Protein 7KG8 (pdb70)

Organism: Homo sapiens (NCBI:txid9606)

B-factor: mean 30.88, std 10.2, range [15.11, 85.9]

GO terms:
  GO:0004649 poly(ADP-ribose) glycohydrolase activity (F, IDA)
  GO:0005634 nucleus (C, IDA)
  GO:1990966 ATP generation from poly-ADP-D-ribose (P, IDA)
  GO:0004649 poly(ADP-ribose) glycohydrolase activity (F, EXP)
  GO:0005634 nucleus (C, EXP)
  GO:0005737 cytoplasm (C, EXP)
  GO:0005739 mitochondrion (C, EXP)
  GO:0005759 mitochondrial matrix (C, EXP)
  GO:0005515 protein binding (F, IPI)
  GO:0004649 poly(ADP-ribose) glycohydrolase activity (F, TAS)
  GO:0005737 cytoplasm (C, TAS)
  GO:0005654 nucleoplasm (C, TAS)
  GO:0006287 base-excision repair, gap-filling (P, TAS)
  GO:0005654 nucleoplasm (C, IDA)
  GO:0005829 cytosol (C, IDA)
  GO:0016604 nuclear body (C, IDA)

Nearest PDB structures (foldseek):
  7kg8-assembly1_A  TM=1.002E+00  e=0.000E+00  Homo sapiens
  6oak-assembly1_A  TM=9.975E-01  e=5.136E-101  Homo sapiens
  7kg7-assembly1_A  TM=9.967E-01  e=5.739E-101  Homo sapiens
  7kfp-assembly1_A  TM=9.950E-01  e=1.248E-100  Homo sapiens
  4na0-assembly2_B  TM=9.957E-01  e=4.576E-93  Mus musculus

Secondary structure (DSSP, 8-state):
--EEES-GGGS--TTTTPPPPPPP--BTTEEE-B-GGG--TTSPPPBSSSS-----STTB---TT-TT-B---BHHHHHHHHHSS---SHHHHHHHHHHT-GGGTTT---HHHHHIIIIIS-HHHHHHIIIIIHHHHHHHH--TTT--S--B-B-TT--EEEEEEHHHHHHHHHHHHTT--TT---TT-STTTTS---S-GGGGSS--THHHHHHHHHHHHHHHHHHS----EEEEEEEE-S----TT--PBP--EEEESSS-HHHHSTTSEEEEEE-SSTTTTTTTT--SHHHHHHHHSGGGGGHHHHBPPP-TTEEEEEE-----EEEE--GGG-EEEEE------B-TTS-BS-EEEEEEPPP-SSGGGGGSHHHHHHHHHHHHHHH--TT--GGGPPPEEEE-TT-GGG---HHHHHHHHHHHHHHTT--EEEE-TT-HHHHHHHHHHHHHHHHTT-BHHHHHHHHHHHIIIIITT---S-SS-HHHHHHHHHH-

InterPro domains:
  IPR007724 Poly(ADP-ribose) glycohydrolase [PTHR12837] (460-958)
  IPR046372 Poly (ADP-ribose) glycohydrolase (PARG), catalytic domain [PF05028] (706-908)
  IPR048362 Poly (ADP-ribose) glycohydrolase, helical domain [PF20811] (581-699)

Structure (mmCIF, N/CA/C/O backbone):
data_7KG8
#
_entry.id   7KG8
#
_cell.length_a   66.408
_cell.length_b   89.201
_cell.length_c   93.877
_cell.angle_alpha   90.000
_cell.angle_beta   90.000
_cell.angle_gamma   90.000
#
_symmetry.space_group_name_H-M   'P 21 21 21'
#
loop_
_entity.id
_entity.type
_entity.pdbx_description
1 polymer 'Poly(ADP-ribose) glycohydrolase'
2 non-polymer 1,3-dimethyl-8-{[2-(morpholin-4-yl)-2-oxoethyl]sulfanyl}-6-sulfanylidene-1,3,6,7-tetrahydro-2H-purin-2-one
3 non-polymer 'DIMETHYL SULFOXIDE'
4 non-polymer 'SULFATE ION'
5 non-polymer 'CACODYLATE ION'
6 water water
#
loop_
_atom_site.group_PDB
_atom_site.id
_atom_site.type_symbol
_atom_site.label_atom_id
_atom_site.label_alt_id
_atom_site.label_comp_id
_atom_site.label_asym_id
_atom_site.label_entity_id
_atom_site.label_seq_id
_atom_site.pdbx_PDB_ins_code
_atom_site.Cartn_x
_atom_site.Cartn_y
_atom_site.Cartn_z
_atom_site.occupancy
_atom_site.B_iso_or_equiv
_atom_site.auth_seq_id
_atom_site.auth_comp_id
_atom_site.auth_asym_id
_atom_site.auth_atom_id
_atom_site.pdbx_PDB_model_num
ATOM 1 N N . LYS A 1 6 ? 27.88060 19.97890 11.92501 1.000 38.86868 451 LYS A N 1
ATOM 2 C CA . LYS A 1 6 ? 26.50244 19.54234 11.73052 1.000 38.63447 451 LYS A CA 1
ATOM 3 C C . LYS A 1 6 ? 26.49463 18.17525 11.05617 1.000 34.13398 451 LYS A C 1
ATOM 4 O O . LYS A 1 6 ? 27.46036 17.80408 10.39260 1.000 42.51186 451 LYS A O 1
ATOM 7 N N . LYS A 1 7 ? 25.39385 17.43274 11.22111 1.000 33.88141 452 LYS A N 1
ATOM 8 C CA . LYS A 1 7 ? 25.26867 16.13340 10.57157 1.000 30.17781 452 LYS A CA 1
ATOM 9 C C . LYS A 1 7 ? 24.74201 16.24558 9.14664 1.000 26.15651 452 LYS A C 1
ATOM 10 O O . LYS A 1 7 ? 24.83155 15.27564 8.38483 1.000 26.16238 452 LYS A O 1
ATOM 29 N N . TRP A 1 8 ? 24.15725 17.38758 8.79346 1.000 24.73232 453 TRP A N 1
ATOM 30 C CA . TRP A 1 8 ? 23.62733 17.61965 7.46130 1.000 24.23541 453 TRP A CA 1
ATOM 31 C C . TRP A 1 8 ? 23.79308 19.09511 7.13820 1.000 26.24139 453 TRP A C 1
ATOM 32 O O . TRP A 1 8 ? 23.81017 19.94470 8.03364 1.000 30.25454 453 TRP A O 1
ATOM 53 N N . LEU A 1 9 ? 23.90117 19.39007 5.84846 1.000 24.33122 454 LEU A N 1
ATOM 54 C CA . LEU A 1 9 ? 24.07071 20.74807 5.36981 1.000 26.80585 454 LEU A CA 1
ATOM 55 C C . LEU A 1 9 ? 23.13466 20.99832 4.19883 1.000 24.41563 454 LEU A C 1
ATOM 56 O O . LEU A 1 9 ? 22.71367 20.07263 3.49837 1.000 23.49670 454 LEU A O 1
ATOM 72 N N . GLY A 1 10 ? 22.82033 22.27521 3.99841 1.000 25.87674 455 GLY A N 1
ATOM 73 C CA . GLY A 1 10 ? 22.03815 22.70230 2.86101 1.000 28.48989 455 GLY A CA 1
ATOM 74 C C . GLY A 1 10 ? 20.57087 22.90090 3.16732 1.000 25.29822 455 GLY A C 1
ATOM 75 O O . GLY A 1 10 ? 20.19259 23.30358 4.27125 1.000 31.21298 455 GLY A O 1
ATOM 79 N N . THR A 1 11 ? 19.73821 22.62978 2.17986 1.000 25.25092 456 THR A N 1
ATOM 80 C CA . THR A 1 11 ? 18.29819 22.73442 2.36364 1.000 26.38496 456 THR A CA 1
ATOM 81 C C . THR A 1 11 ? 17.82667 21.66274 3.33663 1.000 27.60461 456 THR A C 1
ATOM 82 O O . THR A 1 11 ? 18.23001 20.50104 3.21205 1.000 24.96452 456 THR A O 1
ATOM 93 N N . PRO A 1 12 ? 16.97960 22.00219 4.30978 1.000 25.93505 457 PRO A N 1
ATOM 94 C CA . PRO A 1 12 ? 16.42326 20.96036 5.18409 1.000 25.54025 457 PRO A CA 1
ATOM 95 C C . PRO A 1 12 ? 15.67689 19.90270 4.38432 1.000 23.54102 457 PRO A C 1
ATOM 96 O O . PRO A 1 12 ? 14.97874 20.20076 3.41237 1.000 27.65350 457 PRO A O 1
ATOM 107 N N . ILE A 1 13 ? 15.83341 18.64747 4.80194 1.000 24.46904 458 ILE A N 1
ATOM 108 C CA . ILE A 1 13 ? 15.22535 17.56192 4.04297 1.000 23.46175 458 ILE A CA 1
ATOM 109 C C . ILE A 1 13 ? 13.70701 17.66732 4.08534 1.000 24.67032 458 ILE A C 1
ATOM 110 O O . ILE A 1 13 ? 13.02166 17.22211 3.15715 1.000 27.78853 458 ILE A O 1
ATOM 126 N N . GLU A 1 14 ? 13.15944 18.27554 5.14411 1.000 27.13915 459 GLU A N 1
ATOM 127 C CA . GLU A 1 14 ? 11.71603 18.45450 5.25062 1.000 27.67385 459 GLU A CA 1
ATOM 128 C C . GLU A 1 14 ? 11.16219 19.32759 4.13526 1.000 28.55202 459 GLU A C 1
ATOM 129 O O . GLU A 1 14 ? 9.95874 19.27522 3.85588 1.000 31.26962 459 GLU A O 1
ATOM 141 N N . GLU A 1 15 ? 12.00852 20.12755 3.49591 1.000 27.32536 460 GLU A N 1
ATOM 142 C CA . GLU A 1 15 ? 11.57251 20.99903 2.41792 1.000 29.59942 460 GLU A CA 1
ATOM 143 C C . GLU A 1 15 ? 11.62270 20.32637 1.05409 1.000 28.06256 460 GLU A C 1
ATOM 144 O O . GLU A 1 15 ? 11.18725 20.92974 0.06801 1.000 32.89412 460 GLU A O 1
ATOM 148 N N . MET A 1 16 ? 12.13264 19.10446 0.96874 1.000 28.71718 461 MET A N 1
ATOM 149 C CA . MET A 1 16 ? 12.23978 18.39842 -0.29689 1.000 27.79597 461 MET A CA 1
ATOM 150 C C . MET A 1 16 ? 10.94014 17.67510 -0.62545 1.000 32.24838 461 MET A C 1
ATOM 151 O O . MET A 1 16 ? 10.21471 17.21974 0.26246 1.000 32.58736 461 MET A O 1
ATOM 165 N N . ARG A 1 17 ? 10.65532 17.57391 -1.92007 1.000 27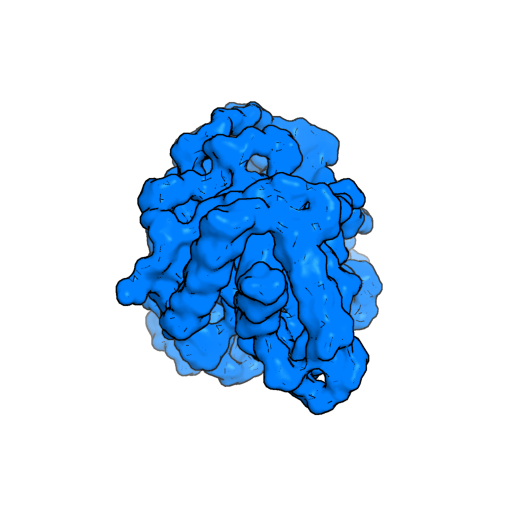.01273 462 ARG A N 1
ATOM 166 C CA . ARG A 1 17 ? 9.44991 16.89234 -2.36386 1.000 27.57474 462 ARG A CA 1
ATOM 167 C C . ARG A 1 17 ? 9.58990 15.38091 -2.24320 1.000 26.84292 462 ARG A C 1
ATOM 168 O O . ARG A 1 17 ? 10.65544 14.80924 -2.49956 1.000 25.50170 462 ARG A O 1
ATOM 189 N N . ARG A 1 18 ? 8.48944 14.74426 -1.84066 1.000 27.14026 463 ARG A N 1
ATOM 190 C CA . ARG A 1 18 ? 8.40779 13.30848 -1.68152 1.000 27.32751 463 ARG A CA 1
ATOM 191 C C . ARG A 1 18 ? 7.03275 12.84833 -2.15131 1.000 28.65790 463 ARG A C 1
ATOM 192 O O . ARG A 1 18 ? 6.04198 13.57461 -2.02472 1.000 28.62589 463 ARG A O 1
ATOM 213 N N . MET A 1 19 ? 6.97682 11.63052 -2.67267 1.000 27.42631 464 MET A N 1
ATOM 214 C CA . MET A 1 19 ? 5.71206 10.96077 -2.92122 1.000 27.88365 464 MET A CA 1
ATOM 215 C C . MET A 1 19 ? 5.19263 10.35557 -1.61896 1.000 31.30937 464 MET A C 1
ATOM 216 O O . MET A 1 19 ? 5.97685 9.96655 -0.75087 1.000 30.02494 464 MET A O 1
ATOM 230 N N . PRO A 1 20 ? 3.86948 10.23902 -1.46384 1.000 32.51883 465 PRO A N 1
ATOM 231 C CA . PRO A 1 20 ? 2.86523 10.56745 -2.48115 1.000 29.35329 465 PRO A CA 1
ATOM 232 C C . PRO A 1 20 ? 2.44425 12.03763 -2.54217 1.000 30.48698 465 PRO A C 1
ATOM 233 O O . PRO A 1 20 ? 1.76813 12.41871 -3.49760 1.000 33.91064 465 PRO A O 1
ATOM 244 N N . ARG A 1 21 ? 2.86346 12.85254 -1.57096 1.000 30.90816 466 ARG A N 1
ATOM 245 C CA . ARG A 1 21 ? 2.31876 14.20247 -1.45464 1.000 35.41716 466 ARG A CA 1
ATOM 246 C C . ARG A 1 21 ? 2.52821 15.01912 -2.72494 1.000 37.25942 466 ARG A C 1
ATOM 247 O O . ARG A 1 21 ? 1.65502 15.80430 -3.11519 1.000 39.37020 466 ARG A O 1
ATOM 268 N N . CYS A 1 22 ? 3.68336 14.86722 -3.37299 1.000 31.63394 467 CYS A N 1
ATOM 269 C CA . CYS A 1 22 ? 4.01714 15.71620 -4.50826 1.000 35.89100 467 CYS A CA 1
ATOM 270 C C . CYS A 1 22 ? 3.44031 15.21496 -5.82530 1.000 38.11702 467 CYS A C 1
ATOM 271 O O . CYS A 1 22 ? 3.48155 15.94921 -6.81749 1.000 44.64766 467 CYS A O 1
ATOM 279 N N . GLY A 1 23 ? 2.89532 14.00341 -5.86067 1.000 41.72113 468 GLY A N 1
ATOM 280 C CA . GLY A 1 23 ? 2.51155 13.41094 -7.12030 1.000 47.79356 468 GLY A CA 1
ATOM 281 C C . GLY A 1 23 ? 1.18535 13.91993 -7.64589 1.000 51.04687 468 GLY A C 1
ATOM 282 O O . GLY A 1 23 ? 0.35458 14.46473 -6.92206 1.000 50.74719 468 GLY A O 1
ATOM 286 N N . ILE A 1 24 ? 0.99664 13.74444 -8.94607 1.000 54.77230 469 ILE 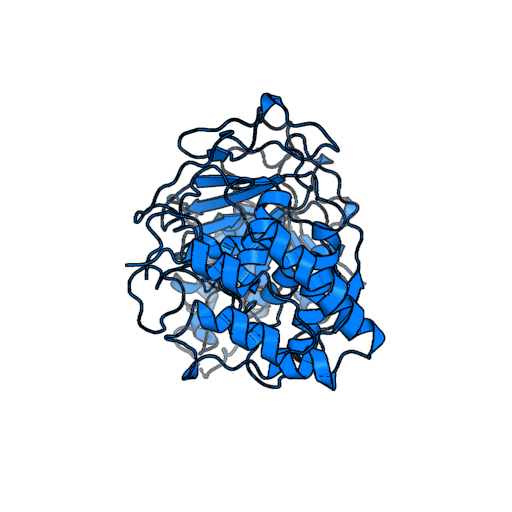A N 1
ATOM 287 C CA . ILE A 1 24 ? -0.28935 14.00015 -9.57322 1.000 57.45633 469 ILE A CA 1
ATOM 288 C C . ILE A 1 24 ? -1.12809 12.73194 -9.48072 1.000 54.37021 469 ILE A C 1
ATOM 289 O O . ILE A 1 24 ? -0.60707 11.62162 -9.34546 1.000 43.80325 469 ILE A O 1
ATOM 293 N N . ARG A 1 25 ? -2.44815 12.89696 -9.53448 1.000 48.88386 470 ARG A N 1
ATOM 294 C CA . ARG A 1 25 ? -3.33157 11.73849 -9.54628 1.000 53.60403 470 ARG A CA 1
ATOM 295 C C . ARG A 1 25 ? -2.97320 10.85824 -10.73647 1.000 43.21729 470 ARG A C 1
ATOM 296 O O . ARG A 1 25 ? -2.79789 11.34685 -11.85695 1.000 40.03534 470 ARG A O 1
ATOM 300 N N . LEU A 1 26 ? -2.84008 9.56480 -10.48989 1.000 38.59816 471 LEU A N 1
ATOM 301 C CA . LEU A 1 26 ? -2.42784 8.66355 -11.54979 1.000 35.46507 471 LEU A CA 1
ATOM 302 C C . LEU A 1 26 ? -3.55719 8.48307 -12.55837 1.000 36.01413 471 LEU A C 1
ATOM 303 O O . LEU A 1 26 ? -4.73147 8.44648 -12.17856 1.000 37.89086 471 LEU A O 1
ATOM 319 N N . PRO A 1 27 ? -3.23514 8.34500 -13.84246 1.000 33.98736 472 PRO A N 1
ATOM 320 C CA . PRO A 1 27 ? -4.25569 7.92861 -14.80787 1.000 36.10165 472 PRO A CA 1
ATOM 321 C C . PRO A 1 27 ? -4.78877 6.54678 -14.45761 1.000 42.21907 472 PRO A C 1
ATOM 322 O O . PRO A 1 27 ? -4.20409 5.80398 -13.66498 1.000 38.19446 472 PRO A O 1
ATOM 333 N N . LEU A 1 28 ? -5.92571 6.20700 -15.05785 1.000 36.33513 473 LEU A N 1
ATOM 334 C CA . LEU A 1 28 ? -6.46836 4.86546 -14.90351 1.000 36.53005 473 LEU A CA 1
ATOM 335 C C . LEU A 1 28 ? -5.45480 3.84173 -15.39897 1.000 33.10184 473 LEU A C 1
ATOM 336 O O . LEU A 1 28 ? -4.90934 3.97402 -16.49845 1.000 40.92989 473 LEU A O 1
ATOM 340 N N . LEU A 1 29 ? -5.19402 2.82488 -14.57901 1.000 32.34813 474 LEU A N 1
ATOM 341 C CA . LEU A 1 29 ? -4.29636 1.74585 -14.97409 1.000 29.09532 474 LEU A CA 1
ATOM 342 C C . LEU A 1 29 ? -4.94844 0.94821 -16.09388 1.000 27.11179 474 LEU A C 1
ATOM 343 O O . LEU A 1 29 ? -6.05653 0.42867 -15.93045 1.000 31.17152 474 LEU A O 1
ATOM 359 N N . ARG A 1 30 ? -4.27079 0.85575 -17.23531 1.000 33.23513 475 ARG A N 1
ATOM 360 C CA . ARG A 1 30 ? -4.84688 0.18702 -18.38535 1.000 34.56718 475 ARG A CA 1
ATOM 361 C C . ARG A 1 30 ? -3.70822 -0.40135 -19.19727 1.000 32.34949 475 ARG A C 1
ATOM 362 O O . ARG A 1 30 ? -2.66103 0.24693 -19.33534 1.000 31.15050 475 ARG A O 1
ATOM 366 N N . PRO A 1 31 ? -3.87989 -1.59557 -19.75710 1.000 31.13091 476 PRO A N 1
ATOM 367 C CA . PRO A 1 31 ? -2.87610 -2.11167 -20.69191 1.000 27.99565 476 PRO A CA 1
ATOM 368 C C . PRO A 1 31 ? -2.89060 -1.34046 -22.00178 1.000 34.32258 476 PRO A C 1
ATOM 369 O O . PRO A 1 31 ? -3.90453 -0.76532 -22.40651 1.000 33.68109 476 PRO A O 1
ATOM 380 N N . SER A 1 32 ? -1.74011 -1.33423 -22.66621 1.000 32.32436 477 SER A N 1
ATOM 381 C CA . SER A 1 32 ? -1.59627 -0.65655 -23.94607 1.000 30.21450 477 SER A CA 1
ATOM 382 C C . SER A 1 32 ? -0.34722 -1.19496 -24.63001 1.000 33.27824 477 SER A C 1
ATOM 383 O O . SER A 1 32 ? 0.32941 -2.08966 -24.11648 1.000 33.21001 477 SER A O 1
ATOM 391 N N . ALA A 1 33 ? -0.03382 -0.62394 -25.79434 1.000 35.63209 478 ALA A N 1
ATOM 392 C CA . ALA A 1 33 ? 1.11814 -1.09363 -26.55565 1.000 37.55623 478 ALA A CA 1
ATOM 393 C C . ALA A 1 33 ? 2.39949 -1.02700 -25.73257 1.000 32.87152 478 ALA A C 1
ATOM 394 O O . ALA A 1 33 ? 3.26490 -1.90331 -25.85157 1.000 34.98295 478 ALA A O 1
ATOM 401 N N . ASN A 1 34 ? 2.54275 -0.00148 -24.89182 1.000 31.02492 479 ASN A N 1
ATOM 402 C CA . ASN A 1 34 ? 3.75395 0.17431 -24.10274 1.000 27.11140 479 ASN A CA 1
ATOM 403 C C . ASN A 1 34 ? 3.58807 -0.20719 -22.63338 1.000 23.67753 479 ASN A C 1
ATOM 404 O O . ASN A 1 34 ? 4.47931 0.08878 -21.83143 1.000 25.96264 479 ASN A O 1
ATOM 415 N N . HIS A 1 35 ? 2.49051 -0.86861 -22.26138 1.000 25.73578 480 HIS A N 1
ATOM 416 C CA . HIS A 1 35 ? 2.25431 -1.19675 -20.85611 1.000 24.47754 480 HIS A CA 1
ATOM 417 C C . HIS A 1 35 ? 1.52812 -2.52916 -20.75661 1.000 26.25076 480 HIS A C 1
ATOM 418 O O . HIS A 1 35 ? 0.33309 -2.62204 -21.05964 1.000 27.45671 480 HIS A O 1
ATOM 432 N N . THR A 1 36 ? 2.26125 -3.54591 -20.31973 1.000 22.24223 481 THR A N 1
ATOM 433 C CA . THR A 1 36 ? 1.71452 -4.85873 -20.01243 1.000 22.96718 481 THR A CA 1
ATOM 434 C C . THR A 1 36 ? 1.19422 -4.84628 -18.58234 1.000 19.92104 481 THR A C 1
ATOM 435 O O . THR A 1 36 ? 1.91896 -4.46596 -17.65941 1.000 22.08033 481 THR A O 1
ATOM 446 N N . VAL A 1 37 ? -0.06046 -5.25289 -18.40067 1.000 21.76310 482 VAL A N 1
ATOM 447 C CA . VAL A 1 37 ? -0.69064 -5.29139 -17.08480 1.000 20.72959 482 VAL A CA 1
ATOM 448 C C . VAL A 1 37 ? -1.25357 -6.69350 -16.90725 1.000 20.87769 482 VAL A C 1
ATOM 449 O O . VAL A 1 37 ? -2.10601 -7.12200 -17.69358 1.000 22.59381 482 VAL A O 1
ATOM 462 N N . THR A 1 38 ? -0.79600 -7.40105 -15.87657 1.000 19.24088 483 THR A N 1
ATOM 463 C CA . THR A 1 38 ? -1.05707 -8.82895 -15.76352 1.000 21.12704 483 THR A CA 1
ATOM 464 C C . THR A 1 38 ? -2.16927 -9.16524 -14.78073 1.000 21.32195 483 THR A C 1
ATOM 465 O O . THR A 1 38 ? -2.34014 -10.33845 -14.43278 1.000 20.48230 483 THR A O 1
ATOM 476 N N . ILE A 1 39 ? -2.94248 -8.17577 -14.34460 1.000 19.58603 484 ILE A N 1
ATOM 477 C CA . ILE A 1 39 ? -4.01325 -8.39387 -13.38879 1.000 22.12283 484 ILE A CA 1
ATOM 478 C C . ILE A 1 39 ? -5.26611 -7.69592 -13.89319 1.000 23.40365 484 ILE A C 1
ATOM 479 O O . ILE A 1 39 ? -5.22228 -6.87924 -14.81261 1.000 22.84112 484 ILE A O 1
ATOM 495 N N . ARG A 1 40 ? -6.39258 -8.03671 -13.27330 1.000 22.00136 485 ARG A N 1
ATOM 496 C CA . ARG A 1 40 ? -7.68690 -7.45334 -13.60943 1.000 23.23073 485 ARG A CA 1
ATOM 497 C C . ARG A 1 40 ? -7.81004 -6.07235 -12.98196 1.000 26.09996 485 ARG A C 1
ATOM 498 O O . ARG A 1 40 ? -8.07209 -5.93657 -11.78469 1.000 25.48341 485 ARG A O 1
ATOM 519 N N . VAL A 1 41 ? -7.65906 -5.03450 -13.80315 1.000 25.50819 486 VAL A N 1
ATOM 520 C CA . VAL A 1 41 ? -7.69885 -3.67878 -13.26812 1.000 25.17947 486 VAL A CA 1
ATOM 521 C C . VAL A 1 41 ? -9.07673 -3.36442 -12.70453 1.000 26.90912 486 VAL A C 1
ATOM 522 O O . VAL A 1 41 ? -9.20596 -2.63985 -11.70983 1.000 28.62574 486 VAL A O 1
ATOM 535 N N . ASP A 1 42 ? -10.12712 -3.89009 -13.34172 1.000 26.03440 487 ASP A N 1
ATOM 536 C CA . ASP A 1 42 ? -11.49248 -3.61203 -12.91636 1.000 27.02117 487 ASP A CA 1
ATOM 537 C C . ASP A 1 42 ? -11.79509 -4.17332 -11.53454 1.000 30.50634 487 ASP A C 1
ATOM 538 O O . ASP A 1 42 ? -12.74909 -3.71827 -10.89184 1.000 34.00318 487 ASP A O 1
ATOM 547 N N . LEU A 1 43 ? -11.00206 -5.13882 -11.06782 1.000 26.37692 488 LEU A N 1
ATOM 548 C CA . LEU A 1 43 ? -11.19002 -5.77179 -9.77026 1.000 27.49756 488 LEU A CA 1
ATOM 549 C C . LEU A 1 43 ? -10.12673 -5.36541 -8.75703 1.000 28.13000 488 LEU A C 1
ATOM 550 O O . LEU A 1 43 ? -10.09198 -5.91809 -7.65309 1.000 30.15090 488 LEU A O 1
ATOM 566 N N . LEU A 1 44 ? -9.25089 -4.43086 -9.10552 1.000 25.37008 489 LEU A N 1
ATOM 567 C CA . LEU A 1 44 ? -8.16312 -4.05563 -8.21258 1.000 24.30227 489 LEU A CA 1
ATOM 568 C C . LEU A 1 44 ? -8.72909 -3.26006 -7.04623 1.000 27.12719 489 LEU A C 1
ATOM 569 O O . LEU A 1 44 ? -9.32854 -2.19978 -7.24762 1.000 30.40776 489 LEU A O 1
ATOM 585 N N . ARG A 1 45 ? -8.55622 -3.77542 -5.83097 1.000 24.42186 490 ARG A N 1
ATOM 586 C CA . ARG A 1 45 ? -9.14326 -3.17216 -4.64446 1.000 27.73256 490 ARG A CA 1
ATOM 587 C C . ARG A 1 45 ? -8.13790 -3.24077 -3.50744 1.000 25.79317 490 ARG A C 1
ATOM 588 O O . ARG A 1 45 ? -7.47422 -4.26303 -3.31438 1.000 25.40547 490 ARG A O 1
ATOM 592 N N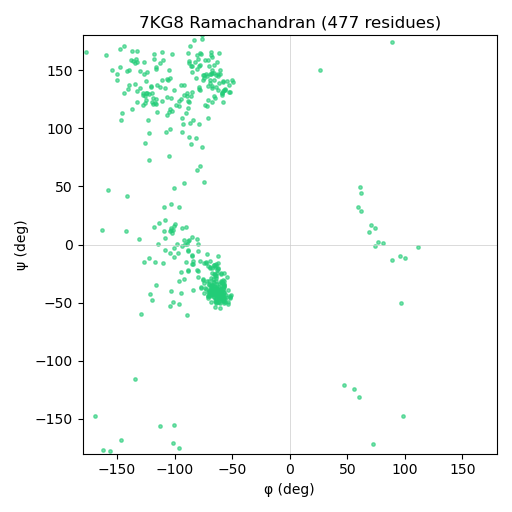 . ALA A 1 46 ? -8.03428 -2.14990 -2.75686 1.000 26.93123 491 ALA A N 1
ATOM 593 C CA . ALA A 1 46 ? -7.14612 -2.11602 -1.60634 1.000 24.10355 491 ALA A CA 1
ATOM 594 C C . ALA A 1 46 ? -7.41974 -3.28995 -0.67550 1.000 25.75966 491 ALA A C 1
ATOM 595 O O . ALA A 1 46 ? -8.56775 -3.56673 -0.31476 1.000 30.45832 491 ALA A O 1
ATOM 602 N N . GLY A 1 47 ? -6.34575 -3.97876 -0.29384 1.000 27.34049 492 GLY A N 1
ATOM 603 C CA . GLY A 1 47 ? -6.40546 -5.06084 0.65821 1.000 32.67569 492 GLY A CA 1
ATOM 604 C C . GLY A 1 47 ? -6.84255 -6.39278 0.10117 1.000 31.33372 492 GLY A C 1
ATOM 605 O O . GLY A 1 47 ? -6.95959 -7.35605 0.87138 1.000 33.30228 492 GLY A O 1
ATOM 609 N N . GLU A 1 48 ? -7.11488 -6.47714 -1.19597 1.000 25.58314 493 GLU A N 1
ATOM 610 C CA . GLU A 1 48 ? -7.54825 -7.71036 -1.82673 1.000 25.99884 493 GLU A CA 1
ATOM 611 C C . GLU A 1 48 ? -6.43303 -8.19511 -2.73629 1.000 23.68279 493 GLU A C 1
ATOM 612 O O . GLU A 1 48 ? -5.77990 -7.39370 -3.41349 1.000 24.29214 493 GLU A O 1
ATOM 624 N N . VAL A 1 49 ? -6.23155 -9.50491 -2.76213 1.000 23.67461 494 VAL A N 1
ATOM 625 C CA . VAL A 1 49 ? -5.25828 -10.07887 -3.69059 1.000 22.70444 494 VAL A CA 1
ATOM 626 C C . VAL A 1 49 ? -5.72287 -9.83733 -5.11812 1.000 20.94595 494 VAL A C 1
ATOM 627 O O . VAL A 1 49 ? -6.85701 -10.21340 -5.47194 1.000 21.74662 494 VAL A O 1
ATOM 640 N N . PRO A 1 50 ? -4.89880 -9.24374 -5.97976 1.000 20.22225 495 PRO A N 1
ATOM 641 C CA . PRO A 1 50 ? -5.30843 -9.05633 -7.37628 1.000 21.00092 495 PRO A CA 1
ATOM 642 C C . PRO A 1 50 ? -5.59881 -10.36992 -8.08836 1.000 22.80382 495 PRO A C 1
ATOM 643 O O . PRO A 1 50 ? -4.96434 -11.39992 -7.84369 1.000 21.24357 495 PRO A O 1
ATOM 654 N N . LYS A 1 51 ? -6.56027 -10.31067 -8.99797 1.000 21.45143 496 LYS A N 1
ATOM 655 C CA . LYS A 1 51 ? -6.93669 -11.45423 -9.82193 1.000 21.44498 496 LYS A CA 1
ATOM 656 C C . LYS A 1 51 ? -6.13534 -11.43388 -11.11789 1.000 21.49870 496 LYS A C 1
ATOM 657 O O . LYS A 1 51 ? -6.09623 -10.40201 -11.79622 1.000 21.49854 496 LYS A O 1
ATOM 676 N N . PRO A 1 52 ? -5.47260 -12.52621 -11.49023 1.000 22.19864 497 PRO A N 1
ATOM 677 C CA . PRO A 1 52 ? -4.72807 -12.52270 -12.75423 1.000 19.56516 497 PRO A CA 1
ATOM 678 C C . PRO A 1 52 ? -5.64343 -12.32365 -13.94726 1.000 21.83537 497 PRO A C 1
ATOM 679 O O . PRO A 1 52 ? -6.79047 -12.77609 -13.96351 1.000 22.25501 497 PRO A O 1
ATOM 690 N N . PHE A 1 53 ? -5.10883 -11.64979 -14.95960 1.000 22.07647 498 PHE A N 1
ATOM 691 C CA . PHE A 1 53 ? -5.72252 -11.60164 -16.26364 1.000 24.23670 498 PHE A CA 1
ATOM 692 C C . PHE A 1 53 ? -4.70280 -12.09230 -17.27985 1.000 21.56159 498 PHE A C 1
ATOM 693 O O . PHE A 1 53 ? -3.55703 -11.61758 -17.27276 1.000 23.36824 498 PHE A O 1
ATOM 710 N N . PRO A 1 54 ? -5.06019 -13.02856 -18.16620 1.000 23.16517 499 PRO A N 1
ATOM 711 C CA . PRO A 1 54 ? -6.37983 -13.65548 -18.31212 1.000 25.04360 499 PRO A CA 1
ATOM 712 C C . PRO A 1 54 ? -6.67730 -14.70374 -17.24368 1.000 23.63675 499 PRO A C 1
ATOM 713 O O . PRO A 1 54 ? -5.82681 -14.98911 -16.39808 1.000 23.75418 499 PRO A O 1
ATOM 724 N N . THR A 1 55 ? -7.88432 -15.27008 -17.27525 1.000 25.30579 500 THR A N 1
ATOM 725 C CA . THR A 1 55 ? -8.24944 -16.25407 -16.26068 1.000 24.80581 500 THR A CA 1
ATOM 726 C C . THR A 1 55 ? -7.52551 -17.57575 -16.48205 1.000 26.52078 500 THR A C 1
ATOM 727 O O . THR A 1 55 ? -7.09992 -18.22040 -15.51773 1.000 30.01793 500 THR A O 1
ATOM 738 N N . HIS A 1 56 ? -7.36414 -17.99224 -17.73416 1.000 27.36862 501 HIS A N 1
ATOM 739 C CA . HIS A 1 56 ? -6.66783 -19.22735 -18.06272 1.000 26.30344 501 HIS A CA 1
ATOM 740 C C . HIS A 1 56 ? -5.28745 -18.92073 -18.63062 1.000 24.76564 501 HIS A C 1
ATOM 741 O O . HIS A 1 56 ? -5.12023 -17.97010 -19.39980 1.000 30.52871 501 HIS A O 1
ATOM 745 N N . TYR A 1 57 ? -4.30946 -19.74953 -18.26071 1.000 25.01357 502 TYR A N 1
ATOM 746 C CA . TYR A 1 57 ? -2.93815 -19.60606 -18.73579 1.000 27.79165 502 TYR A CA 1
ATOM 747 C C . TYR A 1 57 ? -2.86870 -19.51580 -20.25593 1.000 26.32019 502 TYR A C 1
ATOM 748 O O . TYR A 1 57 ? -3.45633 -20.33009 -20.97333 1.000 27.08671 502 TYR A O 1
ATOM 766 N N . LYS A 1 58 ? -2.13562 -18.51373 -20.73745 1.000 26.42421 503 LYS A N 1
ATOM 767 C CA . LYS A 1 58 ? -1.78642 -18.37151 -22.14216 1.000 26.49598 503 LYS A CA 1
ATOM 768 C C . LYS A 1 58 ? -0.26843 -18.37372 -22.23560 1.000 25.70894 503 LYS A C 1
ATOM 769 O O . LYS A 1 58 ? 0.40770 -17.72345 -21.43148 1.000 28.82175 503 LYS A O 1
ATOM 773 N N . ASP A 1 59 ? 0.26759 -19.10110 -23.20776 1.000 28.67374 504 ASP A N 1
ATOM 774 C CA . ASP A 1 59 ? 1.70204 -19.30456 -23.31750 1.000 25.97871 504 ASP A CA 1
ATOM 775 C C . ASP A 1 59 ? 2.24305 -18.66067 -24.58381 1.000 25.20624 504 ASP A C 1
ATOM 776 O O . ASP A 1 59 ? 1.63504 -18.76078 -25.65212 1.000 29.80636 504 ASP A O 1
ATOM 785 N N . LEU A 1 60 ? 3.38674 -17.99592 -24.45770 1.000 24.84298 505 LEU A N 1
ATOM 786 C CA . LEU A 1 60 ? 4.19827 -17.62008 -25.60630 1.000 27.17868 505 LEU A CA 1
ATOM 787 C C . LEU A 1 60 ? 5.60948 -18.12042 -25.33660 1.000 25.85513 505 LEU A C 1
ATOM 788 O O . LEU A 1 60 ? 6.16951 -17.86093 -24.26675 1.000 27.45914 505 LEU A O 1
ATOM 804 N N . TRP A 1 61 ? 6.17312 -18.84711 -26.29768 1.000 25.59156 506 TRP A N 1
ATOM 805 C CA . TRP A 1 61 ? 7.50392 -19.45205 -26.19369 1.000 27.58215 506 TRP A CA 1
ATOM 806 C C . TRP A 1 61 ? 8.24254 -18.93321 -27.42091 1.000 26.83219 506 TRP A C 1
ATOM 807 O O . TRP A 1 61 ? 8.22271 -19.56787 -28.47956 1.000 28.35117 506 TRP A O 1
ATOM 828 N N . ASP A 1 62 ? 8.86307 -17.76211 -27.27723 1.000 25.51934 507 ASP A N 1
ATOM 829 C CA . ASP A 1 62 ? 9.50720 -17.08487 -28.39434 1.000 27.42591 507 ASP A CA 1
ATOM 830 C C . ASP A 1 62 ? 10.58323 -16.14066 -27.86755 1.000 25.65082 507 ASP A C 1
ATOM 831 O O . ASP A 1 62 ? 10.83731 -16.05468 -26.66252 1.000 27.86644 507 ASP A O 1
ATOM 840 N N . ASN A 1 63 ? 11.20757 -15.41917 -28.79746 1.000 28.78944 508 ASN A N 1
ATOM 841 C CA . ASN A 1 63 ? 12.34997 -14.56745 -28.50462 1.000 30.20575 508 ASN A CA 1
ATOM 842 C C . ASN A 1 63 ? 11.96861 -13.22299 -27.90464 1.000 29.53776 508 ASN A C 1
ATOM 843 O O . ASN A 1 63 ? 12.86424 -12.42258 -27.61684 1.000 30.06007 508 ASN A O 1
ATOM 854 N N . LYS A 1 64 ? 10.68254 -12.95097 -27.70382 1.000 27.33649 509 LYS A N 1
ATOM 855 C CA . LYS A 1 64 ? 10.24314 -11.67346 -27.16158 1.000 21.32627 509 LYS A CA 1
ATOM 856 C C . LYS A 1 64 ? 9.59482 -11.78993 -25.78908 1.000 25.08611 509 LYS A C 1
ATOM 857 O O . LYS A 1 64 ? 9.18471 -10.76870 -25.22644 1.000 25.55302 509 LYS A O 1
ATOM 876 N N . HIS A 1 65 ? 9.50225 -12.99246 -25.22498 1.000 22.45136 510 HIS A N 1
ATOM 877 C CA . HIS A 1 65 ? 8.82817 -13.17616 -23.94793 1.000 21.81436 510 HIS A CA 1
ATOM 878 C C . HIS A 1 65 ? 9.61823 -14.12401 -23.06061 1.000 22.14230 510 HIS A C 1
ATOM 879 O O . HIS A 1 65 ? 10.42601 -14.92615 -23.53197 1.000 22.25508 510 HIS A O 1
ATOM 893 N N . VAL A 1 66 ? 9.36425 -14.02719 -21.75465 1.000 21.13081 511 VAL A N 1
ATOM 894 C CA . VAL A 1 66 ? 9.92561 -14.99647 -20.82285 1.000 20.83452 511 VAL A CA 1
ATOM 895 C C . VAL A 1 66 ? 9.50352 -16.39811 -21.24024 1.000 21.15665 511 VAL A C 1
ATOM 896 O O . VAL A 1 66 ? 8.33051 -16.64767 -21.54596 1.000 22.21278 511 VAL A O 1
ATOM 909 N N . LYS A 1 67 ? 10.46067 -17.32482 -21.25491 1.000 20.99330 512 LYS A N 1
ATOM 910 C CA . LYS A 1 67 ? 10.15835 -18.74130 -21.45345 1.000 21.05922 512 LYS A CA 1
ATOM 911 C C . LYS A 1 67 ? 9.77947 -19.34603 -20.10556 1.000 24.46384 512 LYS A C 1
ATOM 912 O O . LYS A 1 67 ? 10.63369 -19.54336 -19.23577 1.000 23.31372 512 LYS A O 1
ATOM 931 N N . MET A 1 68 ? 8.50422 -19.62339 -19.92835 1.000 22.24779 513 MET A N 1
ATOM 932 C CA . MET A 1 68 ? 8.00216 -20.01283 -18.61915 1.000 21.38764 513 MET A CA 1
ATOM 933 C C . MET A 1 68 ? 8.27661 -21.48880 -18.36775 1.000 19.69879 513 MET A C 1
ATOM 934 O O . MET A 1 68 ? 8.19484 -22.30105 -19.29139 1.000 22.08603 513 MET A O 1
ATOM 948 N N . PRO A 1 69 ? 8.60324 -21.86375 -17.13131 1.000 19.56259 514 PRO A N 1
ATOM 949 C CA . PRO A 1 69 ? 8.87364 -23.28192 -16.86185 1.000 22.04139 514 PRO A CA 1
ATOM 950 C C . PRO A 1 69 ? 7.67641 -24.16853 -17.08522 1.000 19.53391 514 PRO A C 1
ATOM 951 O O . PRO A 1 69 ? 7.85068 -25.36229 -17.35508 1.000 22.37404 514 PRO A O 1
ATOM 962 N N . CYS A 1 70 ? 6.47058 -23.62462 -16.98730 1.000 21.22674 515 CYS A N 1
ATOM 963 C CA . CYS A 1 70 ? 5.24363 -24.38693 -17.15027 1.000 22.84943 515 CYS A CA 1
ATOM 964 C C . CYS A 1 70 ? 4.77170 -24.46094 -18.59917 1.000 24.65489 515 CYS A C 1
ATOM 965 O O . CYS A 1 70 ? 3.73065 -25.07109 -18.85648 1.000 24.67942 515 CYS A O 1
ATOM 973 N N . SER A 1 71 ? 5.52276 -23.89479 -19.54606 1.000 22.50885 516 SER A N 1
ATOM 974 C CA . SER A 1 71 ? 5.15565 -23.99266 -20.95279 1.000 23.37437 516 SER A CA 1
ATOM 975 C C . SER A 1 71 ? 5.12983 -25.44391 -21.41430 1.000 27.29326 516 SER A C 1
ATOM 976 O O . SER A 1 71 ? 6.01665 -26.23509 -21.08306 1.000 26.07495 516 SER A O 1
ATOM 984 N N . GLU A 1 72 ? 4.12735 -25.78405 -22.22706 1.000 26.85969 517 GLU A N 1
ATOM 985 C CA . GLU A 1 72 ? 4.13013 -27.09268 -22.86767 1.000 29.66885 517 GLU A CA 1
ATOM 986 C C . GLU A 1 72 ? 5.32646 -27.26938 -23.79712 1.000 31.04178 517 GLU A C 1
ATOM 987 O O . GLU A 1 72 ? 5.63427 -28.40207 -24.18219 1.000 31.45342 517 GLU A O 1
ATOM 991 N N . GLN A 1 73 ? 6.00146 -26.18217 -24.17152 1.000 27.25888 518 GLN A N 1
ATOM 992 C CA . GLN A 1 73 ? 7.17988 -26.25220 -25.02895 1.000 28.21755 518 GLN A CA 1
ATOM 993 C C . GLN A 1 73 ? 8.46955 -26.41144 -24.23432 1.000 28.13479 518 GLN A C 1
ATOM 994 O O . GLN A 1 73 ? 9.54433 -26.49784 -24.83475 1.000 31.20065 518 GLN A O 1
ATOM 1008 N N . ASN A 1 74 ? 8.38408 -26.47614 -22.90601 1.000 27.99106 519 ASN A N 1
ATOM 1009 C CA . ASN A 1 74 ? 9.54242 -26.73286 -22.04909 1.000 27.68618 519 ASN A CA 1
ATOM 1010 C C . ASN A 1 74 ? 9.68066 -28.24438 -21.92562 1.000 24.41963 519 ASN A C 1
ATOM 1011 O O . ASN A 1 74 ? 9.07785 -28.88223 -21.06029 1.000 27.64729 519 ASN A O 1
ATOM 1022 N N . LEU A 1 75 ? 10.48945 -28.82225 -22.80647 1.000 32.55433 520 LEU A N 1
ATOM 1023 C CA . LEU A 1 75 ? 10.57663 -30.26240 -22.97001 1.000 32.36820 520 LEU A CA 1
ATOM 1024 C C . LEU A 1 75 ? 11.98261 -30.74678 -22.64983 1.000 34.51345 520 LEU A C 1
ATOM 1025 O O . LEU A 1 75 ? 12.93239 -29.96361 -22.57376 1.000 40.76817 520 LEU A O 1
ATOM 1041 N N . TYR A 1 76 ? 12.09696 -32.05529 -22.44146 1.000 39.21125 521 TYR A N 1
ATOM 1042 C CA . TYR A 1 76 ? 13.39721 -32.69711 -22.27934 1.000 45.41158 521 TYR A CA 1
ATOM 1043 C C . TYR A 1 76 ? 13.40483 -34.07014 -22.94558 1.000 43.06454 521 TYR A C 1
ATOM 1044 O O . TYR A 1 76 ? 12.43293 -34.81919 -22.85593 1.000 44.62109 521 TYR A O 1
ATOM 1062 N N . ALA A 1 87 ? 10.26934 -36.95990 -26.33505 1.000 72.77087 532 ALA A N 1
ATOM 1063 C CA . ALA A 1 87 ? 10.53122 -35.87169 -25.40097 1.000 64.27819 532 ALA A CA 1
ATOM 1064 C C . ALA A 1 87 ? 9.54018 -35.90815 -24.24229 1.000 59.23863 532 ALA A C 1
ATOM 1065 O O . ALA A 1 87 ? 8.39576 -36.32890 -24.40533 1.000 57.66921 532 ALA A O 1
ATOM 1071 N N . GLY A 1 88 ? 9.99011 -35.46836 -23.06728 1.000 43.77497 533 GLY A N 1
ATOM 1072 C CA . GLY A 1 88 ? 9.15406 -35.38942 -21.89383 1.000 39.26384 533 GLY A CA 1
ATOM 1073 C C . GLY A 1 88 ? 8.89194 -33.94137 -21.51378 1.000 32.68984 533 GLY A C 1
ATOM 1074 O O . GLY A 1 88 ? 9.54122 -33.01501 -21.99319 1.000 34.10926 533 GLY A O 1
ATOM 1078 N N . SER A 1 89 ? 7.90817 -33.76311 -20.63799 1.000 31.26482 534 SER A N 1
ATOM 1079 C CA . SER A 1 89 ? 7.52688 -32.44210 -20.15784 1.000 28.92514 534 SER A CA 1
ATOM 1080 C C . SER A 1 89 ? 8.36503 -32.08025 -18.93868 1.000 24.23840 534 SER A C 1
ATOM 1081 O O . SER A 1 89 ? 8.26451 -32.73370 -17.89444 1.000 28.38016 534 SER A O 1
ATOM 1089 N N . ARG A 1 90 ? 9.16140 -31.01555 -19.05824 1.000 26.94341 535 ARG A N 1
ATOM 1090 C CA . ARG A 1 90 ? 9.98391 -30.59359 -17.92938 1.000 26.67396 535 ARG A CA 1
ATOM 1091 C C . ARG A 1 90 ? 9.13304 -30.08823 -16.76795 1.000 26.80086 535 ARG A C 1
ATOM 1092 O O . ARG A 1 90 ? 9.49703 -30.28705 -15.60440 1.000 25.37885 535 ARG A O 1
ATOM 1113 N N . TRP A 1 91 ? 7.98354 -29.47567 -17.04871 1.000 24.48069 536 TRP A N 1
ATOM 1114 C CA . TRP A 1 91 ? 7.11363 -29.03892 -15.96027 1.000 22.89855 536 TRP A CA 1
ATOM 1115 C C . TRP A 1 91 ? 6.58610 -30.22415 -15.15597 1.000 23.16697 536 TRP A C 1
ATOM 1116 O O . TRP A 1 91 ? 6.50271 -30.15179 -13.92559 1.000 24.60342 536 TRP A O 1
ATOM 1137 N N . GLU A 1 92 ? 6.22032 -31.32324 -15.82741 1.000 25.01863 537 GLU A N 1
ATOM 1138 C CA . GLU A 1 92 ? 5.81228 -32.52773 -15.10352 1.000 26.17130 537 GLU A CA 1
ATOM 1139 C C . GLU A 1 92 ? 6.95499 -33.05569 -14.24288 1.000 24.81086 537 GLU A C 1
ATOM 1140 O O . GLU A 1 92 ? 6.74397 -33.49213 -13.10481 1.000 26.51740 537 GLU A O 1
ATOM 1144 N N . LEU A 1 93 ? 8.17731 -33.00872 -14.77206 1.000 26.65398 538 LEU A N 1
ATOM 1145 C CA . LEU A 1 93 ? 9.34667 -33.46004 -14.02514 1.000 25.92047 538 LEU A CA 1
ATOM 1146 C C . LEU A 1 93 ? 9.62662 -32.55547 -12.83177 1.000 28.74000 538 LEU A C 1
ATOM 1147 O O . LEU A 1 93 ? 9.95287 -33.04322 -11.74360 1.000 27.09603 538 LEU A O 1
ATOM 1163 N N . ILE A 1 94 ? 9.48690 -31.23895 -13.00976 1.000 23.87598 539 ILE A N 1
ATOM 1164 C CA . ILE A 1 94 ? 9.61219 -30.30749 -11.88761 1.000 23.03885 539 ILE A CA 1
ATOM 1165 C C . ILE A 1 94 ? 8.60384 -30.64779 -10.79407 1.000 22.16574 539 ILE A C 1
ATOM 1166 O O . ILE A 1 94 ? 8.94674 -30.70353 -9.60566 1.000 23.72459 539 ILE A O 1
ATOM 1182 N N . GLN A 1 95 ? 7.33864 -30.85946 -11.17934 1.000 23.16633 540 GLN A N 1
ATOM 1183 C CA . GLN A 1 95 ? 6.30426 -31.20721 -10.20891 1.000 23.60090 540 GLN A CA 1
ATOM 1184 C C . GLN A 1 95 ? 6.67360 -32.47364 -9.44737 1.000 22.85293 540 GLN A C 1
ATOM 1185 O O . GLN A 1 95 ? 6.60826 -32.51577 -8.21381 1.000 27.48189 540 GLN A O 1
ATOM 1199 N N . THR A 1 96 ? 7.07425 -33.51871 -10.16890 1.000 24.72671 541 THR A N 1
ATOM 1200 C CA . THR A 1 96 ? 7.40511 -34.77762 -9.51138 1.000 27.60674 541 THR A CA 1
ATOM 1201 C C . THR A 1 96 ? 8.58991 -34.60868 -8.57599 1.000 29.64706 541 THR A C 1
ATOM 1202 O O . THR A 1 96 ? 8.59357 -35.13802 -7.45815 1.000 28.45741 541 THR A O 1
ATOM 1213 N N . ALA A 1 97 ? 9.59203 -33.84811 -9.00796 1.000 24.99648 542 ALA A N 1
ATOM 1214 C CA . ALA A 1 97 ? 10.79011 -33.65874 -8.20169 1.000 26.03035 542 ALA A CA 1
ATOM 1215 C C . ALA A 1 97 ? 10.49098 -32.89212 -6.91968 1.000 24.03129 542 ALA A C 1
ATOM 1216 O O . ALA A 1 97 ? 10.98082 -33.24830 -5.84187 1.000 24.89563 542 ALA A O 1
ATOM 1223 N N . LEU A 1 98 ? 9.71845 -31.81016 -7.01934 1.000 22.48964 543 LEU A N 1
ATOM 1224 C CA . LEU A 1 98 ? 9.56550 -30.90942 -5.88277 1.000 23.27217 543 LEU A CA 1
ATOM 1225 C C . LEU A 1 98 ? 8.49007 -31.35671 -4.90073 1.000 23.87482 543 LEU A C 1
ATOM 1226 O O . LEU A 1 98 ? 8.47521 -30.86842 -3.76516 1.000 26.47586 543 LEU A O 1
ATOM 1242 N N . LEU A 1 99 ? 7.60468 -32.26650 -5.30144 1.000 25.21416 544 LEU A N 1
ATOM 1243 C CA . LEU A 1 99 ? 6.54404 -32.77483 -4.43013 1.000 25.63224 544 LEU A CA 1
ATOM 1244 C C . LEU A 1 99 ? 6.99914 -34.02215 -3.68883 1.000 34.18804 544 LEU A C 1
ATOM 1245 O O . LEU A 1 99 ? 6.38268 -35.08579 -3.73165 1.000 39.73497 544 LEU A O 1
ATOM 1261 N N . ASN A 1 100 ? 8.13285 -33.87972 -3.02847 1.000 32.43257 545 ASN A N 1
ATOM 1262 C CA . ASN A 1 100 ? 8.69762 -34.90624 -2.17773 1.000 35.90915 545 ASN A CA 1
ATOM 1263 C C . ASN A 1 100 ? 9.03303 -34.26041 -0.84806 1.000 33.44075 545 ASN A C 1
ATOM 1264 O O . ASN A 1 100 ? 9.33639 -33.06460 -0.78129 1.000 33.46785 545 ASN A O 1
ATOM 1275 N N . LYS A 1 101 ? 8.95098 -35.05936 0.21090 1.000 35.64122 546 LYS A N 1
ATOM 1276 C CA . LYS A 1 101 ? 9.32818 -34.57620 1.52788 1.000 37.21221 546 LYS A CA 1
ATOM 1277 C C . LYS A 1 101 ? 10.81340 -34.24798 1.53249 1.000 30.38276 546 LYS A C 1
ATOM 1278 O O . LYS A 1 101 ? 11.63476 -34.98798 0.98864 1.000 36.39031 546 LYS A O 1
ATOM 1282 N N . PHE A 1 102 ? 11.15458 -33.10323 2.11016 1.000 28.81150 547 PHE A N 1
ATOM 1283 C CA . PHE A 1 102 ? 12.54068 -32.74093 2.36208 1.000 31.10631 547 PHE A CA 1
ATOM 1284 C C . PHE A 1 102 ? 12.76685 -32.88531 3.86011 1.000 31.77535 547 PHE A C 1
ATOM 1285 O O . PHE A 1 102 ? 11.99234 -32.34967 4.66084 1.000 32.02115 547 PHE A O 1
ATOM 1302 N N . THR A 1 103 ? 13.79454 -33.63146 4.24002 1.000 26.75651 548 THR A N 1
ATOM 1303 C CA . THR A 1 103 ? 14.22085 -33.66471 5.62672 1.000 29.32420 548 THR A CA 1
ATOM 1304 C C . THR A 1 103 ? 15.69746 -33.36062 5.78581 1.000 28.07691 548 THR A C 1
ATOM 1305 O O . THR A 1 103 ? 16.13324 -33.09076 6.90896 1.000 29.79620 548 THR A O 1
ATOM 1316 N N . ARG A 1 104 ? 16.47702 -33.40688 4.71037 1.000 27.49809 549 ARG A N 1
ATOM 1317 C CA . ARG A 1 104 ? 17.90651 -33.14698 4.73069 1.000 25.03926 549 ARG A CA 1
ATOM 1318 C C . ARG A 1 104 ? 18.25668 -32.33820 3.49276 1.000 23.02439 549 ARG A C 1
ATOM 1319 O O . ARG A 1 104 ? 17.59519 -32.47297 2.45644 1.000 24.59084 549 ARG A O 1
ATOM 1340 N N . PRO A 1 105 ? 19.29425 -31.49470 3.56089 1.000 23.52768 550 PRO A N 1
ATOM 1341 C CA . PRO A 1 105 ? 19.59364 -30.63799 2.39925 1.000 21.65594 550 PRO A CA 1
ATOM 1342 C C . PRO A 1 105 ? 19.90150 -31.41284 1.13301 1.000 21.85618 550 PRO A C 1
ATOM 1343 O O . PRO A 1 105 ? 19.58353 -30.93209 0.03930 1.000 22.09786 550 PRO A O 1
ATOM 1354 N N . GLN A 1 106 ? 20.49261 -32.60437 1.23586 1.000 23.81117 551 GLN A N 1
ATOM 1355 C CA . GLN A 1 106 ? 20.71653 -33.39124 0.02886 1.000 21.85905 551 GLN A CA 1
ATOM 1356 C C . GLN A 1 106 ? 19.41010 -33.64868 -0.71318 1.000 25.00504 551 GLN A C 1
ATOM 1357 O O . GLN A 1 106 ? 19.40963 -33.73851 -1.94637 1.000 25.73882 551 GLN A O 1
ATOM 1371 N N . ASN A 1 107 ? 18.28968 -33.75614 0.01157 1.000 22.86859 552 ASN A N 1
ATOM 1372 C CA . ASN A 1 107 ? 17.01691 -34.00857 -0.65389 1.000 21.99723 552 ASN A CA 1
ATOM 1373 C C . ASN A 1 107 ? 16.65716 -32.85283 -1.57637 1.000 24.23659 552 ASN A C 1
ATOM 1374 O O . ASN A 1 107 ? 16.08763 -33.05295 -2.65621 1.000 26.23773 552 ASN A O 1
ATOM 1385 N N . LEU A 1 108 ? 16.94610 -31.62547 -1.14126 1.000 22.64876 553 LEU A N 1
ATOM 1386 C CA . LEU A 1 108 ? 16.62194 -30.46031 -1.95465 1.000 22.68877 553 LEU A CA 1
ATOM 1387 C C . LEU A 1 108 ? 17.58354 -30.34189 -3.12511 1.000 21.53863 553 LEU A C 1
ATOM 1388 O O . LEU A 1 108 ? 17.16524 -30.05868 -4.25195 1.000 22.51002 553 LEU A O 1
ATOM 1404 N N . LYS A 1 109 ? 18.87325 -30.58349 -2.88735 1.000 21.38382 554 LYS A N 1
ATOM 1405 C CA . LYS A 1 109 ? 19.82302 -30.62351 -3.99207 1.000 21.64590 554 LYS A CA 1
ATOM 1406 C C . LYS A 1 109 ? 19.39346 -31.64765 -5.03584 1.000 23.86710 554 LYS A C 1
ATOM 1407 O O . LYS A 1 109 ? 19.35114 -31.35205 -6.23591 1.000 24.42258 554 LYS A O 1
ATOM 1426 N N . ASP A 1 110 ? 19.07269 -32.86590 -4.59317 1.000 24.69432 555 ASP A N 1
ATOM 1427 C CA . ASP A 1 110 ? 18.69929 -33.91329 -5.53782 1.000 25.59080 555 ASP A CA 1
ATOM 1428 C C . ASP A 1 110 ? 17.45729 -33.51610 -6.32521 1.000 24.32091 555 ASP A C 1
ATOM 1429 O O . ASP A 1 110 ? 17.36181 -33.78085 -7.52909 1.000 26.92259 555 ASP A O 1
ATOM 1438 N N . ALA A 1 111 ? 16.49939 -32.86827 -5.66573 1.000 22.45563 556 ALA A N 1
ATOM 1439 C CA . ALA A 1 111 ? 15.27599 -32.47358 -6.35354 1.000 21.64470 556 ALA A CA 1
ATOM 1440 C C . ALA A 1 111 ? 15.57150 -31.46852 -7.45948 1.000 25.34921 556 ALA A C 1
ATOM 1441 O O . ALA A 1 111 ? 15.14261 -31.64255 -8.60626 1.000 24.14273 556 ALA A O 1
ATOM 1448 N N . ILE A 1 112 ? 16.30965 -30.40766 -7.13266 1.000 20.76438 557 ILE A N 1
ATOM 1449 C CA . ILE A 1 112 ? 16.62961 -29.38736 -8.12741 1.000 20.09136 557 ILE A CA 1
ATOM 1450 C C . ILE A 1 112 ? 17.39375 -29.99127 -9.29766 1.000 22.30827 557 ILE A C 1
ATOM 1451 O O . ILE A 1 112 ? 17.17976 -29.61602 -10.45654 1.000 23.13623 557 ILE A O 1
ATOM 1467 N N . LEU A 1 113 ? 18.29918 -30.92860 -9.02357 1.000 20.81468 558 LEU A N 1
ATOM 1468 C CA . LEU A 1 113 ? 19.09011 -31.49446 -10.11004 1.000 21.88601 558 LEU A CA 1
ATOM 1469 C C . LEU A 1 113 ? 18.29967 -32.46442 -10.98413 1.000 23.41597 558 LEU A C 1
ATOM 1470 O O . LEU A 1 113 ? 18.74767 -32.77157 -12.09347 1.000 25.62575 558 LEU A O 1
ATOM 1486 N N . LYS A 1 114 ? 17.14182 -32.95146 -10.52444 1.000 23.93115 559 LYS A N 1
ATOM 1487 C CA . LYS A 1 114 ? 16.37503 -33.88987 -11.34169 1.000 23.70958 559 LYS A CA 1
ATOM 1488 C C . LYS A 1 114 ? 15.94492 -33.26487 -12.66245 1.000 27.13805 559 LYS A C 1
ATOM 1489 O O . LYS A 1 114 ? 15.87317 -33.96023 -13.68127 1.000 26.86368 559 LYS A O 1
ATOM 1508 N N . TYR A 1 115 ? 15.65517 -31.96384 -12.67175 1.000 24.90391 560 TYR A N 1
ATOM 1509 C CA . TYR A 1 115 ? 15.33391 -31.24347 -13.89877 1.000 24.31732 560 TYR A CA 1
ATOM 1510 C C . TYR A 1 115 ? 16.45838 -30.30211 -14.32105 1.000 22.98504 560 TYR A C 1
ATOM 1511 O O . TYR A 1 115 ? 16.22950 -29.35411 -15.07861 1.000 24.42411 560 TYR A O 1
ATOM 1529 N N . ASN A 1 116 ? 17.67219 -30.55461 -13.84244 1.000 23.61576 561 ASN A N 1
ATOM 1530 C CA . ASN A 1 116 ? 18.86444 -29.80739 -14.21756 1.000 23.82876 561 ASN A CA 1
ATOM 1531 C C . ASN A 1 116 ? 20.03859 -30.76808 -14.33735 1.000 25.35526 561 ASN A C 1
ATOM 1532 O O . ASN A 1 116 ? 21.15039 -30.47707 -13.88570 1.000 25.59677 561 ASN A O 1
ATOM 1543 N N . VAL A 1 117 ? 19.79471 -31.94101 -14.93513 1.000 24.32887 562 VAL A N 1
ATOM 1544 C CA . VAL A 1 117 ? 20.79882 -33.00427 -14.97003 1.000 27.72113 562 VAL A CA 1
ATOM 1545 C C . VAL A 1 117 ? 22.09826 -32.53526 -15.60797 1.000 26.74128 562 VAL A C 1
ATOM 1546 O O . VAL A 1 117 ? 23.18553 -32.96682 -15.20411 1.000 29.96923 562 VAL A O 1
ATOM 1559 N N . ALA A 1 118 ? 22.01917 -31.65705 -16.60970 1.000 29.18664 563 ALA A N 1
ATOM 1560 C CA . ALA A 1 118 ? 23.22877 -31.21360 -17.29412 1.000 31.23091 563 ALA A CA 1
ATOM 1561 C C . ALA A 1 118 ? 24.16290 -30.43537 -16.37419 1.000 29.71931 563 ALA A C 1
ATOM 1562 O O . ALA A 1 118 ? 25.34442 -30.26942 -16.69985 1.000 32.12410 563 ALA A O 1
ATOM 1569 N N . TYR A 1 119 ? 23.66531 -29.96281 -15.23228 1.000 26.72185 564 TYR A N 1
ATOM 1570 C CA . TYR A 1 119 ? 24.43100 -29.13452 -14.30822 1.000 26.39846 564 TYR A CA 1
ATOM 1571 C C . TYR A 1 119 ? 24.78854 -29.87550 -13.02765 1.000 28.78618 564 TYR A C 1
ATOM 1572 O O . TYR A 1 119 ? 25.28190 -29.25448 -12.08359 1.000 29.21426 564 TYR A O 1
ATOM 1590 N N . SER A 1 120 ? 24.59946 -31.19757 -12.98694 1.000 30.17726 565 SER A N 1
ATOM 1591 C CA . SER A 1 120 ? 24.80149 -31.92387 -11.73613 1.000 33.35541 565 SER A CA 1
ATOM 1592 C C . SER A 1 120 ? 26.25976 -31.90072 -11.28934 1.000 35.15043 565 SER A C 1
ATOM 1593 O O . SER A 1 120 ? 26.53691 -32.02077 -10.09056 1.000 37.64364 565 SER A O 1
ATOM 1601 N N . LYS A 1 121 ? 27.19995 -31.73883 -12.22111 1.000 33.46636 566 LYS A N 1
ATOM 1602 C CA . LYS A 1 121 ? 28.61339 -31.64896 -11.88001 1.000 34.34502 566 LYS A CA 1
ATOM 1603 C C . LYS A 1 121 ? 29.13240 -30.21638 -11.86697 1.000 42.77748 566 LYS A C 1
ATOM 1604 O O . LYS A 1 121 ? 30.25371 -29.98434 -11.40026 1.000 55.64778 566 LYS A O 1
ATOM 1608 N N . LYS A 1 122 ? 28.34857 -29.25849 -12.36129 1.000 32.37581 567 LYS A N 1
ATOM 1609 C CA . LYS A 1 122 ? 28.75511 -27.86126 -12.41654 1.000 29.37116 567 LYS A CA 1
ATOM 1610 C C . LYS A 1 122 ? 28.24744 -27.04044 -11.24320 1.000 30.49105 567 LYS A C 1
ATOM 1611 O O . LYS A 1 122 ? 28.91288 -26.08049 -10.83765 1.000 35.48925 567 LYS A O 1
ATOM 1615 N N . TRP A 1 123 ? 27.08650 -27.38752 -10.69625 1.000 29.32141 568 TRP A N 1
ATOM 1616 C CA . TRP A 1 123 ? 26.45296 -26.59757 -9.65419 1.000 29.95276 568 TRP A CA 1
ATOM 1617 C C . TRP A 1 123 ? 26.79376 -27.15162 -8.27688 1.000 35.23971 568 TRP A C 1
ATOM 1618 O O . TRP A 1 123 ? 26.40581 -28.27538 -7.93864 1.000 38.67873 568 TRP A O 1
ATOM 1639 N N . ASP A 1 124 ? 27.44315 -26.32672 -7.46685 1.000 28.59624 569 ASP A N 1
ATOM 1640 C CA . ASP A 1 124 ? 27.77511 -26.63839 -6.08428 1.000 25.88387 569 ASP A CA 1
ATOM 1641 C C . ASP A 1 124 ? 26.67257 -26.14728 -5.15754 1.000 23.93692 569 ASP A C 1
ATOM 1642 O O . ASP A 1 124 ? 26.13573 -25.05140 -5.33508 1.000 25.69664 569 ASP A O 1
ATOM 1651 N N . PHE A 1 125 ? 26.32624 -26.98197 -4.17291 1.000 25.39899 570 PHE A N 1
ATOM 1652 C CA . PHE A 1 125 ? 25.29384 -26.66295 -3.19360 1.000 24.32349 570 PHE A CA 1
ATOM 1653 C C . PHE A 1 125 ? 25.84933 -26.50521 -1.78326 1.000 23.43441 570 PHE A C 1
ATOM 1654 O O . PHE A 1 125 ? 25.08518 -26.52672 -0.81268 1.000 22.16280 570 PHE A O 1
ATOM 1671 N N . THR A 1 126 ? 27.15926 -26.29695 -1.66057 1.000 22.48180 571 THR A N 1
ATOM 1672 C CA . THR A 1 126 ? 27.79461 -26.27957 -0.34883 1.000 20.04342 571 THR A CA 1
ATOM 1673 C C . THR A 1 126 ? 27.18197 -25.23927 0.57878 1.000 21.60063 571 THR A C 1
ATOM 1674 O O . THR A 1 126 ? 26.99654 -25.50608 1.77230 1.000 24.99738 571 THR A O 1
ATOM 1685 N N . ALA A 1 127 ? 26.88072 -24.04085 0.06200 1.000 21.62759 572 ALA A N 1
ATOM 1686 C CA . ALA A 1 127 ? 26.33318 -22.99476 0.92224 1.000 22.51349 572 ALA A CA 1
ATOM 1687 C C . ALA A 1 127 ? 24.93553 -23.34292 1.41380 1.000 24.04604 572 ALA A C 1
ATOM 1688 O O . ALA A 1 127 ? 24.57269 -22.99437 2.54315 1.000 23.30503 572 ALA A O 1
ATOM 1695 N N . LEU A 1 128 ? 24.14090 -24.01834 0.58694 1.000 20.85639 573 LEU A N 1
ATOM 1696 C CA . LEU A 1 128 ? 22.80345 -24.40581 1.01538 1.000 22.64568 573 LEU A CA 1
ATOM 1697 C C . LEU A 1 128 ? 22.87517 -25.51193 2.05614 1.000 23.21560 573 LEU A C 1
ATOM 1698 O O . LEU A 1 128 ? 22.17394 -25.46221 3.07328 1.000 24.25998 573 LEU A O 1
ATOM 1714 N N . ILE A 1 129 ? 23.72882 -26.50835 1.82193 1.000 24.53990 574 ILE A N 1
ATOM 1715 C CA . ILE A 1 129 ? 23.94606 -27.56375 2.80551 1.000 23.39188 574 ILE A CA 1
ATOM 1716 C C . ILE A 1 129 ? 24.46176 -26.97763 4.11515 1.000 23.10810 574 ILE A C 1
ATOM 1717 O O . ILE A 1 129 ? 23.99739 -27.3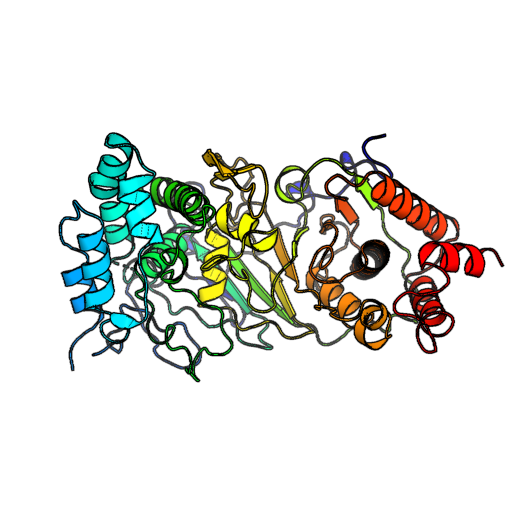4220 5.20375 1.000 26.01366 574 ILE A O 1
ATOM 1733 N N . ASP A 1 130 ? 25.44514 -26.07548 4.03189 1.000 24.20315 575 ASP A N 1
ATOM 1734 C CA . ASP A 1 130 ? 26.01160 -25.49494 5.24532 1.000 24.70921 575 ASP A CA 1
ATOM 1735 C C . ASP A 1 130 ? 24.99500 -24.62213 5.97286 1.000 26.31914 575 ASP A C 1
ATOM 1736 O O . ASP A 1 130 ? 24.95257 -24.61014 7.20749 1.000 25.77852 575 ASP A O 1
ATOM 1745 N N . PHE A 1 131 ? 24.18014 -23.86777 5.23324 1.000 25.26788 576 PHE A N 1
ATOM 1746 C CA . PHE A 1 131 ? 23.14497 -23.07203 5.88318 1.000 24.06404 576 PHE A CA 1
ATOM 1747 C C . PHE A 1 131 ? 22.23658 -23.96744 6.71038 1.000 24.63710 576 PHE A C 1
ATOM 1748 O O . PHE A 1 131 ? 22.01534 -23.73272 7.90314 1.000 24.22832 576 PHE A O 1
ATOM 1765 N N . TRP A 1 132 ? 21.74647 -25.03530 6.09434 1.000 22.37723 577 TRP A N 1
ATOM 1766 C CA . TRP A 1 132 ? 20.76176 -25.90439 6.72653 1.000 22.63727 577 TRP A CA 1
ATOM 1767 C C . TRP A 1 132 ? 21.37370 -26.71394 7.85423 1.000 23.21352 577 TRP A C 1
ATOM 1768 O O . TRP A 1 132 ? 20.77967 -26.82357 8.93335 1.000 25.04535 577 TRP A O 1
ATOM 1789 N N . ASP A 1 133 ? 22.55802 -27.28257 7.63543 1.000 22.36867 578 ASP A N 1
ATOM 1790 C CA . ASP A 1 133 ? 23.11883 -28.19484 8.61872 1.000 24.29749 578 ASP A CA 1
ATOM 1791 C C . ASP A 1 133 ? 24.01626 -27.52161 9.64535 1.000 21.44089 578 ASP A C 1
ATOM 1792 O O . ASP A 1 133 ? 24.15459 -28.03316 10.76452 1.000 25.73955 578 ASP A O 1
ATOM 1801 N N . LYS A 1 134 ? 24.68600 -26.43158 9.27068 1.000 23.37335 579 LYS A N 1
ATOM 1802 C CA . LYS A 1 134 ? 25.75670 -25.88277 10.08349 1.000 24.07379 579 LYS A CA 1
ATOM 1803 C C . LYS A 1 134 ? 25.49963 -24.48068 10.60541 1.000 24.31835 579 LYS A C 1
ATOM 1804 O O . LYS A 1 134 ? 26.21324 -24.05195 11.51638 1.000 28.04351 579 LYS A O 1
ATOM 1823 N N . VAL A 1 135 ? 24.52680 -23.75702 10.06408 1.000 25.85342 580 VAL A N 1
ATOM 1824 C CA . VAL A 1 135 ? 24.17492 -22.42764 10.55709 1.000 25.22201 580 VAL A CA 1
ATOM 1825 C C . VAL A 1 135 ? 22.89636 -22.46618 11.38039 1.000 29.52595 580 VAL A C 1
ATOM 1826 O O . VAL A 1 135 ? 22.87623 -22.03349 12.53221 1.000 29.75364 580 VAL A O 1
ATOM 1839 N N . LEU A 1 136 ? 21.83407 -23.03573 10.82315 1.000 25.93440 581 LEU A N 1
ATOM 1840 C CA . LEU A 1 136 ? 20.55615 -23.06125 11.51412 1.000 28.89753 581 LEU A CA 1
ATOM 1841 C C . LEU A 1 136 ? 20.59977 -23.98065 12.72856 1.000 30.74700 581 LEU A C 1
ATOM 1842 O O . LEU A 1 136 ? 21.20437 -25.05655 12.69694 1.000 30.75500 581 LEU A O 1
ATOM 1858 N N . GLU A 1 137 ? 19.93669 -23.55099 13.80057 1.000 35.51289 582 GLU A N 1
ATOM 1859 C CA . GLU A 1 137 ? 19.61891 -24.43659 14.90698 1.000 35.16086 582 GLU A CA 1
ATOM 1860 C C . GLU A 1 137 ? 18.57744 -25.46675 14.46213 1.000 29.99147 582 GLU A C 1
ATOM 1861 O O . GLU A 1 137 ? 17.91130 -25.31411 13.43315 1.000 31.41001 582 GLU A O 1
ATOM 1873 N N . GLU A 1 138 ? 18.42329 -26.51854 15.27418 1.000 31.31924 583 GLU A N 1
ATOM 1874 C CA . GLU A 1 138 ? 17.55257 -27.63332 14.90583 1.000 31.84195 583 GLU A CA 1
ATOM 1875 C C . GLU A 1 138 ? 16.12220 -27.17008 14.64653 1.000 32.65127 583 GLU A C 1
ATOM 1876 O O . GLU A 1 138 ? 15.49587 -27.57607 13.66031 1.000 32.18255 583 GLU A O 1
ATOM 1880 N N . ALA A 1 139 ? 15.57761 -26.33374 15.53254 1.000 32.27388 584 ALA A N 1
ATOM 1881 C CA . ALA A 1 139 ? 14.19754 -25.89225 15.35632 1.000 34.36195 584 ALA A CA 1
ATOM 1882 C C . ALA A 1 139 ? 14.05133 -25.02437 14.11286 1.000 29.69028 584 ALA A C 1
ATOM 1883 O O . ALA A 1 139 ? 13.02136 -25.07981 13.42821 1.000 29.41128 584 ALA A O 1
ATOM 1890 N N . GLU A 1 140 ? 15.06704 -24.20539 13.81517 1.000 28.23289 585 GLU A N 1
ATOM 1891 C CA . GLU A 1 140 ? 15.02530 -23.37540 12.61696 1.000 28.37617 585 GLU A CA 1
ATOM 1892 C C . GLU A 1 140 ? 15.09113 -24.23385 11.36226 1.000 27.27303 585 GLU A C 1
ATOM 1893 O O . GLU A 1 140 ? 14.36623 -23.98679 10.39137 1.000 25.81286 585 GLU A O 1
ATOM 1905 N N . ALA A 1 141 ? 15.96571 -25.24208 11.35742 1.000 27.69127 586 ALA A N 1
ATOM 1906 C CA . ALA A 1 141 ? 16.01389 -26.14924 10.21868 1.000 26.16972 586 ALA A CA 1
ATOM 1907 C C . ALA A 1 141 ? 14.68616 -26.87395 10.05229 1.000 25.11404 586 ALA A C 1
ATOM 1908 O O . ALA A 1 141 ? 14.18385 -27.01259 8.93201 1.000 25.81845 586 ALA A O 1
ATOM 1915 N N . GLN A 1 142 ? 14.10349 -27.34500 11.16078 1.000 29.44816 587 GLN A N 1
ATOM 1916 C CA . GLN A 1 142 ? 12.81764 -28.03202 11.09373 1.000 28.42752 587 GLN A CA 1
ATOM 1917 C C . GLN A 1 142 ? 11.74890 -27.13350 10.48522 1.000 26.33775 587 GLN A C 1
ATOM 1918 O O . GLN A 1 142 ? 10.96948 -27.57142 9.63106 1.000 27.41216 587 GLN A O 1
ATOM 1922 N N . HIS A 1 143 ? 11.69845 -25.87017 10.90849 1.000 26.80258 588 HIS A N 1
ATOM 1923 C CA . HIS A 1 143 ? 10.75025 -24.93891 10.30977 1.000 26.62542 588 HIS A CA 1
ATOM 1924 C C . HIS A 1 143 ? 11.02832 -24.75742 8.82325 1.000 26.49211 588 HIS A C 1
ATOM 1925 O O . HIS A 1 143 ? 10.09820 -24.62475 8.01894 1.000 25.51063 588 HIS A O 1
ATOM 1939 N N . LEU A 1 144 ? 12.30343 -24.75374 8.43644 1.000 24.58187 589 LEU A N 1
ATOM 1940 C CA . LEU A 1 144 ? 12.63863 -24.58860 7.02742 1.000 23.41932 589 LEU A CA 1
ATOM 1941 C C . LEU A 1 144 ? 12.07628 -25.73028 6.18795 1.000 23.34232 589 LEU A C 1
ATOM 1942 O O . LEU A 1 144 ? 11.43866 -25.49695 5.15520 1.000 23.30843 589 LEU A O 1
ATOM 1958 N N . TYR A 1 145 ? 12.30787 -26.97718 6.59943 1.000 23.91081 590 TYR A N 1
ATOM 1959 C CA . TYR A 1 145 ? 11.91022 -28.08286 5.73370 1.000 24.79839 590 TYR A CA 1
ATOM 1960 C C . TYR A 1 145 ? 10.47676 -28.55153 5.95189 1.000 24.97516 590 TYR A C 1
ATOM 1961 O O . TYR A 1 145 ? 9.89536 -29.14775 5.03889 1.000 27.56425 590 TYR A O 1
ATOM 1979 N N . GLN A 1 146 ? 9.88326 -28.28504 7.11220 1.000 24.80460 591 GLN A N 1
ATOM 1980 C CA . GLN A 1 146 ? 8.51291 -28.71126 7.34850 1.000 25.06878 591 GLN A CA 1
ATOM 1981 C C . GLN A 1 146 ? 7.49129 -27.68389 6.89275 1.000 28.59855 591 GLN A C 1
ATOM 1982 O O . GLN A 1 146 ? 6.33693 -28.04778 6.62971 1.000 29.90410 591 GLN A O 1
ATOM 1996 N N . SER A 1 147 ? 7.89282 -26.41689 6.78955 1.000 24.85205 592 SER A N 1
ATOM 1997 C CA . SER A 1 147 ? 6.95207 -25.34600 6.50442 1.000 23.68433 592 SER A CA 1
ATOM 1998 C C . SER A 1 147 ? 7.38415 -24.44452 5.35367 1.000 24.79077 592 SER A C 1
ATOM 1999 O O . SER A 1 147 ? 6.66565 -24.32706 4.35475 1.000 26.38374 592 SER A O 1
ATOM 2007 N N . ILE A 1 148 ? 8.54334 -23.79459 5.47851 1.000 23.62543 593 ILE A N 1
ATOM 2008 C CA . ILE A 1 148 ? 8.92089 -22.77498 4.50110 1.000 20.93730 593 ILE A CA 1
ATOM 2009 C C . ILE A 1 148 ? 9.13493 -23.39312 3.12133 1.000 19.45308 593 ILE A C 1
ATOM 2010 O O . ILE A 1 148 ? 8.55833 -22.93760 2.12796 1.000 21.04307 593 ILE A O 1
ATOM 2026 N N . LEU A 1 149 ? 9.99392 -24.41479 3.02554 1.000 21.35175 594 LEU A N 1
ATOM 2027 C CA . LEU A 1 149 ? 10.25258 -25.00617 1.71236 1.000 20.24702 594 LEU A CA 1
ATOM 2028 C C . LEU A 1 149 ? 9.00038 -25.59694 1.07653 1.000 21.68998 594 LEU A C 1
ATOM 2029 O O . LEU A 1 149 ? 8.75573 -25.33134 -0.11312 1.000 20.95695 594 LEU A O 1
ATOM 2045 N N . PRO A 1 150 ? 8.17999 -26.38993 1.77546 1.000 21.04831 595 PRO A N 1
ATOM 2046 C CA . PRO A 1 150 ? 6.94595 -26.88063 1.13563 1.000 21.75617 595 PRO A CA 1
ATOM 2047 C C . PRO A 1 150 ? 6.03469 -25.76533 0.66152 1.000 20.18008 595 PRO A C 1
ATOM 2048 O O . PRO A 1 150 ? 5.41426 -25.89049 -0.40099 1.000 21.41688 595 PRO A O 1
ATOM 2059 N N . ASP A 1 151 ? 5.92944 -24.67195 1.42220 1.000 21.25912 596 ASP A N 1
ATOM 2060 C CA . ASP A 1 151 ? 5.09025 -23.55730 0.99251 1.000 21.77348 596 ASP A CA 1
ATOM 2061 C C . ASP A 1 151 ? 5.67904 -22.86756 -0.23305 1.000 21.34606 596 ASP A C 1
ATOM 2062 O O . ASP A 1 151 ? 4.93973 -22.42284 -1.11985 1.000 19.28522 596 ASP A O 1
ATOM 2071 N N . MET A 1 152 ? 7.00898 -22.78113 -0.30576 1.000 18.54553 597 MET A N 1
ATOM 2072 C CA . MET A 1 152 ? 7.64755 -22.24043 -1.50059 1.000 17.61572 597 MET A CA 1
ATOM 2073 C C . MET A 1 152 ? 7.39502 -23.13468 -2.70423 1.000 16.90817 597 MET A C 1
ATOM 2074 O O . MET A 1 152 ? 7.13590 -22.63920 -3.80601 1.000 18.26493 597 MET A O 1
ATOM 2088 N N . VAL A 1 153 ? 7.46689 -24.45392 -2.51692 1.000 18.72520 598 VAL A N 1
ATOM 2089 C CA . VAL A 1 153 ? 7.16071 -25.36373 -3.61469 1.000 19.28226 598 VAL A CA 1
ATOM 2090 C C . VAL A 1 153 ? 5.74415 -25.12219 -4.11375 1.000 19.52702 598 VAL A C 1
ATOM 2091 O O . VAL A 1 153 ? 5.49989 -25.02917 -5.32252 1.000 18.71579 598 VAL A O 1
ATOM 2104 N N . LYS A 1 154 ? 4.78758 -25.00561 -3.18535 1.000 19.74061 599 LYS A N 1
ATOM 2105 C CA . LYS A 1 154 ? 3.39190 -24.86994 -3.58897 1.000 18.35706 599 LYS A CA 1
ATOM 2106 C C . LYS A 1 154 ? 3.16644 -23.58522 -4.37875 1.000 20.23357 599 LYS A C 1
ATOM 2107 O O . LYS A 1 154 ? 2.48329 -23.60150 -5.40747 1.000 20.46653 599 LYS A O 1
ATOM 2126 N N . ILE A 1 155 ? 3.75500 -22.46660 -3.94498 1.000 18.88335 600 ILE A N 1
ATOM 2127 C CA . ILE A 1 155 ? 3.54088 -21.24442 -4.71852 1.000 18.64810 600 ILE A CA 1
ATOM 2128 C C . ILE A 1 155 ? 4.27273 -21.31841 -6.05899 1.000 18.13916 600 ILE A C 1
ATOM 2129 O O . ILE A 1 155 ? 3.77568 -20.80649 -7.06970 1.000 18.78713 600 ILE A O 1
ATOM 2145 N N . ALA A 1 156 ? 5.44348 -21.96457 -6.10486 1.000 18.67505 601 ALA A N 1
ATOM 2146 C CA . ALA A 1 156 ? 6.11906 -22.14593 -7.38646 1.000 17.66337 601 ALA A CA 1
ATOM 2147 C C . ALA A 1 156 ? 5.26974 -22.97834 -8.34159 1.000 18.58936 601 ALA A C 1
ATOM 2148 O O . ALA A 1 156 ? 5.13409 -22.63917 -9.52206 1.000 18.05238 601 ALA A O 1
ATOM 2155 N N . LEU A 1 157 ? 4.68035 -24.06431 -7.85472 1.000 19.46918 602 LEU A N 1
ATOM 2156 C CA . LEU A 1 157 ? 3.94518 -24.95871 -8.74742 1.000 22.19114 602 LEU A CA 1
ATOM 2157 C C . LEU A 1 157 ? 2.58822 -24.38255 -9.17251 1.000 21.45496 602 LEU A C 1
ATOM 2158 O O . LEU A 1 157 ? 1.98040 -24.85481 -10.13102 1.000 21.57489 602 LEU A O 1
ATOM 2182 N N . LEU A 1 159 ? 2.34616 -21.54055 -10.47960 1.000 18.77364 604 LEU A N 1
ATOM 2183 C CA . LEU A 1 159 ? 2.65159 -20.53663 -11.49699 1.000 18.75032 604 LEU A CA 1
ATOM 2184 C C . LEU A 1 159 ? 1.65303 -20.37398 -12.65154 1.000 19.52970 604 LEU A C 1
ATOM 2185 O O . LEU A 1 159 ? 1.25128 -19.24705 -12.95379 1.000 20.74005 604 LEU A O 1
ATOM 2201 N N . PRO A 1 160 ? 1.25178 -21.46376 -13.31148 1.000 18.63971 605 PRO A N 1
ATOM 2202 C CA . PRO A 1 160 ? 0.34032 -21.30184 -14.45844 1.000 21.70760 605 PRO A CA 1
ATOM 2203 C C . PRO A 1 160 ? -1.01391 -20.71719 -14.09314 1.000 22.25311 605 PRO A 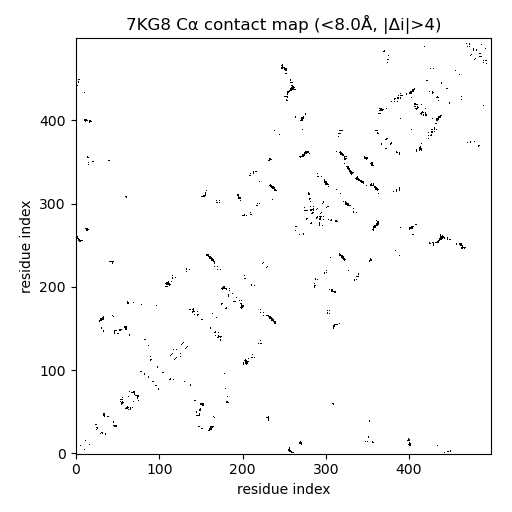C 1
ATOM 2204 O O . PRO A 1 160 ? -1.69974 -20.18447 -14.97343 1.000 26.44689 605 PRO A O 1
ATOM 2215 N N . ASN A 1 161 ? -1.43132 -20.81181 -12.83480 1.000 20.15608 606 ASN A N 1
ATOM 2216 C CA . ASN A 1 161 ? -2.68269 -20.21666 -12.39290 1.000 19.48856 606 ASN A CA 1
ATOM 2217 C C . ASN A 1 161 ? -2.49905 -18.79410 -11.89116 1.000 19.31804 606 ASN A C 1
ATOM 2218 O O . ASN A 1 161 ? -3.48832 -18.07019 -11.73686 1.000 22.40795 606 ASN A O 1
ATOM 2229 N N . ILE A 1 162 ? -1.25973 -18.39494 -11.62953 1.000 19.78521 607 ILE A N 1
ATOM 2230 C CA . ILE A 1 162 ? -0.93453 -17.08531 -11.08130 1.000 20.00623 607 ILE A CA 1
ATOM 2231 C C . ILE A 1 162 ? -0.43221 -16.14663 -12.16841 1.000 17.89468 607 ILE A C 1
ATOM 2232 O O . ILE A 1 162 ? -0.92220 -15.02413 -12.30797 1.000 21.49103 607 ILE A O 1
ATOM 2248 N N . CYS A 1 163 ? 0.52568 -16.61504 -12.97069 1.000 21.18020 608 CYS A N 1
ATOM 2249 C CA . CYS A 1 163 ? 1.12005 -15.83385 -14.05221 1.000 21.12429 608 CYS A CA 1
ATOM 2250 C C . CYS A 1 163 ? 0.56191 -16.33346 -15.37905 1.000 23.18353 608 CYS A C 1
ATOM 2251 O O . CYS A 1 163 ? 1.22825 -17.01516 -16.16185 1.000 24.87286 608 CYS A O 1
ATOM 2259 N N . THR A 1 164 ? -0.67907 -15.94004 -15.64127 1.000 20.34079 609 THR A N 1
ATOM 2260 C CA . THR A 1 164 ? -1.41153 -16.46055 -16.78027 1.000 21.54475 609 THR A CA 1
ATOM 2261 C C . THR A 1 164 ? -1.11197 -15.71881 -18.06839 1.000 24.71579 609 THR A C 1
ATOM 2262 O O . THR A 1 164 ? -1.47623 -16.20676 -19.14492 1.000 25.81856 609 THR A O 1
ATOM 2273 N N . GLN A 1 165 ? -0.48904 -14.55276 -17.98438 1.000 22.76861 610 GLN A N 1
ATOM 2274 C CA . GLN A 1 165 ? -0.25009 -13.73976 -19.15572 1.000 22.44694 610 GLN A CA 1
ATOM 2275 C C . GLN A 1 165 ? 1.22212 -13.76430 -19.51638 1.000 19.56003 610 GLN A C 1
ATOM 2276 O O . GLN A 1 165 ? 2.07330 -13.60202 -18.63160 1.000 22.23625 610 GLN A O 1
ATOM 2290 N N . PRO A 1 166 ? 1.56148 -13.93753 -20.79106 1.000 22.20296 611 PRO A N 1
ATOM 2291 C CA . PRO A 1 166 ? 2.97392 -13.88963 -21.17727 1.000 20.20275 611 PRO A CA 1
ATOM 2292 C C . PRO A 1 166 ? 3.63232 -12.59808 -20.72069 1.000 22.30270 611 PRO A C 1
ATOM 2293 O O . PRO A 1 166 ? 3.04270 -11.51683 -20.77214 1.000 22.96845 611 PRO A O 1
ATOM 2304 N N . ILE A 1 167 ? 4.87310 -12.71895 -20.27115 1.000 22.40085 612 ILE A N 1
ATOM 2305 C CA . ILE A 1 167 ? 5.64257 -11.59194 -19.76104 1.000 22.59171 612 ILE A CA 1
ATOM 2306 C C . ILE A 1 167 ? 6.62465 -11.17135 -20.85125 1.000 24.24164 612 ILE A C 1
ATOM 2307 O O . ILE A 1 167 ? 7.50472 -11.96945 -21.21043 1.000 22.27539 612 ILE A O 1
ATOM 2323 N N . PRO A 1 168 ? 6.50122 -9.96862 -21.40888 1.000 23.00532 613 PRO A N 1
ATOM 2324 C CA . PRO A 1 168 ? 7.43399 -9.56267 -22.46023 1.000 22.58341 613 PRO A CA 1
ATOM 2325 C C . PRO A 1 168 ? 8.79320 -9.26928 -21.86500 1.000 23.09250 613 PRO A C 1
ATOM 2326 O O . PRO A 1 168 ? 8.91505 -8.78660 -20.73688 1.000 24.43541 613 PRO A O 1
ATOM 2337 N N . LEU A 1 169 ? 9.82539 -9.56597 -22.63689 1.000 20.85516 614 LEU A N 1
ATOM 2338 C CA . LEU A 1 169 ? 11.15373 -9.11724 -22.26228 1.000 22.52187 614 LEU A CA 1
ATOM 2339 C C . LEU A 1 169 ? 11.24556 -7.60688 -22.44943 1.000 22.75591 614 LEU A C 1
ATOM 2340 O O . LEU A 1 169 ? 10.76453 -7.05746 -23.44535 1.000 23.16284 614 LEU A O 1
ATOM 2356 N N . LEU A 1 170 ? 11.84533 -6.93233 -21.46838 1.000 22.38623 615 LEU A N 1
ATOM 2357 C CA . LEU A 1 170 ? 12.20784 -5.51940 -21.59388 1.000 22.75494 615 LEU A CA 1
ATOM 2358 C C . LEU A 1 170 ? 13.57524 -5.48805 -22.26680 1.000 20.74418 615 LEU A C 1
ATOM 2359 O O . LEU A 1 170 ? 14.62338 -5.46608 -21.61705 1.000 22.04033 615 LEU A O 1
ATOM 2375 N N . ALA A 1 171 ? 13.55527 -5.51381 -23.59096 1.000 22.35560 616 ALA A N 1
ATOM 2376 C CA . ALA A 1 171 ? 14.75610 -5.64657 -24.39240 1.000 23.91726 616 ALA A CA 1
ATOM 2377 C C . ALA A 1 171 ? 15.36533 -4.28280 -24.67746 1.000 25.49591 616 ALA A C 1
ATOM 2378 O O . ALA A 1 171 ? 14.72557 -3.23988 -24.52568 1.000 25.85683 616 ALA A O 1
ATOM 2385 N N . ALA A 1 172 ? 16.61953 -4.30985 -25.11688 1.000 29.66915 617 ALA A N 1
ATOM 2386 C CA . ALA A 1 172 ? 17.34084 -3.08187 -25.40900 1.000 32.83800 617 ALA A CA 1
ATOM 2387 C C . ALA A 1 172 ? 16.54251 -2.19290 -26.35379 1.000 28.01467 617 ALA A C 1
ATOM 2388 O O . ALA A 1 172 ? 15.92793 -2.66101 -27.31627 1.000 30.77037 617 ALA A O 1
ATOM 2395 N N . ALA A 1 173 ? 16.53972 -0.89836 -26.04887 1.000 28.02980 618 ALA A N 1
ATOM 2396 C CA . ALA A 1 173 ? 15.86770 0.15246 -26.80310 1.000 28.93836 618 ALA A CA 1
ATOM 2397 C C . ALA A 1 173 ? 14.35094 0.15986 -26.64047 1.000 28.34644 618 ALA A C 1
ATOM 2398 O O . ALA A 1 173 ? 13.69213 1.04035 -27.20508 1.000 32.90538 618 ALA A O 1
ATOM 2405 N N . MET A 1 174 ? 13.77054 -0.76598 -25.88724 1.000 26.41601 619 MET A N 1
ATOM 2406 C CA . MET A 1 174 ? 12.33977 -0.70825 -25.63947 1.000 26.21510 619 MET A CA 1
ATOM 2407 C C . MET A 1 174 ? 12.03454 0.31688 -24.55848 1.000 24.98293 619 MET A C 1
ATOM 2408 O O . MET A 1 174 ? 12.72436 0.39085 -23.53746 1.000 29.98487 619 MET A O 1
ATOM 2422 N N . ASN A 1 175 ? 11.01119 1.12557 -24.80669 1.000 25.75983 620 ASN A N 1
ATOM 2423 C CA . ASN A 1 175 ? 10.37561 1.95140 -23.78513 1.000 25.45230 620 ASN A CA 1
ATOM 2424 C C . ASN A 1 175 ? 9.07363 1.23891 -23.45494 1.000 25.24928 620 ASN A C 1
ATOM 2425 O O . ASN A 1 175 ? 8.08993 1.34083 -24.19198 1.000 28.11575 620 ASN A O 1
ATOM 2436 N N . HIS A 1 176 ? 9.08118 0.48633 -22.36163 1.000 23.67977 621 HIS A N 1
ATOM 2437 C CA . HIS A 1 176 ? 7.96683 -0.39477 -22.06638 1.000 23.61302 621 HIS A CA 1
ATOM 2438 C C . HIS A 1 176 ? 7.88999 -0.62910 -20.56945 1.000 22.60759 621 HIS A C 1
ATOM 2439 O O . HIS A 1 176 ? 8.90783 -0.61331 -19.87072 1.000 22.13541 621 HIS A O 1
ATOM 2453 N N . SER A 1 177 ? 6.66694 -0.86132 -20.09007 1.000 22.06495 622 SER A N 1
ATOM 2454 C CA . SER A 1 177 ? 6.41199 -1.08607 -18.67868 1.000 19.37965 622 SER A CA 1
ATOM 2455 C C . SER A 1 177 ? 5.64773 -2.38932 -18.49394 1.000 20.75943 622 SER A C 1
ATOM 2456 O O . SER A 1 177 ? 4.83671 -2.77599 -19.33975 1.000 22.75876 622 SER A O 1
ATOM 2464 N N . ILE A 1 178 ? 5.92679 -3.06040 -17.37605 1.000 19.78947 623 ILE A N 1
ATOM 2465 C CA . ILE A 1 178 ? 5.19808 -4.24451 -16.93534 1.000 19.84027 623 ILE A CA 1
ATOM 2466 C C . ILE A 1 178 ? 4.69249 -3.96500 -15.52530 1.000 18.67935 623 ILE A C 1
ATOM 2467 O O . ILE A 1 178 ? 5.48932 -3.67144 -14.62630 1.000 19.95602 623 ILE A O 1
ATOM 2483 N N . THR A 1 179 ? 3.38561 -4.08862 -15.31726 1.000 18.99085 624 THR A N 1
ATOM 2484 C CA . THR A 1 179 ? 2.79708 -3.96881 -13.98808 1.000 20.44003 624 THR A CA 1
ATOM 2485 C C . THR A 1 179 ? 2.17378 -5.31107 -13.63446 1.000 20.83033 624 THR A C 1
ATOM 2486 O O . THR A 1 179 ? 1.31288 -5.81170 -14.36735 1.000 20.77095 624 THR A O 1
ATOM 2497 N N . MET A 1 180 ? 2.63713 -5.89620 -12.53039 1.000 20.02645 625 MET A N 1
ATOM 2498 C CA . MET A 1 180 ? 2.23947 -7.22316 -12.09172 1.000 20.84696 625 MET A CA 1
ATOM 2499 C C . MET A 1 180 ? 2.01064 -7.18249 -10.58827 1.000 19.28636 625 MET A C 1
ATOM 2500 O O . MET A 1 180 ? 2.39119 -6.23167 -9.90324 1.000 18.46119 625 MET A O 1
ATOM 2514 N N . SER A 1 181 ? 1.38980 -8.22209 -10.05923 1.000 17.74071 626 SER A N 1
ATOM 2515 C CA . SER A 1 181 ? 1.12210 -8.22209 -8.63285 1.000 18.21910 626 SER A CA 1
ATOM 2516 C C . SER A 1 181 ? 2.31763 -8.75637 -7.85371 1.000 18.68427 626 SER A C 1
ATOM 2517 O O . SER A 1 181 ? 3.13026 -9.53399 -8.36441 1.000 18.35307 626 SER A O 1
ATOM 2525 N N . GLN A 1 182 ? 2.41388 -8.31760 -6.59872 1.000 17.33010 627 GLN A N 1
ATOM 2526 C CA . GLN A 1 182 ? 3.41505 -8.87580 -5.70320 1.000 17.09262 627 GLN A CA 1
ATOM 2527 C C . GLN A 1 182 ? 3.26472 -10.38688 -5.56357 1.000 17.70448 627 GLN A C 1
ATOM 2528 O O . GLN A 1 182 ? 4.26569 -11.09217 -5.41496 1.000 16.85135 627 GLN A O 1
ATOM 2542 N N . GLU A 1 183 ? 2.03178 -10.90439 -5.60333 1.000 17.23734 628 GLU A N 1
ATOM 2543 C CA . GLU A 1 183 ? 1.84048 -12.35142 -5.52230 1.000 18.59447 628 GLU A CA 1
ATOM 2544 C C . GLU A 1 183 ? 2.41169 -13.05525 -6.74986 1.000 16.43145 628 GLU A C 1
ATOM 2545 O O . GLU A 1 183 ? 3.03740 -14.11785 -6.63220 1.000 17.37826 628 GLU A O 1
ATOM 2557 N N . GLN A 1 184 ? 2.20072 -12.48128 -7.93699 1.000 17.02603 629 GLN A N 1
ATOM 2558 C CA . GLN A 1 184 ? 2.81108 -13.02550 -9.14660 1.000 16.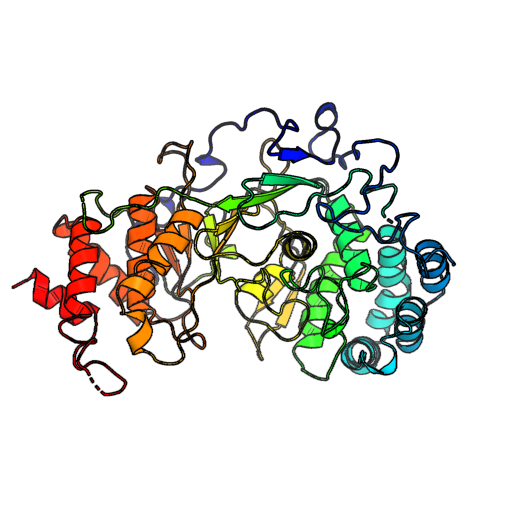67102 629 GLN A CA 1
ATOM 2559 C C . GLN A 1 184 ? 4.32593 -13.04986 -9.03226 1.000 16.98205 629 GLN A C 1
ATOM 2560 O O . GLN A 1 184 ? 4.96605 -14.03877 -9.40437 1.000 17.12127 629 GLN A O 1
ATOM 2574 N N . ILE A 1 185 ? 4.91566 -11.97064 -8.51238 1.000 16.31365 630 ILE A N 1
ATOM 2575 C CA . ILE A 1 185 ? 6.36339 -11.93031 -8.33329 1.000 15.80515 630 ILE A CA 1
ATOM 2576 C C . ILE A 1 185 ? 6.81633 -13.02937 -7.38272 1.000 15.69594 630 ILE A C 1
ATOM 2577 O O . ILE A 1 185 ? 7.85262 -13.67029 -7.59891 1.000 16.99108 630 ILE A O 1
ATOM 2593 N N . ALA A 1 186 ? 6.05413 -13.26763 -6.31621 1.000 15.93022 631 ALA A N 1
ATOM 2594 C CA . ALA A 1 186 ? 6.44808 -14.28694 -5.35052 1.000 16.48630 631 ALA A CA 1
ATOM 2595 C C . ALA A 1 186 ? 6.48902 -15.67031 -5.99157 1.000 16.04963 631 ALA A C 1
ATOM 2596 O O . ALA A 1 186 ? 7.41974 -16.44326 -5.74834 1.000 16.91940 631 ALA A O 1
ATOM 2603 N N . SER A 1 187 ? 5.50206 -15.99315 -6.83082 1.000 16.87253 632 SER A N 1
ATOM 2604 C CA . SER A 1 187 ? 5.51398 -17.28550 -7.51460 1.000 16.53301 632 SER A CA 1
ATOM 2605 C C . SER A 1 187 ? 6.70838 -17.40317 -8.45611 1.000 17.14371 632 SER A C 1
ATOM 2606 O O . SER A 1 187 ? 7.38203 -18.44080 -8.49526 1.000 17.94128 632 SER A O 1
ATOM 2614 N N . LEU A 1 188 ? 6.99587 -16.34105 -9.21027 1.000 16.19591 633 LEU A N 1
ATOM 2615 C CA . LEU A 1 188 ? 8.15537 -16.33952 -10.09465 1.000 18.16355 633 LEU A CA 1
ATOM 2616 C C . LEU A 1 188 ? 9.46139 -16.48508 -9.31647 1.000 15.49701 633 LEU A C 1
ATOM 2617 O O . LEU A 1 188 ? 10.35311 -17.23698 -9.73201 1.000 17.24584 633 LEU A O 1
ATOM 2633 N N . LEU A 1 189 ? 9.60019 -15.77974 -8.18627 1.000 16.14206 634 LEU A N 1
ATOM 2634 C CA . LEU A 1 189 ? 10.84076 -15.87233 -7.41869 1.000 15.99900 634 LEU A CA 1
ATOM 2635 C C . LEU A 1 189 ? 10.99455 -17.23423 -6.74749 1.000 16.48721 634 LEU A C 1
ATOM 2636 O O . LEU A 1 189 ? 12.12177 -17.70912 -6.57204 1.000 16.85246 634 LEU A O 1
ATOM 2652 N N . ALA A 1 190 ? 9.89124 -17.87579 -6.35963 1.000 15.39994 635 ALA A N 1
ATOM 2653 C CA . ALA A 1 190 ? 10.00033 -19.23805 -5.85441 1.000 17.30402 635 ALA A CA 1
ATOM 2654 C C . ALA A 1 190 ? 10.51932 -20.16874 -6.94174 1.000 16.98050 635 ALA A C 1
ATOM 2655 O O . ALA A 1 190 ? 11.35206 -21.04300 -6.68050 1.000 17.12015 635 ALA A O 1
ATOM 2662 N N . ASN A 1 191 ? 10.05061 -19.98179 -8.17645 1.000 16.63365 636 ASN A N 1
ATOM 2663 C CA . ASN A 1 191 ? 10.59683 -20.73595 -9.29753 1.000 17.21527 636 ASN A CA 1
ATOM 2664 C C . ASN A 1 191 ? 12.08287 -20.46104 -9.48138 1.000 17.14126 636 ASN A C 1
ATOM 2665 O O . ASN A 1 191 ? 12.86057 -21.38653 -9.73230 1.000 16.99430 636 ASN A O 1
ATOM 2676 N N . ALA A 1 192 ? 12.50091 -19.20047 -9.34731 1.000 15.99793 637 ALA A N 1
ATOM 2677 C CA . ALA A 1 192 ? 13.92316 -18.89069 -9.46028 1.000 16.71450 637 ALA A CA 1
ATOM 2678 C C . ALA A 1 192 ? 14.72497 -19.59770 -8.37518 1.000 17.36144 637 ALA A C 1
ATOM 2679 O O . ALA A 1 192 ? 15.81147 -20.12776 -8.63862 1.000 17.51141 637 ALA A O 1
ATOM 2686 N N . PHE A 1 193 ? 14.20664 -19.61524 -7.14558 1.000 16.49015 638 PHE A N 1
ATOM 2687 C CA . PHE A 1 193 ? 14.89239 -20.32084 -6.06893 1.000 15.36994 638 PHE A CA 1
ATOM 2688 C C . PHE A 1 193 ? 15.10217 -21.79118 -6.42706 1.000 16.39982 638 PHE A C 1
ATOM 2689 O O . PHE A 1 193 ? 16.18824 -22.34242 -6.21972 1.000 18.43335 638 PHE A O 1
ATOM 2706 N N . PHE A 1 194 ? 14.06477 -22.45155 -6.95158 1.000 16.35754 639 PHE A N 1
ATOM 2707 C CA . PHE A 1 194 ? 14.16130 -23.85908 -7.34632 1.000 16.94752 639 PHE A CA 1
ATOM 2708 C C . PHE A 1 194 ? 14.81566 -24.04606 -8.71475 1.000 17.91852 639 PHE A C 1
ATOM 2709 O O . PHE A 1 194 ? 14.90451 -25.18207 -9.19271 1.000 18.93062 639 PHE A O 1
ATOM 2726 N N . CYS A 1 195 ? 15.30328 -22.96767 -9.33092 1.000 17.17375 640 CYS A N 1
ATOM 2727 C CA . CYS A 1 195 ? 16.09510 -23.05900 -10.55466 1.000 16.89018 640 CYS A CA 1
ATOM 2728 C C . CYS A 1 195 ? 15.30471 -23.67726 -11.70114 1.000 17.87500 640 CYS A C 1
ATOM 2729 O O . CYS A 1 195 ? 15.81989 -24.51351 -12.44735 1.000 19.32843 640 CYS A O 1
ATOM 2737 N N . THR A 1 196 ? 14.05647 -23.24824 -11.87781 1.000 18.44069 641 THR A N 1
ATOM 2738 C CA . THR A 1 196 ? 13.21743 -23.86255 -12.89052 1.000 17.68574 641 THR A CA 1
ATOM 2739 C C . THR A 1 196 ? 13.16682 -23.10075 -14.21262 1.000 19.02677 641 THR A C 1
ATOM 2740 O O . THR A 1 196 ? 12.58083 -23.61584 -15.16837 1.000 19.79866 641 THR A O 1
ATOM 2751 N N . PHE A 1 197 ? 13.73841 -21.90774 -14.30855 1.000 18.88619 642 PHE A N 1
ATOM 2752 C CA . PHE A 1 197 ? 13.59244 -21.13571 -15.54848 1.000 18.46324 642 PHE A CA 1
ATOM 2753 C C . PHE A 1 197 ? 14.45511 -21.73069 -16.64976 1.000 20.26795 642 PHE A C 1
ATOM 2754 O O . PHE A 1 197 ? 15.68252 -21.79462 -16.49648 1.000 20.98479 642 PHE A O 1
ATOM 2771 N N . PRO A 1 198 ? 13.87310 -22.17092 -17.76380 1.000 19.28086 643 PRO A N 1
ATOM 2772 C CA . PRO A 1 198 ? 14.67294 -22.80994 -18.81622 1.000 22.96648 643 PRO A CA 1
ATOM 2773 C C . PRO A 1 198 ? 15.42876 -21.80816 -19.67658 1.000 23.38650 643 PRO A C 1
ATOM 2774 O O . PRO A 1 198 ? 15.03564 -20.64972 -19.83230 1.000 23.03979 643 PRO A O 1
ATOM 2785 N N . ARG A 1 199 ? 16.53728 -22.28172 -20.24136 1.000 24.92479 644 ARG A N 1
ATOM 2786 C CA . ARG A 1 199 ? 17.37234 -21.50831 -21.15434 1.000 25.76044 644 ARG A CA 1
ATOM 2787 C C . ARG A 1 199 ? 18.12955 -20.38110 -20.45655 1.000 24.65385 644 ARG A C 1
ATOM 2788 O O . ARG A 1 199 ? 18.63134 -19.46271 -21.11848 1.000 27.17512 644 ARG A O 1
ATOM 2809 N N . ARG A 1 200 ? 18.24155 -20.43152 -19.12961 1.000 22.57140 645 ARG A N 1
ATOM 2810 C CA . ARG A 1 200 ? 18.86068 -19.35008 -18.37491 1.000 22.50481 645 ARG A CA 1
ATOM 2811 C C . ARG A 1 200 ? 20.11405 -19.79237 -17.62791 1.000 23.39010 645 ARG A C 1
ATOM 2812 O O . ARG A 1 200 ? 20.59445 -19.05059 -16.76160 1.000 26.19253 645 ARG A O 1
ATOM 2833 N N . ASN A 1 201 ? 20.67939 -20.95358 -17.96470 1.000 24.74020 646 ASN A N 1
ATOM 2834 C CA . ASN A 1 201 ? 21.71817 -21.57046 -17.14947 1.000 24.47206 646 ASN A CA 1
ATOM 2835 C C . ASN A 1 201 ? 23.07690 -21.69783 -17.81344 1.000 27.73029 646 ASN A C 1
ATOM 2836 O O . ASN A 1 201 ? 24.09206 -21.60347 -17.12228 1.000 30.77335 646 ASN A O 1
ATOM 2847 N N . ALA A 1 202 ? 23.14402 -21.93276 -19.11590 1.000 25.80357 647 ALA A N 1
ATOM 2848 C CA . ALA A 1 202 ? 24.42024 -22.31964 -19.70301 1.000 28.02240 647 ALA A CA 1
ATOM 2849 C C . ALA A 1 202 ? 25.41987 -21.16715 -19.69618 1.000 28.71474 647 ALA A C 1
ATOM 2850 O O . ALA A 1 202 ? 25.07987 -20.01940 -19.99426 1.000 29.49868 647 ALA A O 1
ATOM 2857 N N . LYS A 1 203 ? 26.67483 -21.48841 -19.37176 1.000 31.18626 648 LYS A N 1
ATOM 2858 C CA . LYS A 1 203 ? 27.72091 -20.47163 -19.38625 1.000 36.61620 648 LYS A CA 1
ATOM 2859 C C . LYS A 1 203 ? 27.93688 -19.92110 -20.79196 1.000 35.47120 648 LYS A C 1
ATOM 2860 O O . LYS A 1 203 ? 28.18179 -18.72115 -20.96534 1.000 38.36427 648 LYS A O 1
ATOM 2864 N N . MET A 1 204 ? 27.85405 -20.78312 -21.80875 1.000 35.16899 649 MET A N 1
ATOM 2865 C CA . MET A 1 204 ? 28.06521 -20.38297 -23.18952 1.000 42.48193 649 MET A CA 1
ATOM 2866 C C . MET A 1 204 ? 26.75700 -20.24428 -23.96999 1.000 38.33260 649 MET A C 1
ATOM 2867 O O . MET A 1 204 ? 26.71831 -20.55139 -25.16800 1.000 47.79663 649 MET A O 1
ATOM 2881 N N . LYS A 1 205 ? 25.69443 -19.79510 -23.31714 1.000 50.59889 650 LYS A N 1
ATOM 2882 C CA . LYS A 1 205 ? 24.43988 -19.62780 -24.03153 1.000 47.90941 650 LYS A CA 1
ATOM 2883 C C . LYS A 1 205 ? 24.50097 -18.40050 -24.93528 1.000 52.22354 650 LYS A C 1
ATOM 2884 O O . LYS A 1 205 ? 25.15187 -17.40029 -24.62236 1.000 48.01510 650 LYS A O 1
ATOM 2903 N N . SER A 1 206 ? 23.82721 -18.49736 -26.08091 1.000 47.89638 651 SER A N 1
ATOM 2904 C CA . SER A 1 206 ? 23.60138 -17.34705 -26.94932 1.000 42.32292 651 SER A CA 1
ATOM 2905 C C . SER A 1 206 ? 22.30716 -16.63873 -26.55896 1.000 33.30725 651 SER A C 1
ATOM 2906 O O . SER A 1 206 ? 22.31751 -15.45779 -26.19615 1.000 36.66521 651 SER A O 1
ATOM 2914 N N . GLU A 1 207 ? 21.18514 -17.35070 -26.63270 1.000 33.38177 652 GLU A N 1
ATOM 2915 C CA . GLU A 1 207 ? 19.93771 -16.81292 -26.11364 1.000 31.46530 652 GLU A CA 1
ATOM 2916 C C . GLU A 1 207 ? 20.14301 -16.44013 -24.65250 1.000 37.00241 652 GLU A C 1
ATOM 2917 O O . GLU A 1 207 ? 20.72608 -17.20806 -23.88152 1.000 36.60588 652 GLU A O 1
ATOM 2921 N N . TYR A 1 208 ? 19.69081 -15.24643 -24.27932 1.000 30.88973 653 TYR A N 1
ATOM 2922 C CA . TYR A 1 208 ? 19.74626 -14.73177 -22.91472 1.000 27.56229 653 TYR A CA 1
ATOM 2923 C C . TYR A 1 208 ? 21.15639 -14.42279 -22.41926 1.000 27.59306 653 TYR A C 1
ATOM 2924 O O . TYR A 1 208 ? 21.33340 -14.14888 -21.22355 1.000 27.85102 653 TYR A O 1
ATOM 2942 N N . SER A 1 209 ? 22.16312 -14.42824 -23.29863 1.000 28.66009 654 SER A N 1
ATOM 2943 C CA . SER A 1 209 ? 23.51003 -14.04884 -22.87963 1.000 28.42787 654 SER A CA 1
ATOM 2944 C C . SER A 1 209 ? 23.57464 -12.58742 -22.44784 1.000 29.13339 654 SER A C 1
ATOM 2945 O O . SER A 1 209 ? 24.44382 -12.20893 -21.65367 1.000 29.85994 654 SER A O 1
ATOM 2953 N N . SER A 1 210 ? 22.67618 -11.75469 -22.95983 1.000 24.79074 655 SER A N 1
ATOM 2954 C CA . SER A 1 210 ? 22.61437 -10.34869 -22.59303 1.000 26.04987 655 SER A CA 1
ATOM 2955 C C . SER A 1 210 ? 21.63930 -10.09380 -21.45251 1.000 25.01064 655 SER A C 1
ATOM 2956 O O . SER A 1 210 ? 21.27439 -8.94074 -21.20523 1.000 24.31769 655 SER A O 1
ATOM 2964 N N . TYR A 1 211 ? 21.20739 -11.13934 -20.75773 1.000 23.18919 656 TYR A N 1
ATOM 2965 C CA . TYR A 1 211 ? 20.30167 -10.98941 -19.63164 1.000 21.12276 656 TYR A CA 1
ATOM 2966 C C . TYR A 1 211 ? 20.98914 -11.44649 -18.35338 1.000 22.54915 656 TYR A C 1
ATOM 2967 O O . TYR A 1 211 ? 21.88230 -12.29820 -18.39959 1.000 23.50771 656 TYR A O 1
ATOM 2985 N N . PRO A 1 212 ? 20.59204 -10.91461 -17.19806 1.000 22.12761 657 PRO A N 1
ATOM 2986 C CA . PRO A 1 212 ? 21.20133 -11.36628 -15.94354 1.000 22.54333 657 PRO A CA 1
ATOM 2987 C C . PRO A 1 212 ? 20.79859 -12.79720 -15.62450 1.000 21.73141 657 PRO A C 1
ATOM 2988 O O . PRO A 1 212 ? 19.82805 -13.33913 -16.15912 1.000 23.54279 657 PRO A O 1
ATOM 2999 N N . ASP A 1 213 ? 21.56019 -13.40967 -14.72375 1.000 22.40524 658 ASP A N 1
ATOM 3000 C CA . ASP A 1 213 ? 21.13676 -14.68269 -14.16470 1.000 22.52273 658 ASP A CA 1
ATOM 3001 C C . ASP A 1 213 ? 19.83037 -14.47415 -13.41328 1.000 24.47169 658 ASP A C 1
ATOM 3002 O O . ASP A 1 213 ? 19.60634 -13.42368 -12.80537 1.000 24.29439 658 ASP A O 1
ATOM 3011 N N . ILE A 1 214 ? 18.94840 -15.46875 -13.46011 1.000 21.32882 659 ILE A N 1
ATOM 3012 C CA . ILE A 1 214 ? 17.72258 -15.43530 -12.68094 1.000 18.95491 659 ILE A CA 1
ATOM 3013 C C . ILE A 1 214 ? 17.61696 -16.61661 -11.72601 1.000 17.85832 659 ILE A C 1
ATOM 3014 O O . ILE A 1 214 ? 17.23353 -16.44238 -10.56546 1.000 18.66599 659 ILE A O 1
ATOM 3030 N N . ASN A 1 215 ? 17.96309 -17.82154 -12.17457 1.000 18.66545 660 ASN A N 1
ATOM 3031 C CA . ASN A 1 215 ? 17.93208 -18.96931 -11.27288 1.000 18.57803 660 ASN A CA 1
ATOM 3032 C C . ASN A 1 215 ? 18.95782 -18.76455 -10.16296 1.000 20.66825 660 ASN A C 1
ATOM 3033 O O . ASN A 1 215 ? 20.01382 -18.16081 -10.37247 1.000 19.96825 660 ASN A O 1
ATOM 3044 N N . PHE A 1 216 ? 18.63013 -19.25988 -8.96729 1.000 18.09410 661 PHE A N 1
ATOM 3045 C CA . PHE A 1 216 ? 19.38953 -18.94862 -7.76481 1.000 17.88432 661 PHE A CA 1
ATOM 3046 C C . PHE A 1 216 ? 20.54492 -19.92149 -7.47007 1.000 19.50405 661 PHE A C 1
ATOM 3047 O O . PHE A 1 216 ? 21.07136 -19.90721 -6.34959 1.000 19.45568 661 PHE A O 1
ATOM 3064 N N . ASN A 1 217 ? 20.96490 -20.75411 -8.42624 1.000 19.14858 662 ASN A N 1
ATOM 3065 C CA . ASN A 1 217 ? 21.92455 -21.80635 -8.08815 1.000 19.89524 662 ASN A CA 1
ATOM 3066 C C . ASN A 1 217 ? 23.22663 -21.25918 -7.50363 1.000 20.03075 662 ASN A C 1
ATOM 3067 O O . ASN A 1 217 ? 23.84660 -21.92362 -6.66629 1.000 21.49176 662 ASN A O 1
ATOM 3078 N N . ARG A 1 218 ? 23.67916 -20.07862 -7.93425 1.000 20.00555 663 ARG A N 1
ATOM 3079 C CA . ARG A 1 218 ? 24.94556 -19.56969 -7.40751 1.000 19.90896 663 ARG A CA 1
ATOM 3080 C C . ARG A 1 218 ? 24.82386 -19.08299 -5.97004 1.000 23.26006 663 ARG A C 1
ATOM 3081 O O . ARG A 1 218 ? 25.84608 -18.90577 -5.30074 1.000 24.12320 663 ARG A O 1
ATOM 3102 N N . LEU A 1 219 ? 23.60547 -18.86916 -5.47578 1.000 20.82802 664 LEU A N 1
ATOM 3103 C CA . LEU A 1 219 ? 23.44897 -18.57727 -4.05963 1.000 21.75078 664 LEU A CA 1
ATOM 3104 C C . LEU A 1 219 ? 23.79994 -19.78392 -3.20685 1.000 23.35533 664 LEU A C 1
ATOM 3105 O O . LEU A 1 219 ? 24.07782 -19.63048 -2.01414 1.000 23.45127 664 LEU A O 1
ATOM 3121 N N . PHE A 1 220 ? 23.77885 -20.97522 -3.79323 1.000 20.21967 665 PHE A N 1
ATOM 3122 C CA . PHE A 1 220 ? 24.01330 -22.21122 -3.06688 1.000 21.50191 665 PHE A CA 1
ATOM 3123 C C . PHE A 1 220 ? 25.47295 -22.64456 -3.10802 1.000 22.11598 665 PHE A C 1
ATOM 3124 O O . PHE A 1 220 ? 25.82172 -23.63747 -2.45917 1.000 23.06548 665 PHE A O 1
ATOM 3141 N N A GLU A 1 221 ? 26.32089 -21.91642 -3.84028 0.508 23.08890 666 GLU A N 1
ATOM 3142 N N B GLU A 1 221 ? 26.32601 -21.92616 -3.83953 0.492 23.09670 666 GLU A N 1
ATOM 3143 C CA A GLU A 1 221 ? 27.71425 -22.28124 -4.04774 0.508 26.57157 666 GLU A CA 1
ATOM 3144 C CA B GLU A 1 221 ? 27.71269 -22.32080 -4.04805 0.492 26.51579 666 GLU A CA 1
ATOM 3145 C C A GLU A 1 221 ? 28.61296 -21.72667 -2.94852 0.508 25.18070 666 GLU A C 1
ATOM 3146 C C B GLU A 1 221 ? 28.62410 -21.72842 -2.98022 0.492 25.19068 666 GLU A C 1
ATOM 3147 O O A GLU A 1 221 ? 28.40137 -20.61433 -2.45903 0.508 27.53320 666 GLU A O 1
ATOM 3148 O O B GLU A 1 221 ? 28.42392 -20.59651 -2.53391 0.492 27.51916 666 GLU A O 1
ATOM 3171 N N . GLY A 1 222 ? 29.63619 -22.49737 -2.58589 1.000 28.49292 667 GLY A N 1
ATOM 3172 C CA . GLY A 1 222 ? 30.73595 -21.96698 -1.78769 1.000 28.58191 667 GLY A CA 1
ATOM 3173 C C . GLY A 1 222 ? 30.51911 -21.86696 -0.29158 1.000 28.58419 667 GLY A C 1
ATOM 3174 O O . GLY A 1 222 ? 29.49645 -22.28782 0.26159 1.000 29.36594 667 GLY A O 1
ATOM 3179 N N A ARG A 1 223 ? 31.52165 -21.28125 0.37735 0.561 31.11586 668 ARG A N 1
ATOM 3180 N N B ARG A 1 223 ? 31.52073 -21.28060 0.37651 0.439 31.10167 668 ARG A N 1
ATOM 3181 C CA A ARG A 1 223 ? 31.53278 -21.20549 1.83341 0.561 28.15392 668 ARG A CA 1
ATOM 3182 C CA B ARG A 1 223 ? 31.53276 -21.20577 1.83225 0.439 28.18363 668 ARG A CA 1
ATOM 3183 C C A ARG A 1 223 ? 31.67904 -19.78524 2.36979 0.561 26.06918 668 ARG A C 1
ATOM 3184 C C B ARG A 1 223 ? 31.68490 -19.78582 2.36758 0.439 26.15312 668 ARG A C 1
ATOM 3185 O O A ARG A 1 223 ? 32.09297 -19.60181 3.51876 0.561 30.42688 668 ARG A O 1
ATOM 3186 O O B ARG A 1 223 ? 32.10878 -19.60324 3.51304 0.439 30.42187 668 ARG A O 1
ATOM 3227 N N . SER A 1 224 ? 31.34602 -18.77293 1.58196 1.000 25.36802 669 SER A N 1
ATOM 3228 C CA . SER A 1 224 ? 31.40284 -17.42140 2.10386 1.000 31.13660 669 SER A CA 1
ATOM 3229 C C . SER A 1 224 ? 30.46397 -17.30335 3.29893 1.000 25.61042 669 SER A C 1
ATOM 3230 O O . SER A 1 224 ? 29.33043 -17.78981 3.26627 1.000 31.66200 669 SER A O 1
ATOM 3238 N N . SER A 1 225 ? 30.93265 -16.65119 4.36396 1.000 27.81495 670 SER A N 1
ATOM 3239 C CA . SER A 1 225 ? 30.02421 -16.32238 5.45651 1.000 29.08047 670 SER A CA 1
ATOM 3240 C C . SER A 1 225 ? 28.91028 -15.39251 4.99887 1.000 30.50530 670 SER A C 1
ATOM 3241 O O . SER A 1 225 ? 27.94798 -15.18109 5.74551 1.000 34.46868 670 SER A O 1
ATOM 3249 N N . ARG A 1 226 ? 29.00624 -14.85596 3.78176 1.000 23.22507 671 ARG A N 1
ATOM 3250 C CA . ARG A 1 226 ? 27.96619 -13.97547 3.27097 1.000 24.86821 671 ARG A CA 1
ATOM 3251 C C . ARG A 1 226 ? 26.73034 -14.74682 2.84189 1.000 23.99657 671 ARG A C 1
ATOM 3252 O O . ARG A 1 226 ? 25.61372 -14.22343 2.92887 1.000 23.59581 671 ARG A O 1
ATOM 3273 N N . LYS A 1 227 ? 26.90853 -15.97920 2.37796 1.000 23.67253 672 LYS A N 1
ATOM 3274 C CA . LYS A 1 227 ? 25.77087 -16.73980 1.87494 1.000 23.37761 672 LYS A CA 1
ATOM 3275 C C . LYS A 1 227 ? 24.70269 -16.98948 2.93098 1.000 26.72428 672 LYS A C 1
ATOM 3276 O O . LYS A 1 227 ? 23.51052 -16.82544 2.60818 1.000 22.02103 672 LYS A O 1
ATOM 3295 N N . PRO A 1 228 ? 25.02868 -17.38454 4.16903 1.000 25.51701 673 PRO A N 1
ATOM 3296 C CA . PRO A 1 228 ? 23.96858 -17.54980 5.17857 1.000 30.03017 673 PRO A CA 1
ATOM 3297 C C . PRO A 1 228 ? 23.17668 -16.28255 5.39668 1.000 28.21592 673 PRO A C 1
ATOM 3298 O O . PRO A 1 228 ? 21.96537 -16.33879 5.64164 1.000 25.87247 673 PRO A O 1
ATOM 3309 N N . GLU A 1 229 ? 23.83554 -15.12941 5.31609 1.000 22.35852 674 GLU A N 1
ATOM 3310 C CA . GLU A 1 229 ? 23.12609 -13.87387 5.50871 1.000 23.29025 674 GLU A CA 1
ATOM 3311 C C . GLU A 1 229 ? 22.20160 -13.59815 4.33602 1.000 21.90867 674 GLU A C 1
ATOM 3312 O O . GLU A 1 229 ? 21.05897 -13.17400 4.53488 1.000 20.83751 674 GLU A O 1
ATOM 3324 N N . LYS A 1 230 ? 22.65944 -13.86390 3.10899 1.000 19.72726 675 LYS A N 1
ATOM 3325 C CA . LYS A 1 230 ? 21.76793 -13.70087 1.96512 1.000 19.14006 675 LYS A CA 1
ATOM 3326 C C . LYS A 1 230 ? 20.56718 -14.63170 2.08311 1.000 19.24613 675 LYS A C 1
ATOM 3327 O O . LYS A 1 230 ? 19.42784 -14.22301 1.83716 1.000 18.67041 675 LYS A O 1
ATOM 3346 N N . LEU A 1 231 ? 20.80870 -15.88916 2.47001 1.000 19.61977 676 LEU A N 1
ATOM 3347 C CA . LEU A 1 231 ? 19.72166 -16.85595 2.57960 1.000 19.68347 676 LEU A CA 1
ATOM 3348 C C . LEU A 1 231 ? 18.75376 -16.48689 3.69709 1.000 21.51402 676 LEU A C 1
ATOM 3349 O O . LEU A 1 231 ? 17.53653 -16.60184 3.52045 1.000 19.02198 676 LEU A O 1
ATOM 3365 N N . LYS A 1 232 ? 19.26282 -16.04879 4.85481 1.000 20.78802 677 LYS A N 1
ATOM 3366 C CA . LYS A 1 232 ? 18.36566 -15.56340 5.90009 1.000 20.50156 677 LYS A CA 1
ATOM 3367 C C . LYS A 1 232 ? 17.47191 -14.44907 5.37357 1.000 22.44773 677 LYS A C 1
ATOM 3368 O O . LYS A 1 232 ? 16.26909 -14.41286 5.65805 1.000 21.34900 677 LYS A O 1
ATOM 3387 N N . THR A 1 233 ? 18.05342 -13.51927 4.61653 1.000 18.99591 678 THR A N 1
ATOM 3388 C CA . THR A 1 233 ? 17.28682 -12.39614 4.09083 1.000 18.09316 678 THR A CA 1
ATOM 3389 C C . THR A 1 233 ? 16.21410 -12.87249 3.12010 1.000 18.68164 678 THR A C 1
ATOM 3390 O O . THR A 1 233 ? 15.06267 -12.42739 3.19262 1.000 18.06419 678 THR A O 1
ATOM 3401 N N . LEU A 1 234 ? 16.55988 -13.79514 2.21987 1.000 18.50873 679 LEU A N 1
ATOM 3402 C CA . LEU A 1 234 ? 15.57661 -14.24822 1.24111 1.000 18.09561 679 LEU A CA 1
ATOM 3403 C C . LEU A 1 234 ? 14.52490 -15.15165 1.87351 1.000 19.24319 679 LEU A C 1
ATOM 3404 O O . LEU A 1 234 ? 13.35004 -15.08968 1.49585 1.000 19.27571 679 LEU A O 1
ATOM 3420 N N . PHE A 1 235 ? 14.91713 -16.00688 2.82458 1.000 18.26942 680 PHE A N 1
ATOM 3421 C CA . PHE A 1 235 ? 13.90853 -16.84023 3.47395 1.000 17.45231 680 PHE A CA 1
ATOM 3422 C C . PHE A 1 235 ? 12.96086 -16.01217 4.33800 1.000 18.74220 680 PHE A C 1
ATOM 3423 O O . PHE A 1 235 ? 11.80964 -16.41051 4.53498 1.000 20.64527 680 PHE A O 1
ATOM 3440 N N . CYS A 1 236 ? 13.41976 -14.87873 4.87801 1.000 18.94308 681 CYS A N 1
ATOM 3441 C CA . CYS A 1 236 ? 12.50242 -13.97131 5.56407 1.000 20.19382 681 CYS A CA 1
ATOM 3442 C C . CYS A 1 236 ? 11.39601 -13.53110 4.61374 1.000 22.08037 681 CYS A C 1
ATOM 3443 O O . CYS A 1 236 ? 10.20482 -13.60648 4.94005 1.000 21.54363 681 CYS A O 1
ATOM 3451 N N . TYR A 1 237 ? 11.77930 -13.12394 3.40399 1.000 19.28509 682 TYR A N 1
ATOM 3452 C CA . TYR A 1 237 ? 10.80210 -12.76528 2.38380 1.000 17.31259 682 TYR A CA 1
ATOM 3453 C C . TYR A 1 237 ? 9.89755 -13.93998 2.03837 1.000 18.08468 682 TYR A C 1
ATOM 3454 O O . TYR A 1 237 ? 8.66956 -13.80605 2.02419 1.000 17.48924 682 TYR A O 1
ATOM 3472 N N . PHE A 1 238 ? 10.48090 -15.10415 1.75146 1.000 17.50406 683 PHE A N 1
ATOM 3473 C CA . PHE A 1 238 ? 9.64519 -16.22102 1.32061 1.000 18.05855 683 PHE A CA 1
ATOM 3474 C C . PHE A 1 238 ? 8.67047 -16.63603 2.41697 1.000 20.88540 683 PHE A C 1
ATOM 3475 O O . PHE A 1 238 ? 7.50636 -16.93715 2.13395 1.000 20.53509 683 PHE A O 1
ATOM 3492 N N . ARG A 1 239 ? 9.12200 -16.64563 3.67569 1.000 18.43103 684 ARG A N 1
ATOM 3493 C CA . ARG A 1 239 ? 8.22357 -16.99100 4.77591 1.000 19.29090 684 ARG A CA 1
ATOM 3494 C C . ARG A 1 239 ? 7.05222 -16.01960 4.85560 1.000 22.68901 684 ARG A C 1
ATOM 3495 O O . ARG A 1 239 ? 5.91277 -16.42650 5.12151 1.000 24.18972 684 ARG A O 1
ATOM 3499 N N . ARG A 1 240 ? 7.31900 -14.72952 4.62993 1.000 20.13989 685 ARG A N 1
ATOM 3500 C CA . ARG A 1 240 ? 6.27904 -13.71143 4.72657 1.000 19.52750 685 ARG A CA 1
ATOM 3501 C C . ARG A 1 240 ? 5.25226 -13.86744 3.61117 1.000 22.81975 685 ARG A C 1
ATOM 3502 O O . ARG A 1 240 ? 4.03963 -13.87418 3.86384 1.000 24.99190 685 ARG A O 1
ATOM 3523 N N . VAL A 1 241 ? 5.72100 -13.98354 2.36492 1.000 19.89961 686 VAL A N 1
ATOM 3524 C CA . VAL A 1 241 ? 4.80097 -13.92424 1.23607 1.000 19.44817 686 VAL A CA 1
ATOM 3525 C C . VAL A 1 241 ? 4.06429 -15.24278 1.01118 1.000 24.83674 686 VAL A C 1
ATOM 3526 O O . VAL A 1 241 ? 2.98439 -15.23770 0.40745 1.000 28.52605 686 VAL A O 1
ATOM 3539 N N . THR A 1 242 ? 4.61225 -16.37312 1.47408 1.000 23.96056 687 THR A N 1
ATOM 3540 C CA . THR A 1 242 ? 3.84597 -17.61465 1.43625 1.000 24.61277 687 THR A CA 1
ATOM 3541 C C . THR A 1 242 ? 2.83996 -17.69566 2.58330 1.000 33.19341 687 THR A C 1
ATOM 3542 O O . THR A 1 242 ? 1.79763 -18.34191 2.43859 1.000 41.02132 687 THR A O 1
ATOM 3553 N N . ALA A 1 243 ? 3.11765 -17.04999 3.71966 1.000 26.64715 688 ALA A N 1
ATOM 3554 C CA . ALA A 1 243 ? 2.18026 -17.12106 4.83587 1.000 30.43953 688 ALA A CA 1
ATOM 3555 C C . ALA A 1 243 ? 0.97949 -16.20958 4.61579 1.000 37.58164 688 ALA A C 1
ATOM 3556 O O . ALA A 1 243 ? -0.14543 -16.55163 4.99900 1.000 38.33092 688 ALA A O 1
ATOM 3563 N N . ALA A 1 244 ? 1.20089 -15.04631 4.01180 1.000 31.53486 689 ALA A N 1
ATOM 3564 C CA . ALA A 1 244 ? 0.12569 -14.08777 3.77722 1.000 38.83950 689 ALA A CA 1
ATOM 3565 C C . ALA A 1 244 ? 0.41649 -13.38898 2.45898 1.000 29.48436 689 ALA A C 1
ATOM 3566 O O . ALA A 1 244 ? 1.38083 -12.62486 2.36167 1.000 34.62500 689 ALA A O 1
ATOM 3573 N N . ALA A 1 245 ? -0.42419 -13.63792 1.46352 1.000 34.80047 690 ALA A N 1
ATOM 3574 C CA . ALA A 1 245 ? -0.19135 -13.10055 0.13309 1.000 29.52759 690 ALA A CA 1
ATOM 3575 C C . ALA A 1 245 ? -0.12933 -11.57897 0.17555 1.000 30.11049 690 ALA A C 1
ATOM 3576 O O . ALA A 1 245 ? -1.03792 -10.93952 0.72182 1.000 28.28594 690 ALA A O 1
ATOM 3583 N N . PRO A 1 246 ? 0.90913 -10.96518 -0.38178 1.000 27.35813 691 PRO A N 1
ATOM 3584 C CA . PRO A 1 246 ? 0.90341 -9.50472 -0.52463 1.000 25.02034 691 PRO A CA 1
ATOM 3585 C C . PRO A 1 246 ? -0.15675 -9.08844 -1.53089 1.000 23.24200 691 PRO A C 1
ATOM 3586 O O . PRO A 1 246 ? -0.48768 -9.83339 -2.45727 1.000 27.09730 691 PRO A O 1
ATOM 3597 N N . THR A 1 247 ? -0.70190 -7.88516 -1.33996 1.000 22.46584 692 THR A N 1
ATOM 3598 C CA . THR A 1 247 ? -1.87426 -7.47541 -2.10138 1.000 21.06840 692 THR A CA 1
ATOM 3599 C C . THR A 1 247 ? -1.61197 -6.41244 -3.15797 1.000 21.09041 692 THR A C 1
ATOM 3600 O O . THR A 1 247 ? -2.53180 -6.08847 -3.91798 1.000 24.65589 692 THR A O 1
ATOM 3611 N N . GLY A 1 248 ? -0.40011 -5.86963 -3.24365 1.000 19.02860 693 GLY A N 1
ATOM 3612 C CA . GLY A 1 248 ? -0.14255 -4.72758 -4.08855 1.000 21.35612 693 GLY A CA 1
ATOM 3613 C C . GLY A 1 248 ? 0.40975 -5.10835 -5.45710 1.000 18.06066 693 GLY A C 1
ATOM 3614 O O . GLY A 1 248 ? 0.53866 -6.27268 -5.81866 1.000 18.85629 693 GLY A O 1
ATOM 3618 N N . LEU A 1 249 ? 0.74877 -4.06122 -6.20891 1.000 18.44345 694 LEU A N 1
ATOM 3619 C CA . LEU A 1 249 ? 1.31870 -4.17502 -7.53848 1.000 17.22693 694 LEU A CA 1
ATOM 3620 C C . LEU A 1 249 ? 2.71789 -3.57063 -7.56047 1.000 18.45324 694 LEU A C 1
ATOM 3621 O O . LEU A 1 249 ? 3.08194 -2.76573 -6.69780 1.000 19.19470 694 LEU A O 1
ATOM 3637 N N . VAL A 1 250 ? 3.50124 -3.97202 -8.56611 1.000 17.61425 695 VAL A N 1
ATOM 3638 C CA . VAL A 1 250 ? 4.81772 -3.40362 -8.83735 1.000 16.71952 695 VAL A CA 1
ATOM 3639 C C . VAL A 1 250 ? 4.92111 -3.12709 -10.33335 1.000 18.69895 695 VAL A C 1
ATOM 3640 O O . VAL A 1 250 ? 4.50975 -3.95515 -11.15242 1.000 18.77572 695 VAL A O 1
ATOM 3653 N N . THR A 1 251 ? 5.50027 -1.98008 -10.69258 1.000 18.81684 696 THR A N 1
ATOM 3654 C CA . THR A 1 251 ? 5.72179 -1.61691 -12.08630 1.000 17.13841 696 THR A CA 1
ATOM 3655 C C . THR A 1 251 ? 7.21742 -1.60716 -12.38079 1.000 17.85777 696 THR A C 1
ATOM 3656 O O . THR A 1 251 ? 8.01078 -1.08620 -11.59054 1.000 19.51349 696 THR A O 1
ATOM 3667 N N . PHE A 1 252 ? 7.59095 -2.18343 -13.52193 1.000 19.31982 697 PHE A N 1
ATOM 3668 C CA . PHE A 1 252 ? 8.96039 -2.19149 -14.02275 1.000 19.10201 697 PHE A CA 1
ATOM 3669 C C . PHE A 1 252 ? 8.94878 -1.46676 -15.35828 1.000 18.47652 697 PHE A C 1
ATOM 3670 O O . PHE A 1 252 ? 8.23589 -1.88025 -16.27791 1.000 19.71617 697 PHE A O 1
ATOM 3687 N N . THR A 1 253 ? 9.72751 -0.39401 -15.47266 1.000 18.76220 698 THR A N 1
ATOM 3688 C CA . THR A 1 253 ? 9.73215 0.41801 -16.68207 1.000 19.14113 698 THR A CA 1
ATOM 3689 C C . THR A 1 253 ? 11.15520 0.53381 -17.19579 1.000 19.84353 698 THR A C 1
ATOM 3690 O O . THR A 1 253 ? 12.03648 1.00378 -16.47309 1.000 20.59398 698 THR A O 1
ATOM 3701 N N . ARG A 1 254 ? 11.38072 0.09924 -18.43188 1.000 19.16893 699 ARG A N 1
ATOM 3702 C CA . ARG A 1 254 ? 12.63654 0.36865 -19.11876 1.000 19.75603 699 ARG A CA 1
ATOM 3703 C C . ARG A 1 254 ? 12.47864 1.69658 -19.84779 1.000 22.16387 699 ARG A C 1
ATOM 3704 O O . ARG A 1 254 ? 11.48134 1.91217 -20.54566 1.000 22.51159 699 ARG A O 1
ATOM 3725 N N . GLN A 1 255 ? 13.44455 2.59130 -19.66392 1.000 22.66791 700 GLN A N 1
ATOM 3726 C CA . GLN A 1 255 ? 13.40452 3.91790 -20.26035 1.000 24.08157 700 GLN A CA 1
ATOM 3727 C C . GLN A 1 255 ? 14.69911 4.16200 -21.01714 1.000 22.25956 700 GLN A C 1
ATOM 3728 O O . GLN A 1 255 ? 15.78986 3.94875 -20.48085 1.000 23.79156 700 GLN A O 1
ATOM 3742 N N . SER A 1 256 ? 14.56514 4.60952 -22.26124 1.000 24.56545 701 SER A N 1
ATOM 3743 C CA . SER A 1 256 ? 15.68068 4.83974 -23.16878 1.000 33.62973 701 SER A CA 1
ATOM 3744 C C . SER A 1 256 ? 15.45209 6.21275 -23.77194 1.000 36.88383 701 SER A C 1
ATOM 3745 O O . SER A 1 256 ? 14.39772 6.45447 -24.36650 1.000 41.03325 701 SER A O 1
ATOM 3753 N N . LEU A 1 257 ? 16.41493 7.11167 -23.61634 1.000 33.27367 702 LEU A N 1
ATOM 3754 C CA . LEU A 1 257 ? 16.27802 8.45626 -24.15185 1.000 46.15424 702 LEU A CA 1
ATOM 3755 C C . LEU A 1 257 ? 17.12342 8.62602 -25.40730 1.000 38.52214 702 LEU A C 1
ATOM 3756 O O . LEU A 1 257 ? 18.22629 8.07999 -25.51106 1.000 39.75198 702 LEU A O 1
ATOM 3772 N N . GLU A 1 258 ? 16.59119 9.38785 -26.36088 1.000 38.92184 703 GLU A N 1
ATOM 3773 C CA . GLU A 1 258 ? 17.29744 9.72963 -27.58620 1.000 43.57157 703 GLU A CA 1
ATOM 3774 C C . GLU A 1 258 ? 17.84124 11.14987 -27.56849 1.000 41.82073 703 GLU A C 1
ATOM 3775 O O . GLU A 1 258 ? 18.95739 11.38774 -28.03959 1.000 54.44782 703 GLU A O 1
ATOM 3779 N N . ASP A 1 259 ? 17.07540 12.09938 -27.03559 1.000 57.66367 704 ASP A N 1
ATOM 3780 C CA . ASP A 1 259 ? 17.45888 13.50829 -27.03609 1.000 60.66157 704 ASP A CA 1
ATOM 3781 C C . ASP A 1 259 ? 18.18545 13.79597 -25.73056 1.000 50.46500 704 ASP A C 1
ATOM 3782 O O . ASP A 1 259 ? 17.56312 13.90908 -24.67206 1.000 56.79115 704 ASP A O 1
ATOM 3786 N N . PHE A 1 260 ? 19.52002 13.90259 -25.80318 1.000 43.38653 705 PHE A N 1
ATOM 3787 C CA . PHE A 1 260 ? 20.27591 14.26182 -24.60828 1.000 49.07438 705 PHE A CA 1
ATOM 3788 C C . PHE A 1 260 ? 20.74213 15.70813 -24.69314 1.000 46.47320 705 PHE A C 1
ATOM 3789 O O . PHE A 1 260 ? 20.96682 16.23664 -25.78596 1.000 44.05517 705 PHE A O 1
ATOM 3806 N N . PRO A 1 261 ? 20.88132 16.37166 -23.54859 1.000 43.01601 706 PRO A N 1
ATOM 3807 C CA . PRO A 1 261 ? 21.21624 17.79880 -23.57369 1.000 41.32116 706 PRO A CA 1
ATOM 3808 C C . PRO A 1 261 ? 22.54857 18.05413 -24.25938 1.000 42.23098 706 PRO A C 1
ATOM 3809 O O . PRO A 1 261 ? 23.44827 17.21125 -24.25980 1.000 35.14583 706 PRO A O 1
ATOM 3820 N N . GLU A 1 262 ? 22.65461 19.23192 -24.86912 1.000 36.21402 707 GLU A N 1
ATOM 3821 C CA . GLU A 1 262 ? 23.94750 19.82229 -25.20973 1.000 35.03731 707 GLU A CA 1
ATOM 3822 C C . GLU A 1 262 ? 24.42695 20.46448 -23.91324 1.000 32.57333 707 GLU A C 1
ATOM 3823 O O . GLU A 1 262 ? 24.09656 21.60927 -23.60266 1.000 31.65694 707 GLU A O 1
ATOM 3827 N N . TRP A 1 263 ? 25.19256 19.70562 -23.12552 1.000 30.71054 708 TRP A N 1
ATOM 3828 C CA . TRP A 1 263 ? 25.45768 20.10914 -21.74600 1.000 29.12583 708 TRP A CA 1
ATOM 3829 C C . TRP A 1 263 ? 26.16027 21.45807 -21.67094 1.000 30.84826 708 TRP A C 1
ATOM 3830 O O . TRP A 1 263 ? 25.87292 22.26103 -20.77563 1.000 30.16519 708 TRP A O 1
ATOM 3851 N N . GLU A 1 264 ? 27.08065 21.72946 -22.59998 1.000 32.91499 709 GLU A N 1
ATOM 3852 C CA . GLU A 1 264 ? 27.82133 22.98545 -22.55870 1.000 30.39735 709 GLU A CA 1
ATOM 3853 C C . GLU A 1 264 ? 26.92669 24.19740 -22.78818 1.000 32.51768 709 GLU A C 1
ATOM 3854 O O . GLU A 1 264 ? 27.32720 25.32092 -22.45828 1.000 34.79896 709 GLU A O 1
ATOM 3858 N N . ARG A 1 265 ? 25.73263 24.00012 -23.34203 1.000 30.01872 710 ARG A N 1
ATOM 3859 C CA . ARG A 1 265 ? 24.86242 25.11445 -23.68439 1.000 39.26048 710 ARG A CA 1
ATOM 3860 C C . ARG A 1 265 ? 23.66171 25.23437 -22.75555 1.000 35.03060 710 ARG A C 1
ATOM 3861 O O . ARG A 1 265 ? 22.81137 26.09847 -22.95209 1.000 37.68492 710 ARG A O 1
ATOM 3897 N N . GLU A 1 267 ? 21.38026 26.28100 -19.96858 1.000 32.25600 712 GLU A N 1
ATOM 3898 C CA . GLU A 1 267 ? 21.29518 27.51130 -19.18311 1.000 33.72849 712 GLU A CA 1
ATOM 3899 C C . GLU A 1 267 ? 20.49916 27.37734 -17.88952 1.000 29.54342 712 GLU A C 1
ATOM 3900 O O . GLU A 1 267 ? 20.19109 28.37526 -17.22893 1.000 33.42579 712 GLU A O 1
ATOM 3912 N N . LYS A 1 268 ? 20.21486 26.13836 -17.50892 1.000 29.71884 713 LYS A N 1
ATOM 3913 C CA . LYS A 1 268 ? 19.42766 25.89822 -16.31344 1.000 32.74354 713 LYS A CA 1
ATOM 3914 C C . LYS A 1 268 ? 20.26186 26.15524 -15.06322 1.000 29.35343 713 LYS A C 1
ATOM 3915 O O . LYS A 1 268 ? 21.45478 25.83566 -15.03327 1.000 29.64724 713 LYS A O 1
ATOM 3934 N N . PRO A 1 269 ? 19.65990 26.70810 -14.01575 1.000 31.04205 714 PRO A N 1
ATOM 3935 C CA . PRO A 1 269 ? 20.36508 26.86162 -12.74214 1.000 32.03935 714 PRO A CA 1
ATOM 3936 C C . PRO A 1 269 ? 20.43139 25.53094 -12.01098 1.000 25.43050 714 PRO A C 1
ATOM 3937 O O . PRO A 1 269 ? 19.70497 24.58502 -12.31675 1.000 28.70545 714 PRO A O 1
ATOM 3948 N N . LEU A 1 270 ? 21.31576 25.46911 -11.02306 1.000 26.76669 715 LEU A N 1
ATOM 3949 C CA . LEU A 1 270 ? 21.32459 24.29923 -10.16096 1.000 24.25420 715 LEU A CA 1
ATOM 3950 C C . LEU A 1 270 ? 20.08444 24.31619 -9.26898 1.000 28.41048 715 LEU A C 1
ATOM 3951 O O . LEU A 1 270 ? 19.45341 25.35539 -9.05369 1.000 28.96878 715 LEU A O 1
ATOM 3967 N N . THR A 1 271 ? 19.72389 23.14181 -8.76827 1.000 23.82542 716 THR A N 1
ATOM 3968 C CA . THR A 1 271 ? 18.57627 22.97628 -7.89435 1.000 27.25612 716 THR A CA 1
ATOM 3969 C C . THR A 1 271 ? 19.07568 22.86426 -6.45639 1.000 24.50530 716 THR A C 1
ATOM 3970 O O . THR A 1 271 ? 20.25167 23.10094 -6.16250 1.000 26.58539 716 THR A O 1
ATOM 3981 N N . ARG A 1 272 ? 18.17947 22.52243 -5.54180 1.000 24.28061 717 ARG A N 1
ATOM 3982 C CA . ARG A 1 272 ? 18.54670 22.53531 -4.13749 1.000 24.24138 717 ARG A CA 1
ATOM 3983 C C . ARG A 1 272 ? 19.26543 21.24890 -3.75513 1.000 22.50295 717 ARG A C 1
ATOM 3984 O O . ARG A 1 272 ? 19.12036 20.20674 -4.40017 1.000 22.57934 717 ARG A O 1
ATOM 4005 N N . LEU A 1 273 ? 20.03964 21.33823 -2.67415 1.000 22.07002 718 LEU A N 1
ATOM 4006 C CA . LEU A 1 273 ? 20.83243 20.23004 -2.16843 1.000 20.93327 718 LEU A CA 1
ATOM 4007 C C . LEU A 1 273 ? 20.63078 20.09644 -0.66767 1.000 21.08758 718 LEU A C 1
ATOM 4008 O O . LEU A 1 273 ? 20.70422 21.08935 0.06283 1.000 22.61662 718 LEU A O 1
ATOM 4024 N N . HIS A 1 274 ? 20.36961 18.86962 -0.22068 1.000 20.64280 719 HIS A N 1
ATOM 4025 C CA . HIS A 1 274 ? 20.55247 18.44930 1.16244 1.000 21.31334 719 HIS A CA 1
ATOM 4026 C C . HIS A 1 274 ? 21.62304 17.36915 1.14954 1.000 19.60331 719 HIS A C 1
ATOM 4027 O O . HIS A 1 274 ? 21.49061 16.38046 0.42363 1.000 21.84584 719 HIS A O 1
ATOM 4041 N N . VAL A 1 275 ? 22.68404 17.54519 1.92893 1.000 21.86561 720 VAL A N 1
ATOM 4042 C CA . VAL A 1 275 ? 23.78203 16.58279 1.94141 1.000 21.37240 720 VAL A CA 1
ATOM 4043 C C . VAL A 1 275 ? 24.09239 16.21490 3.38508 1.000 21.03157 720 VAL A C 1
ATOM 4044 O O . VAL A 1 275 ? 24.15399 17.08863 4.25584 1.000 22.31160 720 VAL A O 1
ATOM 4057 N N . THR A 1 276 ? 24.26364 14.92174 3.64364 1.000 21.02187 721 THR A N 1
ATOM 4058 C CA . THR A 1 276 ? 24.43195 14.45946 5.01253 1.000 24.90500 721 THR A CA 1
ATOM 4059 C C . THR A 1 276 ? 25.30233 13.21708 5.03499 1.000 23.14870 721 THR A C 1
ATOM 4060 O O . THR A 1 276 ? 25.26035 12.39338 4.11812 1.000 22.32629 721 THR A O 1
ATOM 4071 N N . TYR A 1 277 ? 26.08977 13.08405 6.09802 1.000 22.71782 722 TYR A N 1
ATOM 4072 C CA . TYR A 1 277 ? 26.91083 11.89204 6.25136 1.000 22.98707 722 TYR A CA 1
ATOM 4073 C C . TYR A 1 277 ? 26.23932 10.80617 7.07791 1.000 24.76712 722 TYR A C 1
ATOM 4074 O O . TYR A 1 277 ? 26.81724 9.72667 7.23304 1.000 24.73238 722 TYR A O 1
ATOM 4092 N N . GLU A 1 278 ? 25.03473 11.05250 7.58355 1.000 24.01421 723 GLU A N 1
ATOM 4093 C CA . GLU A 1 278 ? 24.25266 10.04683 8.28232 1.000 22.55338 723 GLU A CA 1
ATOM 4094 C C . GLU A 1 278 ? 23.05231 9.64461 7.43459 1.000 26.37206 723 GLU A C 1
ATOM 4095 O O . GLU A 1 278 ? 22.63119 10.35983 6.52030 1.000 26.28832 723 GLU A O 1
ATOM 4107 N N . GLY A 1 279 ? 22.52046 8.46735 7.73529 1.000 26.17712 724 GLY A N 1
ATOM 4108 C CA . GLY A 1 279 ? 21.33589 7.97585 7.07035 1.000 26.42592 724 GLY A CA 1
ATOM 4109 C C . GLY A 1 279 ? 21.62758 7.19015 5.80539 1.000 26.41607 724 GLY A C 1
ATOM 4110 O O . GLY A 1 279 ? 22.76222 7.08603 5.32965 1.000 25.60842 724 GLY A O 1
ATOM 4114 N N . THR A 1 280 ? 20.55492 6.62786 5.25013 1.000 22.70395 725 THR A N 1
ATOM 4115 C CA . THR A 1 280 ? 20.63162 5.83135 4.04066 1.000 25.12707 725 THR A CA 1
ATOM 4116 C C . THR A 1 280 ? 19.53784 6.24285 3.06695 1.000 20.93347 725 THR A C 1
ATOM 4117 O O . THR A 1 280 ? 18.51220 6.81196 3.44788 1.000 22.72456 725 THR A O 1
ATOM 4128 N N . ILE A 1 281 ? 19.76611 5.90501 1.79717 1.000 21.13502 726 ILE A N 1
ATOM 4129 C CA . ILE A 1 281 ? 18.78041 6.16320 0.74863 1.000 21.15201 726 ILE A CA 1
ATOM 4130 C C . ILE A 1 281 ? 17.43927 5.52520 1.09513 1.000 21.03928 726 ILE A C 1
ATOM 4131 O O . ILE A 1 281 ? 16.38306 6.15773 0.98304 1.000 22.54793 726 ILE A O 1
ATOM 4147 N N . GLU A 1 282 ? 17.45973 4.25967 1.52141 1.000 21.64059 727 GLU A N 1
ATOM 4148 C CA . GLU A 1 282 ? 16.20816 3.51812 1.66230 1.000 22.74743 727 GLU A CA 1
ATOM 4149 C C . GLU A 1 282 ? 15.41501 3.93328 2.90051 1.000 25.99626 727 GLU A C 1
ATOM 4150 O O . GLU A 1 282 ? 14.18309 3.83927 2.89644 1.000 27.15055 727 GLU A O 1
ATOM 4162 N N . GLU A 1 283 ? 16.08221 4.38061 3.96301 1.000 22.80959 728 GLU A N 1
ATOM 4163 C CA . GLU A 1 283 ? 15.37673 4.75560 5.18308 1.000 26.30077 728 GLU A CA 1
ATOM 4164 C C . GLU A 1 283 ? 15.06024 6.24447 5.23407 1.000 26.29698 728 GLU A C 1
ATOM 4165 O O . GLU A 1 283 ? 13.95905 6.63825 5.63457 1.000 31.53035 728 GLU A O 1
ATOM 4169 N N . ASN A 1 284 ? 16.00309 7.08142 4.82815 1.000 23.76201 729 ASN A N 1
ATOM 4170 C CA . ASN A 1 284 ? 15.85786 8.52176 4.94236 1.000 21.83497 729 ASN A CA 1
ATOM 4171 C C . ASN A 1 284 ? 15.45755 9.18125 3.63958 1.000 23.62024 729 ASN A C 1
ATOM 4172 O O . ASN A 1 284 ? 15.23943 10.39608 3.62008 1.000 28.95469 729 ASN A O 1
ATOM 4183 N N . GLY A 1 285 ? 15.34154 8.41061 2.56300 1.000 20.67843 730 GLY A N 1
ATOM 4184 C CA . GLY A 1 285 ? 14.83832 8.92905 1.31142 1.000 21.92966 730 GLY A CA 1
ATOM 4185 C C . GLY A 1 285 ? 13.45727 8.40997 0.96883 1.000 21.61198 730 GLY A C 1
ATOM 4186 O O . GLY A 1 285 ? 13.13495 8.23873 -0.20947 1.000 21.97820 730 GLY A O 1
ATOM 4190 N N . GLN A 1 286 ? 12.63237 8.15177 1.98115 1.000 22.91678 731 GLN A N 1
ATOM 4191 C CA . GLN A 1 286 ? 11.29035 7.64111 1.72858 1.000 26.38720 731 GLN A CA 1
ATOM 4192 C C . GLN A 1 286 ? 10.52694 8.60348 0.82665 1.000 24.25000 731 GLN A C 1
ATOM 4193 O O . GLN A 1 286 ? 10.52810 9.81745 1.05048 1.000 26.64524 731 GLN A O 1
ATOM 4197 N N . GLY A 1 287 ? 9.88064 8.05491 -0.20161 1.000 24.84794 732 GLY A N 1
ATOM 4198 C CA . GLY A 1 287 ? 9.10005 8.83960 -1.13225 1.000 24.90206 732 GLY A CA 1
ATOM 4199 C C . GLY A 1 287 ? 9.90291 9.61343 -2.14977 1.000 23.75441 732 GLY A C 1
ATOM 4200 O O . GLY A 1 287 ? 9.31749 10.35781 -2.94599 1.000 25.31482 732 GLY A O 1
ATOM 4204 N N . MET A 1 288 ? 11.21581 9.48353 -2.14090 1.000 22.14746 733 MET A N 1
ATOM 4205 C CA . MET A 1 288 ? 12.06634 10.15986 -3.10161 1.000 22.09637 733 MET A CA 1
ATOM 4206 C C . MET A 1 288 ? 12.49766 9.16109 -4.15838 1.000 20.45574 733 MET A C 1
ATOM 4207 O O . MET A 1 288 ? 12.36262 7.94833 -3.99025 1.000 22.13578 733 MET A O 1
ATOM 4221 N N . LEU A 1 289 ? 12.99699 9.68206 -5.26811 1.000 20.05671 734 LEU A N 1
ATOM 4222 C CA . LEU A 1 289 ? 13.55677 8.81232 -6.29178 1.000 17.94880 734 LEU A CA 1
ATOM 4223 C C . LEU A 1 289 ? 14.86308 8.23668 -5.76137 1.000 19.63649 734 LEU A C 1
ATOM 4224 O O . LEU A 1 289 ? 15.86131 8.95086 -5.63995 1.000 21.28356 734 LEU A O 1
ATOM 4240 N N . GLN A 1 290 ? 14.86282 6.94930 -5.44767 1.000 18.89234 735 GLN A N 1
ATOM 4241 C CA . GLN A 1 290 ? 15.99463 6.30995 -4.80424 1.000 18.12145 735 GLN A CA 1
ATOM 4242 C C . GLN A 1 290 ? 16.89886 5.66442 -5.83592 1.000 19.65948 735 GLN A C 1
ATOM 4243 O O . GLN A 1 290 ? 16.45055 4.85284 -6.64610 1.000 19.62338 735 GLN A O 1
ATOM 4257 N N . VAL A 1 291 ? 18.17330 6.03092 -5.80684 1.000 17.94694 736 VAL A N 1
ATOM 4258 C CA . VAL A 1 291 ? 19.11117 5.50854 -6.78927 1.000 18.66139 736 VAL A CA 1
ATOM 4259 C C . VAL A 1 291 ? 19.64344 4.15598 -6.33745 1.000 20.35207 736 VAL A C 1
ATOM 4260 O O . VAL A 1 291 ? 20.05377 3.98491 -5.18386 1.000 21.11516 736 VAL A O 1
ATOM 4273 N N . ASP A 1 292 ? 19.61033 3.18735 -7.25072 1.000 19.37344 737 ASP A N 1
ATOM 4274 C CA . ASP A 1 292 ? 20.32085 1.91961 -7.12820 1.000 18.48146 737 ASP A CA 1
ATOM 4275 C C . ASP A 1 292 ? 21.59549 2.05955 -7.94844 1.000 20.21474 737 ASP A C 1
ATOM 4276 O O . ASP A 1 292 ? 21.53003 2.32792 -9.15315 1.000 18.84579 737 ASP A O 1
ATOM 4285 N N . PHE A 1 293 ? 22.74802 1.91288 -7.28790 1.000 20.80462 738 PHE A N 1
ATOM 4286 C CA . PHE A 1 293 ? 24.05404 1.97878 -7.94754 1.000 18.35456 738 PHE A CA 1
ATOM 4287 C C . PHE A 1 293 ? 24.24667 0.64943 -8.67987 1.000 20.27975 738 PHE A C 1
ATOM 4288 O O . PHE A 1 293 ? 24.88009 -0.29056 -8.18988 1.000 21.00268 738 PHE A O 1
ATOM 4305 N N . ALA A 1 294 ? 23.69436 0.57548 -9.88094 1.000 19.08575 739 ALA A N 1
ATOM 4306 C CA . ALA A 1 294 ? 23.42913 -0.70685 -10.51338 1.000 20.83504 739 ALA A CA 1
ATOM 4307 C C . ALA A 1 294 ? 24.62508 -1.20998 -11.31053 1.000 21.06390 739 ALA A C 1
ATOM 4308 O O . ALA A 1 294 ? 25.52364 -0.45414 -11.68546 1.000 22.28838 739 ALA A O 1
ATOM 4315 N N . ASN A 1 295 ? 24.63970 -2.52209 -11.52877 1.000 22.26646 740 ASN A N 1
ATOM 4316 C CA . ASN A 1 295 ? 25.41264 -3.08904 -12.62114 1.000 22.08748 740 ASN A CA 1
ATOM 4317 C C . ASN A 1 295 ? 24.56541 -3.02194 -13.88750 1.000 20.98485 740 ASN A C 1
ATOM 4318 O O . ASN A 1 295 ? 23.33102 -3.01533 -13.83176 1.000 22.65863 740 ASN A O 1
ATOM 4329 N N . ARG A 1 296 ? 25.23430 -2.96396 -15.04110 1.000 23.71110 741 ARG A N 1
ATOM 4330 C CA . ARG A 1 296 ? 24.49158 -2.95310 -16.29873 1.000 22.69342 741 ARG A CA 1
ATOM 4331 C C . ARG A 1 296 ? 23.60199 -4.18505 -16.42430 1.000 21.42753 741 ARG A C 1
ATOM 4332 O O . ARG A 1 296 ? 22.54501 -4.12183 -17.06038 1.000 22.05580 741 ARG A O 1
ATOM 4353 N N . PHE A 1 297 ? 24.01086 -5.31031 -15.83712 1.000 20.55048 742 PHE A N 1
ATOM 4354 C CA . PHE A 1 297 ? 23.11408 -6.44239 -15.60585 1.000 22.56416 742 PHE A CA 1
ATOM 4355 C C . PHE A 1 297 ? 22.43729 -6.16185 -14.27117 1.000 24.94735 742 PHE A C 1
ATOM 4356 O O . PHE A 1 297 ? 23.05674 -6.30154 -13.21290 1.000 23.03981 742 PHE A O 1
ATOM 4373 N N . VAL A 1 298 ? 21.16629 -5.74894 -14.31343 1.000 21.53275 743 VAL A N 1
ATOM 4374 C CA . VAL A 1 298 ? 20.53579 -5.21201 -13.11413 1.000 22.07729 743 VAL A CA 1
ATOM 4375 C C . VAL A 1 298 ? 20.56936 -6.24054 -11.98944 1.000 22.66526 743 VAL A C 1
ATOM 4376 O O . VAL A 1 298 ? 20.37588 -7.44627 -12.20214 1.000 21.27895 743 VAL A O 1
ATOM 4389 N N . GLY A 1 299 ? 20.83510 -5.75605 -10.77732 1.000 19.75477 744 GLY A N 1
ATOM 4390 C CA . GLY A 1 299 ? 20.97225 -6.60516 -9.62127 1.000 18.82847 744 GLY A CA 1
ATOM 4391 C C . GLY A 1 299 ? 22.37122 -7.11680 -9.36995 1.000 23.06014 744 GLY A C 1
ATOM 4392 O O . GLY A 1 299 ? 22.63180 -7.65192 -8.28431 1.000 22.19064 744 GLY A O 1
ATOM 4396 N N . GLY A 1 300 ? 23.27123 -6.98962 -10.33598 1.000 21.54887 745 GLY A N 1
ATOM 4397 C CA . GLY A 1 300 ? 24.65738 -7.33797 -10.08513 1.000 22.12639 745 GLY A CA 1
ATOM 4398 C C . GLY A 1 300 ? 24.80304 -8.78946 -9.68694 1.000 23.38151 745 GLY A C 1
ATOM 4399 O O . GLY A 1 300 ? 24.27671 -9.69620 -10.34173 1.000 23.45182 745 GLY A O 1
ATOM 4403 N N . GLY A 1 301 ? 25.53474 -9.01639 -8.60148 1.000 22.41717 746 GLY A N 1
ATOM 4404 C CA . GLY A 1 301 ? 25.77625 -10.36295 -8.13472 1.000 24.08280 746 GLY A CA 1
ATOM 4405 C C . GLY A 1 301 ? 24.81740 -10.77715 -7.04208 1.000 25.01838 746 GLY A C 1
ATOM 4406 O O . GLY A 1 301 ? 25.18614 -11.55591 -6.15844 1.000 24.77427 746 GLY A O 1
ATOM 4410 N N . VAL A 1 302 ? 23.57951 -10.27731 -7.08247 1.000 21.21745 747 VAL A N 1
ATOM 4411 C CA . VAL A 1 302 ? 22.66744 -10.56445 -5.97998 1.000 21.27956 747 VAL A CA 1
ATOM 4412 C C . VAL A 1 302 ? 22.45654 -12.06898 -5.83713 1.000 22.42657 747 VAL A C 1
ATOM 4413 O O . VAL A 1 302 ? 22.42918 -12.59801 -4.71984 1.000 24.57703 747 VAL A O 1
ATOM 4426 N N . THR A 1 303 ? 22.30078 -12.77583 -6.96575 1.000 24.55073 748 THR A N 1
ATOM 4427 C CA . THR A 1 303 ? 22.07058 -14.21770 -7.00140 1.000 31.28399 748 THR A CA 1
ATOM 4428 C C . THR A 1 303 ? 23.37117 -15.01521 -6.95169 1.000 27.59897 748 THR A C 1
ATOM 4429 O O . THR A 1 303 ? 23.34311 -16.24138 -7.09813 1.000 24.87127 748 THR A O 1
ATOM 4440 N N . SER A 1 304 ? 24.50522 -14.34522 -6.75353 1.000 23.38434 749 SER A N 1
ATOM 4441 C CA . SER A 1 304 ? 25.80672 -15.00504 -6.67692 1.000 21.66870 749 SER A CA 1
ATOM 4442 C C . SER A 1 304 ? 26.58634 -14.44478 -5.48821 1.000 23.59117 749 SER A C 1
ATOM 4443 O O . SER A 1 304 ? 26.14073 -14.59380 -4.34638 1.000 26.32880 749 SER A O 1
ATOM 4451 N N . ALA A 1 305 ? 27.72004 -13.77967 -5.71710 1.000 26.81430 750 ALA A N 1
ATOM 4452 C CA . ALA A 1 305 ? 28.59752 -13.40988 -4.60794 1.000 25.74947 750 ALA A CA 1
ATOM 4453 C C . ALA A 1 305 ? 28.54498 -11.93601 -4.20233 1.000 36.04094 750 ALA A C 1
ATOM 4454 O O . ALA A 1 305 ? 29.13176 -11.58063 -3.17452 1.000 47.89483 750 ALA A O 1
ATOM 4461 N N . GLY A 1 306 ? 27.85156 -11.07519 -4.94591 1.000 28.57619 751 GLY A N 1
ATOM 4462 C CA . GLY A 1 306 ? 27.89195 -9.64834 -4.65172 1.000 30.01991 751 GLY A CA 1
ATOM 4463 C C . GLY A 1 306 ? 27.06442 -9.25565 -3.43865 1.000 23.56682 751 GLY A C 1
ATOM 4464 O O . GLY A 1 306 ? 26.00961 -9.82130 -3.16277 1.000 22.49203 751 GLY A O 1
ATOM 4468 N N . LEU A 1 307 ? 27.54813 -8.24752 -2.70705 1.000 24.16752 752 LEU A N 1
ATOM 4469 C CA . LEU A 1 307 ? 26.86070 -7.82475 -1.48718 1.000 21.76234 752 LEU A CA 1
ATOM 4470 C C . LEU A 1 307 ? 27.20601 -6.38912 -1.10528 1.000 21.27293 752 LEU A C 1
ATOM 4471 O O . LEU A 1 307 ? 27.49533 -6.09545 0.06015 1.000 22.56575 752 LEU A O 1
ATOM 4487 N N . VAL A 1 308 ? 27.15354 -5.48418 -2.08104 1.000 21.06406 753 VAL A N 1
ATOM 4488 C CA . VAL A 1 308 ? 27.22800 -4.05234 -1.79896 1.000 19.88696 753 VAL A CA 1
ATOM 4489 C C . VAL A 1 308 ? 25.88978 -3.39361 -2.12722 1.000 18.96409 753 VAL A C 1
ATOM 4490 O O . VAL A 1 308 ? 24.84839 -4.05716 -2.10533 1.000 19.22703 753 VAL A O 1
ATOM 4503 N N . GLN A 1 309 ? 25.89229 -2.08981 -2.40722 1.000 19.09670 754 GLN A N 1
ATOM 4504 C CA . GLN A 1 309 ? 24.65224 -1.31598 -2.30844 1.000 18.20715 754 GLN A CA 1
ATOM 4505 C C . GLN A 1 309 ? 23.51834 -1.92684 -3.12812 1.000 18.45503 754 GLN A C 1
ATOM 4506 O O . GLN A 1 309 ? 22.39796 -2.08829 -2.62997 1.000 18.50806 754 GLN A O 1
ATOM 4520 N N . GLU A 1 310 ? 23.77351 -2.24429 -4.39848 1.000 18.21317 755 GLU A N 1
ATOM 4521 C CA . GLU A 1 310 ? 22.69325 -2.75913 -5.22874 1.000 18.17940 755 GLU A CA 1
ATOM 4522 C C . GLU A 1 310 ? 22.19435 -4.09882 -4.70404 1.000 18.02822 755 GLU A C 1
ATOM 4523 O O . GLU A 1 310 ? 20.98387 -4.33546 -4.59563 1.000 17.56503 755 GLU A O 1
ATOM 4535 N N . GLU A 1 311 ? 23.12003 -5.01156 -4.41990 1.000 17.31045 756 GLU A N 1
ATOM 4536 C CA . GLU A 1 311 ? 22.70526 -6.34786 -4.01887 1.000 17.84503 756 GLU A CA 1
ATOM 4537 C C . GLU A 1 311 ? 21.94592 -6.30704 -2.70262 1.000 17.98981 756 GLU A C 1
ATOM 4538 O O . GLU A 1 311 ? 20.95920 -7.03217 -2.52337 1.000 18.04935 756 GLU A O 1
ATOM 4550 N N . ILE A 1 312 ? 22.37903 -5.45614 -1.77236 1.000 17.57314 757 ILE A N 1
ATOM 4551 C CA . ILE A 1 312 ? 21.67230 -5.33380 -0.50142 1.000 19.55703 757 ILE A CA 1
ATOM 4552 C C . ILE A 1 312 ? 20.23794 -4.88357 -0.73217 1.000 17.63356 757 ILE A C 1
ATOM 4553 O O . ILE A 1 312 ? 19.29588 -5.43028 -0.14655 1.000 18.76293 757 ILE A O 1
ATOM 4569 N N . ARG A 1 313 ? 20.04393 -3.88113 -1.58879 1.000 17.04537 758 ARG A N 1
ATOM 4570 C CA . ARG A 1 313 ? 18.68766 -3.39626 -1.81456 1.000 17.04923 758 ARG A CA 1
ATOM 4571 C C . ARG A 1 313 ? 17.83416 -4.48369 -2.45120 1.000 17.63598 758 ARG A C 1
ATOM 4572 O O . ARG A 1 313 ? 16.65119 -4.62926 -2.12232 1.000 17.16797 758 ARG A O 1
ATOM 4593 N N . PHE A 1 314 ? 18.42681 -5.26107 -3.36354 1.000 16.79392 759 PHE A N 1
ATOM 4594 C CA . PHE A 1 314 ? 17.70521 -6.35536 -4.00261 1.000 16.87367 759 PHE A CA 1
ATOM 4595 C C . PHE A 1 314 ? 17.37625 -7.47102 -3.01150 1.000 17.74008 759 PHE A C 1
ATOM 4596 O O . PHE A 1 314 ? 16.41025 -8.20887 -3.22934 1.000 20.46824 759 PHE A O 1
ATOM 4613 N N . LEU A 1 315 ? 18.14203 -7.59969 -1.92119 1.000 16.66301 760 LEU A N 1
ATOM 4614 C CA . LEU A 1 315 ? 17.84030 -8.62739 -0.93034 1.000 18.26444 760 LEU A CA 1
ATOM 4615 C C . LEU A 1 315 ? 16.77404 -8.17175 0.05927 1.000 19.10174 760 LEU A C 1
ATOM 4616 O O . LEU A 1 315 ? 15.91801 -8.96707 0.46620 1.000 18.78018 760 LEU A O 1
ATOM 4632 N N . ILE A 1 316 ? 16.81106 -6.90412 0.47003 1.000 17.82336 761 ILE A N 1
ATOM 4633 C CA . ILE A 1 316 ? 15.82112 -6.43627 1.43719 1.000 17.35326 761 ILE A CA 1
ATOM 4634 C C . ILE A 1 316 ? 14.49539 -6.10595 0.76992 1.000 15.58766 761 ILE A C 1
ATOM 4635 O O . ILE A 1 316 ? 13.45982 -6.11513 1.44500 1.000 18.27151 761 ILE A O 1
ATOM 4651 N N . ASN A 1 317 ? 14.50009 -5.83786 -0.53918 1.000 17.08006 762 ASN A N 1
ATOM 4652 C CA . ASN A 1 317 ? 13.29707 -5.63656 -1.34337 1.000 17.82557 762 ASN A CA 1
ATOM 4653 C C . ASN A 1 317 ? 13.35677 -6.66994 -2.46919 1.000 19.17399 762 ASN A C 1
ATOM 4654 O O . ASN A 1 317 ? 13.63295 -6.31201 -3.62516 1.000 16.87660 762 ASN A O 1
ATOM 4665 N N . PRO A 1 318 ? 13.12220 -7.96048 -2.17263 1.000 17.83801 763 PRO A N 1
ATOM 4666 C CA . PRO A 1 318 ? 13.39960 -9.00399 -3.17777 1.000 19.20957 763 PRO A CA 1
ATOM 4667 C C . PRO A 1 318 ? 12.56485 -8.92691 -4.43559 1.000 16.69922 763 PRO A C 1
ATOM 4668 O O . PRO A 1 318 ? 12.94561 -9.54255 -5.43624 1.000 17.46303 763 PRO A O 1
ATOM 4679 N N . GLU A 1 319 ? 11.43095 -8.23043 -4.42857 1.000 16.33104 764 GLU A N 1
ATOM 4680 C CA . GLU A 1 319 ? 10.68637 -8.08317 -5.67528 1.000 16.04916 764 GLU A CA 1
ATOM 4681 C C . GLU A 1 319 ? 11.54648 -7.44325 -6.75128 1.000 17.11478 764 GLU A C 1
ATOM 4682 O O . GLU A 1 319 ? 11.31047 -7.68094 -7.93770 1.000 20.01724 764 GLU A O 1
ATOM 4694 N N . LEU A 1 320 ? 12.57383 -6.68491 -6.36266 1.000 17.25768 765 LEU A N 1
ATOM 4695 C CA . LEU A 1 320 ? 13.50301 -6.14658 -7.34827 1.000 16.42925 765 LEU A CA 1
ATOM 4696 C C . LEU A 1 320 ? 14.17619 -7.25055 -8.15551 1.000 17.34958 765 LEU A C 1
ATOM 4697 O O . LEU A 1 320 ? 14.48486 -7.05730 -9.33651 1.000 18.03068 765 LEU A O 1
ATOM 4713 N N . ILE A 1 321 ? 14.42741 -8.40411 -7.53237 1.000 18.13375 766 ILE A N 1
ATOM 4714 C CA . ILE A 1 321 ? 15.19476 -9.46214 -8.17891 1.000 16.43209 766 ILE A CA 1
ATOM 4715 C C . ILE A 1 321 ? 14.51619 -9.92213 -9.45481 1.000 16.57321 766 ILE A C 1
ATOM 4716 O O . ILE A 1 321 ? 15.18431 -10.30903 -10.41914 1.000 18.08176 766 ILE A O 1
ATOM 4732 N N . ILE A 1 322 ? 13.18266 -9.88934 -9.49349 1.000 15.89193 767 ILE A N 1
ATOM 4733 C CA . ILE A 1 322 ? 12.49386 -10.41191 -10.66818 1.000 17.99654 767 ILE A CA 1
ATOM 4734 C C . ILE A 1 322 ? 12.78552 -9.56730 -11.90205 1.000 18.57436 767 ILE A C 1
ATOM 4735 O O . ILE A 1 322 ? 12.59541 -10.05323 -13.01965 1.000 18.16675 767 ILE A O 1
ATOM 4751 N N . SER A 1 323 ? 13.27816 -8.33046 -11.74370 1.000 17.61380 768 SER A N 1
ATOM 4752 C CA . SER A 1 323 ? 13.70238 -7.57829 -12.92075 1.000 17.01741 768 SER A CA 1
ATOM 4753 C C . SER A 1 323 ? 14.71229 -8.37079 -13.74156 1.000 18.27861 768 SER A C 1
ATOM 4754 O O . SER A 1 323 ? 14.79035 -8.20440 -14.96243 1.000 19.84296 768 SER A O 1
ATOM 4762 N N . ARG A 1 324 ? 15.48243 -9.24734 -13.09687 1.000 16.96520 769 ARG A N 1
ATOM 4763 C CA . ARG A 1 324 ? 16.49269 -10.02500 -13.80570 1.000 16.94259 769 ARG A CA 1
ATOM 4764 C C . ARG A 1 324 ? 15.87537 -11.05590 -14.72652 1.000 18.22909 769 ARG A C 1
ATOM 4765 O O . ARG A 1 324 ? 16.54410 -11.52768 -15.65339 1.000 19.07802 769 ARG A O 1
ATOM 4786 N N . LEU A 1 325 ? 14.61873 -11.41395 -14.48626 1.000 18.38404 770 LEU A N 1
ATOM 4787 C CA . LEU A 1 325 ? 13.95290 -12.36522 -15.35894 1.000 18.81280 770 LEU A CA 1
ATOM 4788 C C . LEU A 1 325 ? 13.76293 -11.78089 -16.74808 1.000 18.30620 770 LEU A C 1
ATOM 4789 O O . LEU A 1 325 ? 13.86472 -12.50227 -17.74623 1.000 19.32528 770 LEU A O 1
ATOM 4805 N N . PHE A 1 326 ? 13.50162 -10.47454 -16.83941 1.000 18.95381 771 PHE A N 1
ATOM 4806 C CA . PHE A 1 326 ? 13.06060 -9.91001 -18.10514 1.000 18.57160 771 PHE A CA 1
ATOM 4807 C C . PHE A 1 326 ? 13.79776 -8.65777 -18.57337 1.000 18.91032 771 PHE A C 1
ATOM 4808 O O . PHE A 1 326 ? 13.44685 -8.13032 -19.63281 1.000 21.39482 771 PHE A O 1
ATOM 4825 N N . THR A 1 327 ? 14.84265 -8.20155 -17.87766 1.000 18.97399 772 THR A N 1
ATOM 4826 C CA . THR A 1 327 ? 15.49775 -6.93603 -18.21389 1.000 18.04017 772 THR A CA 1
ATOM 4827 C C . THR A 1 327 ? 16.85196 -7.18306 -18.86735 1.000 20.18228 772 THR A C 1
ATOM 4828 O O . THR A 1 327 ? 17.79540 -7.64322 -18.21259 1.000 21.22866 772 THR A O 1
ATOM 4839 N N . GLU A 1 328 ? 16.94143 -6.86091 -20.15513 1.000 20.48974 773 GLU A N 1
ATOM 4840 C CA . GLU A 1 328 ? 18.19350 -6.99777 -20.87594 1.000 19.56346 773 GLU A CA 1
ATOM 4841 C C . GLU A 1 328 ? 19.20495 -6.01464 -20.30719 1.000 22.02465 773 GLU A C 1
ATOM 4842 O O . GLU A 1 328 ? 18.84628 -4.98650 -19.72502 1.000 21.63547 773 GLU A O 1
ATOM 4854 N N . VAL A 1 329 ? 20.48327 -6.35695 -20.46571 1.000 21.18974 774 VAL A N 1
ATOM 4855 C CA . VAL A 1 329 ? 21.55679 -5.49346 -19.99563 1.000 22.33600 774 VAL A CA 1
ATOM 4856 C C . VAL A 1 329 ? 21.31917 -4.07573 -20.48948 1.000 21.51052 774 VAL A C 1
ATOM 4857 O O . VAL A 1 329 ? 20.89084 -3.85368 -21.62594 1.000 23.15455 774 VAL A O 1
ATOM 4870 N N . LEU A 1 330 ? 21.59124 -3.10510 -19.62455 1.000 22.39594 775 LEU A N 1
ATOM 4871 C CA . LEU A 1 330 ? 21.32231 -1.71516 -19.95151 1.000 21.89228 775 LEU A CA 1
ATOM 4872 C C . LEU A 1 330 ? 22.39207 -1.16260 -20.88294 1.000 22.13767 775 LEU A C 1
ATOM 4873 O O . LEU A 1 330 ? 23.58960 -1.35433 -20.65283 1.000 23.18281 775 LEU A O 1
ATOM 4889 N N . ASP A 1 331 ? 21.95638 -0.48825 -21.94380 1.000 24.19195 776 ASP A N 1
ATOM 4890 C CA . ASP A 1 331 ? 22.87392 0.27046 -22.77665 1.000 23.31665 776 ASP A CA 1
ATOM 4891 C C . ASP A 1 331 ? 23.11240 1.63748 -22.13834 1.000 25.13982 776 ASP A C 1
ATOM 4892 O O . ASP A 1 331 ? 22.48682 2.01157 -21.14103 1.000 24.20596 776 ASP A O 1
ATOM 4901 N N . HIS A 1 332 ? 24.00268 2.41592 -22.74740 1.000 25.38438 777 HIS A N 1
ATOM 4902 C CA . HIS A 1 332 ? 24.45812 3.63722 -22.09899 1.000 26.12389 777 HIS A CA 1
ATOM 4903 C C . HIS A 1 332 ? 23.33896 4.64573 -21.90132 1.000 24.31408 777 HIS A C 1
ATOM 4904 O O . HIS A 1 332 ? 23.42135 5.48515 -20.99692 1.000 27.28039 777 HIS A O 1
ATOM 4918 N N . ASN A 1 333 ? 22.30896 4.61015 -22.74563 1.000 23.35476 778 ASN A N 1
ATOM 4919 C CA . ASN A 1 333 ? 21.24711 5.60480 -22.70108 1.000 24.50751 778 ASN A CA 1
ATOM 4920 C C . ASN A 1 333 ? 19.99862 5.10932 -21.97928 1.000 22.06893 778 ASN A C 1
ATOM 4921 O O . ASN A 1 333 ? 18.92936 5.71008 -22.13788 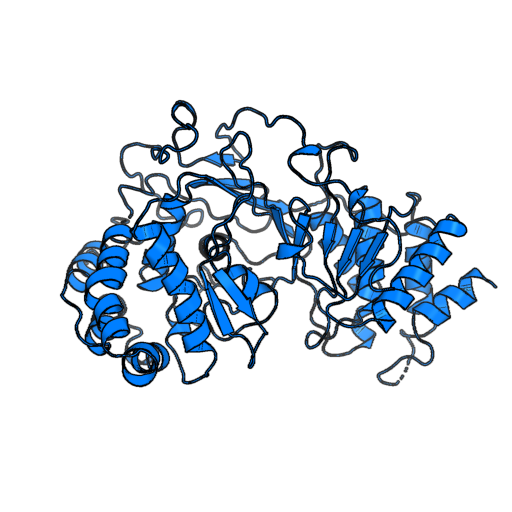1.000 25.38869 778 ASN A O 1
ATOM 4932 N N . GLU A 1 334 ? 20.11067 4.04673 -21.17748 1.000 21.80546 779 GLU A N 1
ATOM 4933 C CA . GLU A 1 334 ? 18.93620 3.40202 -20.61430 1.000 22.66007 779 GLU A CA 1
ATOM 4934 C C . GLU A 1 334 ? 18.99768 3.27274 -19.09774 1.000 23.57115 779 GLU A C 1
ATOM 4935 O O . GLU A 1 334 ? 20.06747 3.25005 -18.48583 1.000 23.15409 779 GLU A O 1
ATOM 4947 N N . CYS A 1 335 ? 17.81513 3.15630 -18.49714 1.000 20.73331 780 CYS A N 1
ATOM 4948 C CA . CYS A 1 335 ? 17.70270 2.85256 -17.08221 1.000 20.24392 780 CYS A CA 1
ATOM 4949 C C . CYS A 1 335 ? 16.48893 1.95790 -16.87564 1.000 19.17874 780 CYS A C 1
ATOM 4950 O O . CYS A 1 335 ? 15.68252 1.74397 -17.78641 1.000 21.68030 780 CYS A O 1
ATOM 4958 N N . LEU A 1 336 ? 16.36173 1.43618 -15.66031 1.000 18.54851 781 LEU A N 1
ATOM 4959 C CA . LEU A 1 336 ? 15.18768 0.68556 -15.24308 1.000 19.24019 781 LEU A CA 1
ATOM 4960 C C . LEU A 1 336 ? 14.60218 1.36607 -14.01348 1.000 19.86692 781 LEU A C 1
ATOM 4961 O O . LEU A 1 336 ? 15.32620 1.63858 -13.04907 1.000 20.19947 781 LEU A O 1
ATOM 4977 N N . ILE A 1 337 ? 13.29566 1.62770 -14.04744 1.000 18.81654 782 ILE A N 1
ATOM 4978 C CA . ILE A 1 337 ? 12.57935 2.30879 -12.97448 1.000 19.40080 782 ILE A CA 1
ATOM 4979 C C . ILE A 1 337 ? 11.58468 1.31457 -12.40207 1.000 19.64963 782 ILE A C 1
ATOM 4980 O O . ILE A 1 337 ? 10.74275 0.78473 -13.13893 1.000 20.23767 782 ILE A O 1
ATOM 4996 N N A ILE A 1 338 ? 11.65470 1.07412 -11.09658 0.384 18.05377 783 ILE A N 1
ATOM 4997 N N B ILE A 1 338 ? 11.67347 1.06646 -11.09706 0.616 17.92028 783 ILE A N 1
ATOM 4998 C CA A ILE A 1 338 ? 10.79552 0.09110 -10.44553 0.384 16.54544 783 ILE A CA 1
ATOM 4999 C CA B ILE A 1 338 ? 10.81668 0.09908 -10.42388 0.616 16.23860 783 ILE A CA 1
ATOM 5000 C C A ILE A 1 338 ? 10.03589 0.77363 -9.31803 0.384 17.92412 783 ILE A C 1
ATOM 5001 C C B ILE A 1 338 ? 10.03457 0.82576 -9.33653 0.616 18.08382 783 ILE A C 1
ATOM 5002 O O A ILE A 1 338 ? 10.64477 1.28574 -8.36932 0.384 18.65029 783 ILE A O 1
ATOM 5003 O O B ILE A 1 338 ? 10.62954 1.42618 -8.43136 0.616 18.81797 783 ILE A O 1
ATOM 5034 N N . THR A 1 339 ? 8.70716 0.75126 -9.40965 1.000 17.13302 784 THR A N 1
ATOM 5035 C CA . THR A 1 339 ? 7.82340 1.41273 -8.46194 1.000 18.35843 784 THR A CA 1
ATOM 5036 C C . THR A 1 339 ? 6.96118 0.37131 -7.76748 1.000 17.83628 784 THR A C 1
ATOM 5037 O O . THR A 1 339 ? 6.29728 -0.43178 -8.43251 1.000 19.54899 784 THR A O 1
ATOM 5049 N N . GLY A 1 340 ? 6.97714 0.38596 -6.43413 1.000 17.48543 785 GLY A N 1
ATOM 5050 C CA . GLY A 1 340 ? 6.10302 -0.45492 -5.64343 1.000 17.91147 785 GLY A CA 1
ATOM 5051 C C . GLY A 1 340 ? 6.76925 -1.56941 -4.86630 1.000 18.03737 785 GLY A C 1
ATOM 5052 O O . GLY A 1 340 ? 6.06505 -2.29497 -4.15229 1.000 18.29970 785 GLY A O 1
ATOM 5056 N N . THR A 1 341 ? 8.08182 -1.75098 -4.96325 1.000 17.69788 786 THR A N 1
ATOM 5057 C CA . THR A 1 341 ? 8.66687 -2.84049 -4.19726 1.000 16.81378 786 THR A CA 1
ATOM 5058 C C . THR A 1 341 ? 8.57940 -2.54871 -2.70165 1.000 18.35841 786 THR A C 1
ATOM 5059 O O . THR A 1 341 ? 8.63776 -1.39784 -2.25086 1.000 20.10724 786 THR A O 1
ATOM 5070 N N . GLU A 1 342 ? 8.43263 -3.62515 -1.94265 1.000 18.51087 787 GLU A N 1
ATOM 5071 C CA . GLU A 1 342 ? 8.23176 -3.60104 -0.50690 1.000 17.26410 787 GLU A CA 1
ATOM 5072 C C . GLU A 1 342 ? 9.49497 -4.05356 0.20675 1.000 15.75626 787 GLU A C 1
ATOM 5073 O O . GLU A 1 342 ? 10.19510 -4.96292 -0.25342 1.000 17.28650 787 GLU A O 1
ATOM 5085 N N . GLN A 1 343 ? 9.77676 -3.41900 1.33879 1.000 18.24199 788 GLN A N 1
ATOM 5086 C CA . GLN A 1 343 ? 10.90919 -3.80150 2.16636 1.000 18.63181 788 GLN A CA 1
ATOM 5087 C C . GLN A 1 343 ? 10.46010 -4.87708 3.14846 1.000 18.50326 788 GLN A C 1
ATOM 5088 O O . GLN A 1 343 ? 9.51302 -4.66726 3.91802 1.000 19.75287 788 GLN A O 1
ATOM 5102 N N . TYR A 1 344 ? 11.14407 -6.02332 3.12474 1.000 17.76069 789 TYR A N 1
ATOM 5103 C CA . TYR A 1 344 ? 10.81286 -7.13688 3.99778 1.000 18.55767 789 TYR A CA 1
ATOM 5104 C C . TYR A 1 344 ? 11.83478 -7.40063 5.09346 1.000 19.39807 789 TYR A C 1
ATOM 5105 O O . TYR A 1 344 ? 11.50486 -8.10344 6.05529 1.000 20.46680 789 TYR A O 1
ATOM 5123 N N . SER A 1 345 ? 13.04649 -6.85399 4.98647 1.000 19.12976 790 SER A N 1
ATOM 5124 C CA . SER A 1 345 ? 14.08015 -7.11042 5.97046 1.000 17.14923 790 SER A CA 1
ATOM 5125 C C . SER A 1 345 ? 14.79819 -5.81778 6.33056 1.000 21.09864 790 SER A C 1
ATOM 5126 O O . SER A 1 345 ? 14.79712 -4.84362 5.57306 1.000 21.46242 790 SER A O 1
ATOM 5134 N N . GLU A 1 346 ? 15.41798 -5.83603 7.50577 1.000 21.04125 791 GLU A N 1
ATOM 5135 C CA . GLU A 1 346 ? 16.39490 -4.85293 7.94231 1.000 19.78937 791 GLU A CA 1
ATOM 5136 C C . GLU A 1 346 ? 17.74496 -5.54616 8.04779 1.000 21.77177 791 GLU A C 1
ATOM 5137 O O . GLU A 1 346 ? 17.83029 -6.76928 8.20450 1.000 21.41663 791 GLU A O 1
ATOM 5149 N N . TYR A 1 347 ? 18.80246 -4.74794 7.94081 1.000 22.64425 792 TYR A N 1
ATOM 5150 C CA . TYR A 1 347 ? 20.15080 -5.27896 7.87065 1.000 20.60716 792 TYR A CA 1
ATOM 5151 C C . TYR A 1 347 ? 21.10439 -4.29578 8.53476 1.000 23.36548 792 TYR A C 1
ATOM 5152 O O . TYR A 1 347 ? 20.74927 -3.15301 8.83362 1.000 27.40555 792 TYR A O 1
ATOM 5170 N N . THR A 1 348 ? 22.32723 -4.76255 8.76592 1.000 26.46358 793 THR A N 1
ATOM 5171 C CA . THR A 1 348 ? 23.45397 -3.90886 9.11180 1.000 26.09002 793 THR A CA 1
ATOM 5172 C C . THR A 1 348 ? 24.63996 -4.30540 8.23518 1.000 27.79585 793 THR A C 1
ATOM 5173 O O . THR A 1 348 ? 24.69566 -5.41820 7.70718 1.000 23.10834 793 THR A O 1
ATOM 5184 N N . GLY A 1 349 ? 25.58867 -3.37844 8.06185 1.000 28.54093 794 GLY A N 1
ATOM 5185 C CA . GLY A 1 349 ? 26.82178 -3.67865 7.33765 1.000 26.20084 794 GLY A CA 1
ATOM 5186 C C . GLY A 1 349 ? 26.69591 -3.83820 5.82139 1.000 27.87500 794 GLY A C 1
ATOM 5187 O O . GLY A 1 349 ? 25.66587 -3.56143 5.20613 1.000 27.19341 794 GLY A O 1
ATOM 5191 N N . TYR A 1 350 ? 27.80570 -4.28828 5.22561 1.000 25.06926 795 TYR A N 1
ATOM 5192 C CA . TYR A 1 350 ? 27.87307 -4.62426 3.80674 1.000 24.93817 795 TYR A CA 1
ATOM 5193 C C . TYR A 1 350 ? 29.05986 -5.55393 3.58424 1.000 29.50971 795 TYR A C 1
ATOM 5194 O O . TYR A 1 350 ? 29.95448 -5.66081 4.42985 1.000 27.37575 795 TYR A O 1
ATOM 5212 N N . ALA A 1 351 ? 29.05243 -6.22816 2.43028 1.000 24.52225 796 ALA A N 1
ATOM 5213 C CA . ALA A 1 351 ? 30.09013 -7.19906 2.09793 1.000 29.21306 796 ALA A CA 1
ATOM 5214 C C . ALA A 1 351 ? 30.32567 -8.13437 3.27786 1.000 30.22438 796 ALA A C 1
ATOM 5215 O O . ALA A 1 351 ? 29.39706 -8.80983 3.73415 1.000 30.52656 796 ALA A O 1
ATOM 5222 N N . GLU A 1 352 ? 31.55327 -8.16338 3.79619 1.000 27.34612 797 GLU A N 1
ATOM 5223 C CA . GLU A 1 352 ? 31.88318 -9.12119 4.84589 1.000 28.63328 797 GLU A CA 1
ATOM 5224 C C . GLU A 1 352 ? 31.18389 -8.81533 6.16524 1.000 28.59391 797 GLU A C 1
ATOM 5225 O O . GLU A 1 352 ? 31.07413 -9.71424 7.00518 1.000 32.41359 797 GLU A O 1
ATOM 5229 N N . THR A 1 353 ? 30.70029 -7.58763 6.37347 1.000 26.54928 798 THR A N 1
ATOM 5230 C CA . THR A 1 353 ? 29.97971 -7.27017 7.60225 1.000 25.04890 798 THR A CA 1
ATOM 5231 C C . THR A 1 353 ? 28.46203 -7.31289 7.44731 1.000 24.01914 798 THR A C 1
ATOM 5232 O O . THR A 1 353 ? 27.74973 -7.05852 8.42457 1.000 25.78585 798 THR A O 1
ATOM 5243 N N . TYR A 1 354 ? 27.94785 -7.62793 6.25956 1.000 24.57720 799 TYR A N 1
ATOM 5244 C CA . TYR A 1 354 ? 26.50435 -7.64163 6.07553 1.000 24.83838 799 TYR A CA 1
ATOM 5245 C C . TYR A 1 354 ? 25.87909 -8.68922 6.98680 1.000 23.43412 799 TYR A C 1
ATOM 5246 O O . TYR A 1 354 ? 26.34249 -9.83231 7.04288 1.000 24.12433 799 TYR A O 1
ATOM 5264 N N . ARG A 1 355 ? 24.81325 -8.30426 7.68681 1.000 24.00439 800 ARG A N 1
ATOM 5265 C CA . ARG A 1 355 ? 24.05968 -9.23713 8.50869 1.000 24.12032 800 ARG A CA 1
ATOM 5266 C C . ARG A 1 355 ? 22.57834 -8.93121 8.36705 1.000 22.82139 800 ARG A C 1
ATOM 5267 O O . ARG A 1 355 ? 22.17383 -7.76712 8.44941 1.000 24.99113 800 ARG A O 1
ATOM 5288 N N . TRP A 1 356 ? 21.77857 -9.97367 8.16202 1.000 22.89387 801 TRP A N 1
ATOM 5289 C CA . TRP A 1 356 ? 20.33494 -9.85627 8.29782 1.000 22.70236 801 TRP A CA 1
ATOM 5290 C C . TRP A 1 356 ? 19.99710 -9.56018 9.75422 1.000 23.74143 801 TRP A C 1
ATOM 5291 O O . TRP A 1 356 ? 20.45169 -10.26393 10.66178 1.000 25.23762 801 TRP A O 1
ATOM 5312 N N . SER A 1 357 ? 19.20658 -8.51138 9.98143 1.000 24.01052 802 SER A N 1
ATOM 5313 C CA . SER A 1 357 ? 18.85937 -8.09360 11.33314 1.000 25.44890 802 SER A CA 1
ATOM 5314 C C . SER A 1 357 ? 17.52252 -8.65566 11.79811 1.000 28.53140 802 SER A C 1
ATOM 5315 O O . SER A 1 357 ? 17.43576 -9.24220 12.88052 1.000 30.78740 802 SER A O 1
ATOM 5323 N N . ARG A 1 358 ? 16.47233 -8.48249 11.00421 1.000 24.59498 803 ARG A N 1
ATOM 5324 C CA . ARG A 1 358 ? 15.12735 -8.79538 11.46201 1.000 25.46074 803 ARG A CA 1
ATOM 5325 C C . ARG A 1 358 ? 14.17523 -8.56233 10.29795 1.000 24.01751 803 ARG A C 1
ATOM 5326 O O . ARG A 1 358 ? 14.52253 -7.92657 9.29748 1.000 22.96569 803 ARG A O 1
ATOM 5347 N N . SER A 1 359 ? 12.96447 -9.08538 10.44889 1.000 23.72626 804 SER A N 1
ATOM 5348 C CA . SER A 1 359 ? 11.88851 -8.80384 9.51532 1.000 21.63844 804 SER A CA 1
ATOM 5349 C C . SER A 1 359 ? 11.46818 -7.34612 9.64238 1.000 22.29949 804 SER A C 1
ATOM 5350 O O . SER A 1 359 ? 11.51657 -6.75700 10.72534 1.000 28.10606 804 SER A O 1
ATOM 5358 N N . HIS A 1 360 ? 11.05860 -6.76303 8.51806 1.000 21.67306 805 HIS A N 1
ATOM 5359 C CA . HIS A 1 360 ? 10.61193 -5.38024 8.45889 1.000 24.58616 805 HIS A CA 1
ATOM 5360 C C . HIS A 1 360 ? 9.17166 -5.33598 7.97533 1.000 23.01695 805 HIS A C 1
ATOM 5361 O O . HIS A 1 360 ? 8.84347 -5.95036 6.95627 1.000 23.40808 805 HIS A O 1
ATOM 5375 N N . GLU A 1 361 ? 8.32396 -4.60364 8.69911 1.000 25.53639 806 GLU A N 1
ATOM 5376 C CA . GLU A 1 361 ? 6.94656 -4.34843 8.28314 1.000 26.15545 806 GLU A CA 1
ATOM 5377 C C . GLU A 1 361 ? 6.94692 -3.02127 7.53525 1.000 24.84730 806 GLU A C 1
ATOM 5378 O O . GLU A 1 361 ? 7.16189 -1.96333 8.13518 1.000 30.27809 806 GLU A O 1
ATOM 5382 N N . ASP A 1 362 ? 6.75549 -3.07510 6.22194 1.000 23.56252 807 ASP A N 1
ATOM 5383 C CA . ASP A 1 362 ? 6.79709 -1.86716 5.40632 1.000 24.30195 807 ASP A CA 1
ATOM 5384 C C . ASP A 1 362 ? 5.56339 -1.02668 5.69861 1.000 30.40559 807 ASP A C 1
ATOM 5385 O O . ASP A 1 362 ? 4.43292 -1.50791 5.56663 1.000 29.34599 807 ASP A O 1
ATOM 5394 N N . GLY A 1 363 ? 5.78014 0.22652 6.08981 1.000 31.27841 808 GLY A N 1
ATOM 5395 C CA . GLY A 1 363 ? 4.71404 1.15523 6.39745 1.000 40.71092 808 GLY A CA 1
ATOM 5396 C C . GLY A 1 363 ? 4.43298 2.18169 5.32514 1.000 37.69503 808 GLY A C 1
ATOM 5397 O O . GLY A 1 363 ? 3.69908 3.14436 5.58596 1.000 39.44678 808 GLY A O 1
ATOM 5401 N N . SER A 1 364 ? 4.98462 2.00417 4.12850 1.000 30.87572 809 SER A N 1
ATOM 5402 C CA . SER A 1 364 ? 4.77520 2.94750 3.04387 1.000 27.23703 809 SER A CA 1
ATOM 5403 C C . SER A 1 364 ? 3.31712 2.94941 2.61142 1.000 27.36256 809 SER A C 1
ATOM 5404 O O . SER A 1 364 ? 2.66406 1.90436 2.56340 1.000 27.12399 809 SER A O 1
ATOM 5412 N N . GLU A 1 365 ? 2.80544 4.13362 2.29576 1.000 27.05130 810 GLU A N 1
ATOM 5413 C CA . GLU A 1 365 ? 1.49002 4.22221 1.68969 1.000 25.24629 810 GLU A CA 1
ATOM 5414 C C . GLU A 1 365 ? 1.52626 3.59235 0.30111 1.000 25.88986 810 GLU A C 1
ATOM 5415 O O . GLU A 1 365 ? 2.58692 3.43780 -0.31158 1.000 25.04104 810 GLU A O 1
ATOM 5419 N N A ARG A 1 366 ? 0.35151 3.20236 -0.18212 0.628 25.21434 811 ARG A N 1
ATOM 5420 N N B ARG A 1 366 ? 0.34763 3.22997 -0.19898 0.372 25.19120 811 ARG A N 1
ATOM 5421 C CA A ARG A 1 366 ? 0.19759 2.74231 -1.55222 0.628 23.01401 811 ARG A CA 1
ATOM 5422 C CA B ARG A 1 366 ? 0.19089 2.71250 -1.55171 0.372 23.05099 811 ARG A CA 1
ATOM 5423 C C A ARG A 1 366 ? -0.46881 3.82933 -2.38650 0.628 25.65202 811 ARG A C 1
ATOM 5424 C C B ARG A 1 366 ? -0.55150 3.73423 -2.40544 0.372 25.55252 811 ARG A C 1
ATOM 5425 O O A ARG A 1 366 ? -1.23453 4.65601 -1.87819 0.628 25.74424 811 ARG A O 1
ATOM 5426 O O B ARG A 1 366 ? -1.47152 4.40765 -1.92823 0.372 26.49041 811 ARG A O 1
ATOM 5467 N N . ASP A 1 367 ? -0.17914 3.80647 -3.68222 1.000 23.41884 812 ASP A N 1
ATOM 5468 C CA . ASP A 1 367 ? -0.74855 4.77545 -4.60825 1.000 24.29362 812 ASP A CA 1
ATOM 5469 C C . ASP A 1 367 ? -2.05615 4.19971 -5.15685 1.000 23.82426 812 ASP A C 1
ATOM 5470 O O . ASP A 1 367 ? -2.53012 3.14367 -4.72436 1.000 26.34269 812 ASP A O 1
ATOM 5479 N N . ASP A 1 368 ? -2.66173 4.90244 -6.11639 1.000 25.79878 813 ASP A N 1
ATOM 5480 C CA . ASP A 1 368 ? -3.95599 4.50313 -6.65728 1.000 26.37026 813 ASP A CA 1
ATOM 5481 C C . ASP A 1 368 ? -3.87711 3.26683 -7.53946 1.000 23.57491 813 ASP A C 1
ATOM 5482 O O . ASP A 1 368 ? -4.92624 2.73989 -7.92490 1.000 26.90939 813 ASP A O 1
ATOM 5491 N N . TRP A 1 369 ? -2.67368 2.78904 -7.85372 1.000 23.48841 814 TRP A N 1
ATOM 5492 C CA . TRP A 1 369 ? -2.48388 1.49126 -8.48091 1.000 22.62473 814 TRP A CA 1
ATOM 5493 C C . TRP A 1 369 ? -2.06944 0.42867 -7.46630 1.000 22.78523 814 TRP A C 1
ATOM 5494 O O . TRP A 1 369 ? -1.55469 -0.62669 -7.84967 1.000 22.23860 814 TRP A O 1
ATOM 5515 N N . GLN A 1 370 ? -2.25708 0.70206 -6.17711 1.000 21.53652 815 GLN A N 1
ATOM 5516 C CA . GLN A 1 370 ? -1.88289 -0.22043 -5.10652 1.000 20.18450 815 GLN A CA 1
ATOM 5517 C C . GLN A 1 370 ? -0.39287 -0.55945 -5.12383 1.000 20.59941 815 GLN A C 1
ATOM 5518 O O . GLN A 1 370 ? 0.00837 -1.66140 -4.73924 1.000 19.56387 815 GLN A O 1
ATOM 5532 N N . ARG A 1 371 ? 0.44702 0.38475 -5.53784 1.000 20.73134 816 ARG A N 1
ATOM 5533 C CA . ARG A 1 371 ? 1.89162 0.21712 -5.47026 1.000 19.46313 816 ARG A CA 1
ATOM 5534 C C . ARG A 1 371 ? 2.42835 0.96769 -4.25825 1.000 20.40862 816 ARG A C 1
ATOM 5535 O O . ARG A 1 371 ? 2.06704 2.12907 -4.04029 1.000 20.67304 816 ARG A O 1
ATOM 5556 N N . ARG A 1 372 ? 3.28577 0.31237 -3.47065 1.000 19.99466 817 ARG A N 1
ATOM 5557 C CA . ARG A 1 372 ? 3.99786 1.03253 -2.42307 1.000 20.29734 817 ARG A CA 1
ATOM 5558 C C . ARG A 1 372 ? 4.63261 2.28166 -3.02873 1.000 20.14532 817 ARG A C 1
ATOM 5559 O O . ARG A 1 372 ? 5.14654 2.25047 -4.15167 1.000 20.72247 817 ARG A O 1
ATOM 5580 N N . CYS A 1 373 ? 4.60862 3.38078 -2.27298 1.000 20.77851 818 CYS A N 1
ATOM 5581 C CA . CYS A 1 373 ? 5.14740 4.66059 -2.72895 1.000 22.28963 818 CYS A CA 1
ATOM 5582 C C . CYS A 1 373 ? 6.66574 4.68109 -2.55512 1.000 24.99256 818 CYS A C 1
ATOM 5583 O O . CYS A 1 373 ? 7.23670 5.45340 -1.78510 1.000 25.88740 818 CYS A O 1
ATOM 5591 N N . THR A 1 374 ? 7.30380 3.78399 -3.29906 1.000 21.01035 819 THR A N 1
ATOM 5592 C CA . THR A 1 374 ? 8.74827 3.59850 -3.29187 1.000 18.96803 819 THR A CA 1
ATOM 5593 C C . THR A 1 374 ? 9.17447 3.44400 -4.74203 1.000 21.65129 819 THR A C 1
ATOM 5594 O O . THR A 1 374 ? 8.75642 2.49411 -5.41256 1.000 22.38352 819 THR A O 1
ATOM 5605 N N . GLU A 1 375 ? 9.99104 4.37944 -5.22571 1.000 18.67942 820 GLU A N 1
ATOM 5606 C CA . GLU A 1 375 ? 10.45220 4.39816 -6.60835 1.000 17.69166 820 GLU A CA 1
ATOM 5607 C C . GLU A 1 375 ? 11.96851 4.28884 -6.59316 1.000 19.13272 820 GLU A C 1
ATOM 5608 O O . GLU A 1 375 ? 12.64364 5.11817 -5.97396 1.000 18.76009 820 GLU A O 1
ATOM 5620 N N . ILE A 1 376 ? 12.49355 3.27348 -7.27138 1.000 18.76882 821 ILE A N 1
ATOM 5621 C CA . ILE A 1 376 ? 13.92056 2.98848 -7.34234 1.000 17.59725 821 ILE A CA 1
ATOM 5622 C C . ILE A 1 376 ? 14.32031 3.04406 -8.80454 1.000 18.14591 821 ILE A C 1
ATOM 5623 O O . ILE A 1 376 ? 13.60312 2.53324 -9.67197 1.000 20.52082 821 ILE A O 1
ATOM 5639 N N . VAL A 1 377 ? 15.44384 3.69152 -9.09259 1.000 18.50544 822 VAL A N 1
ATOM 5640 C CA . VAL A 1 377 ? 15.96960 3.71210 -10.44962 1.000 18.55780 822 VAL A CA 1
ATOM 5641 C C . VAL A 1 377 ? 17.34450 3.06592 -10.47585 1.000 18.66377 822 VAL A C 1
ATOM 5642 O O . VAL A 1 377 ? 18.24709 3.46254 -9.72847 1.000 19.01760 822 VAL A O 1
ATOM 5655 N N . ALA A 1 378 ? 17.49845 2.07840 -11.34820 1.000 18.18018 823 ALA A N 1
ATOM 5656 C CA . ALA A 1 378 ? 18.77499 1.41895 -11.56761 1.000 19.56503 823 ALA A CA 1
ATOM 5657 C C . ALA A 1 378 ? 19.51396 2.16970 -12.66779 1.000 20.49279 823 ALA A C 1
ATOM 5658 O O . ALA A 1 378 ? 19.07695 2.17841 -13.82399 1.000 20.54319 823 ALA A O 1
ATOM 5665 N N . ILE A 1 379 ? 20.62052 2.81640 -12.30079 1.000 19.78007 824 ILE A N 1
ATOM 5666 C CA . ILE A 1 379 ? 21.54490 3.42345 -13.25033 1.000 20.89552 824 ILE A CA 1
ATOM 5667 C C . ILE A 1 379 ? 22.93844 2.88284 -12.96480 1.000 19.86249 824 ILE A C 1
ATOM 5668 O O . ILE A 1 379 ? 23.41789 2.95298 -11.82702 1.000 21.54479 824 ILE A O 1
ATOM 5684 N N . ASP A 1 380 ? 23.59209 2.36296 -13.99496 1.000 21.64657 825 ASP A N 1
ATOM 5685 C CA . ASP A 1 380 ? 24.89948 1.74636 -13.84492 1.000 20.93657 825 ASP A CA 1
ATOM 5686 C C . ASP A 1 380 ? 25.98666 2.75541 -14.18073 1.000 22.04456 825 ASP A C 1
ATOM 5687 O O . ASP A 1 380 ? 26.02166 3.28517 -15.29492 1.000 22.72144 825 ASP A O 1
ATOM 5696 N N . ALA A 1 381 ? 26.89578 2.97832 -13.23862 1.000 19.91735 826 ALA A N 1
ATOM 5697 C CA . ALA A 1 381 ? 28.06865 3.78164 -13.51669 1.000 20.14538 826 ALA A CA 1
ATOM 5698 C C . ALA A 1 381 ? 29.08672 2.96120 -14.30148 1.000 22.98629 826 ALA A C 1
ATOM 5699 O O . ALA A 1 381 ? 29.03071 1.73048 -14.34842 1.000 25.04571 826 ALA A O 1
ATOM 5706 N N . LEU A 1 382 ? 30.05720 3.65456 -14.88905 1.000 21.17342 827 LEU A N 1
ATOM 5707 C CA . LEU A 1 382 ? 31.18451 2.98020 -15.50971 1.000 23.43646 827 LEU A CA 1
ATOM 5708 C C . LEU A 1 382 ? 32.17993 2.52867 -14.44653 1.000 25.39292 827 LEU A C 1
ATOM 5709 O O . LEU A 1 382 ? 32.25772 3.09448 -13.35045 1.000 27.03152 827 LEU A O 1
ATOM 5725 N N . HIS A 1 383 ? 32.93416 1.48555 -14.77990 1.000 29.73845 828 HIS A N 1
ATOM 5726 C CA . HIS A 1 383 ? 34.07114 1.05561 -13.98234 1.000 34.46590 828 HIS A CA 1
ATOM 5727 C C . HIS A 1 383 ? 35.32382 1.70260 -14.55208 1.000 32.48349 828 HIS A C 1
ATOM 5728 O O . HIS A 1 383 ? 35.50519 1.75341 -15.77155 1.000 33.43329 828 HIS A O 1
ATOM 5742 N N . PHE A 1 384 ? 36.18781 2.19525 -13.67109 1.000 32.27217 829 PHE A N 1
ATOM 5743 C CA . PHE A 1 384 ? 37.41699 2.86724 -14.07927 1.000 37.69319 829 PHE A CA 1
ATOM 5744 C C . PHE A 1 384 ? 38.59657 2.15546 -13.43771 1.000 42.21706 829 PHE A C 1
ATOM 5745 O O . PHE A 1 384 ? 38.81483 2.26684 -12.22627 1.000 41.34214 829 PHE A O 1
ATOM 5762 N N . ARG A 1 385 ? 39.34380 1.41266 -14.25580 1.000 47.28944 830 ARG A N 1
ATOM 5763 C CA . ARG A 1 385 ? 40.58854 0.82180 -13.78734 1.000 49.70756 830 ARG A CA 1
ATOM 5764 C C . ARG A 1 385 ? 41.66378 1.88313 -13.60177 1.000 42.35681 830 ARG A C 1
ATOM 5765 O O . ARG A 1 385 ? 42.51491 1.75075 -12.71555 1.000 44.39966 830 ARG A O 1
ATOM 5769 N N . ARG A 1 386 ? 41.63678 2.93994 -14.41187 1.000 37.59650 831 ARG A N 1
ATOM 5770 C CA . ARG A 1 386 ? 42.55044 4.06806 -14.27718 1.000 34.85660 831 ARG A CA 1
ATOM 5771 C C . ARG A 1 386 ? 41.75871 5.28551 -13.81294 1.000 31.35913 831 ARG A C 1
ATOM 5772 O O . ARG A 1 386 ? 40.79598 5.69531 -14.47231 1.000 32.04421 831 ARG A O 1
ATOM 5776 N N . TYR A 1 387 ? 42.18096 5.86177 -12.68378 1.000 32.33719 832 TYR A N 1
ATOM 5777 C CA . TYR A 1 387 ? 41.46114 6.97318 -12.06681 1.000 33.05815 832 TYR A CA 1
ATOM 5778 C C . TYR A 1 387 ? 41.18388 8.09760 -13.05759 1.000 32.57984 832 TYR A C 1
ATOM 5779 O O . TYR A 1 387 ? 40.06513 8.61949 -13.12087 1.000 27.90054 832 TYR A O 1
ATOM 5797 N N . LEU A 1 388 ? 42.19080 8.49010 -13.84062 1.000 30.79661 833 LEU A N 1
ATOM 5798 C CA . LEU A 1 388 ? 42.02850 9.66995 -14.68195 1.000 26.48195 833 LEU A CA 1
ATOM 5799 C C . LEU A 1 388 ? 41.11290 9.42575 -15.87509 1.000 27.40143 833 LEU A C 1
ATOM 5800 O O . LEU A 1 388 ? 40.66854 10.39283 -16.50305 1.000 27.66608 833 LEU A O 1
ATOM 5816 N N . ASP A 1 389 ? 40.82641 8.16569 -16.20967 1.000 27.17598 834 ASP A N 1
ATOM 5817 C CA . ASP A 1 389 ? 39.96296 7.89640 -17.35029 1.000 27.57863 834 ASP A CA 1
ATOM 5818 C C . ASP A 1 389 ? 38.58617 8.51920 -17.18096 1.000 26.21316 834 ASP A C 1
ATOM 5819 O O . ASP A 1 389 ? 37.90778 8.78959 -18.17689 1.000 28.79689 834 ASP A O 1
ATOM 5828 N N . GLN A 1 390 ? 38.14924 8.75340 -15.95024 1.000 23.96053 835 GLN A N 1
ATOM 5829 C CA . GLN A 1 390 ? 36.77838 9.20793 -15.77830 1.000 22.28105 835 GLN A CA 1
ATOM 5830 C C . GLN A 1 390 ? 36.60058 10.68617 -16.08957 1.000 25.13454 835 GLN A C 1
ATOM 5831 O O . GLN A 1 390 ? 35.45944 11.13510 -16.23477 1.000 24.60391 835 GLN A O 1
ATOM 5845 N N . PHE A 1 391 ? 37.68946 11.44488 -16.19342 1.000 24.89490 836 PHE A N 1
ATOM 5846 C CA . PHE A 1 391 ? 37.62589 12.85969 -16.53488 1.000 23.87186 836 PHE A CA 1
ATOM 5847 C C . PHE A 1 391 ? 37.64763 13.10136 -18.03625 1.000 24.58501 836 PHE A C 1
ATOM 5848 O O . PHE A 1 391 ? 37.46708 14.24556 -18.46525 1.000 25.40727 836 PHE A O 1
ATOM 5865 N N . VAL A 1 392 ? 37.82796 12.05424 -18.83494 1.000 26.81352 837 VAL A N 1
ATOM 5866 C CA . VAL A 1 392 ? 37.71500 12.18341 -20.29270 1.000 28.23887 837 VAL A CA 1
ATOM 5867 C C . VAL A 1 392 ? 36.32276 12.69423 -20.63369 1.000 27.90050 837 VAL A C 1
ATOM 5868 O O . VAL A 1 392 ? 35.32332 12.15206 -20.12236 1.000 26.85231 837 VAL A O 1
ATOM 5881 N N . PRO A 1 393 ? 36.19160 13.73078 -21.46768 1.000 23.77583 838 PRO A N 1
ATOM 5882 C CA . PRO A 1 393 ? 34.85271 14.29135 -21.73287 1.000 24.95313 838 PRO A CA 1
ATOM 5883 C C . PRO A 1 393 ? 33.81135 13.26992 -22.15673 1.000 26.07402 838 PRO A C 1
ATOM 5884 O O . PRO A 1 393 ? 32.68215 13.31056 -21.65432 1.000 25.32215 838 PRO A O 1
ATOM 5895 N N . GLU A 1 394 ? 34.15712 12.34534 -23.05291 1.000 28.15309 839 GLU A N 1
ATOM 5896 C CA . GLU A 1 394 ? 33.19656 11.32530 -23.46300 1.000 26.66790 839 GLU A CA 1
ATOM 5897 C C . GLU A 1 394 ? 32.68398 10.52323 -22.26890 1.000 26.54941 839 GLU A C 1
ATOM 5898 O O . GLU A 1 394 ? 31.51268 10.12439 -22.23903 1.000 26.01153 839 GLU A O 1
ATOM 5902 N N . LYS A 1 395 ? 33.54699 10.26469 -21.28027 1.000 23.43015 840 LYS A N 1
ATOM 5903 C CA . LYS A 1 395 ? 33.12593 9.48842 -20.11817 1.000 23.55040 840 LYS A CA 1
ATOM 5904 C C . LYS A 1 395 ? 32.29932 10.33415 -19.15492 1.000 24.55887 840 LYS A C 1
ATOM 5905 O O . LYS A 1 395 ? 31.34272 9.83623 -18.55115 1.000 24.96349 840 LYS A O 1
ATOM 5924 N N . MET A 1 396 ? 32.65176 11.61193 -18.99140 1.000 23.23982 841 MET A N 1
ATOM 5925 C CA . MET A 1 396 ? 31.82894 12.48735 -18.16393 1.000 24.23408 841 MET A CA 1
ATOM 5926 C C . MET A 1 396 ? 30.44406 12.66537 -18.76851 1.000 23.53172 841 MET A C 1
ATOM 5927 O O . MET A 1 396 ? 29.43428 12.61091 -18.05543 1.000 22.13118 841 MET A O 1
ATOM 5941 N N A ARG A 1 397 ? 30.37442 12.88407 -20.08416 0.552 22.88713 842 ARG A N 1
ATOM 5942 N N B ARG A 1 397 ? 30.37438 12.88608 -20.08374 0.448 22.90968 842 ARG A N 1
ATOM 5943 C CA A ARG A 1 397 ? 29.07802 13.03642 -20.73365 0.552 22.03684 842 ARG A CA 1
ATOM 5944 C CA B ARG A 1 397 ? 29.07799 13.03725 -20.73386 0.448 22.07204 842 ARG A CA 1
ATOM 5945 C C A ARG A 1 397 ? 28.26478 11.75497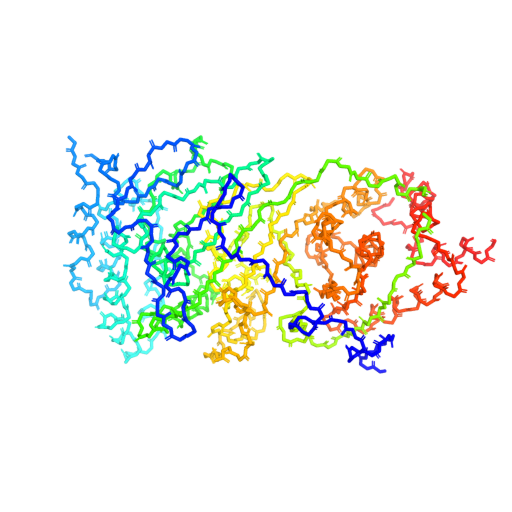 -20.62289 0.552 22.01890 842 ARG A C 1
ATOM 5946 C C B ARG A 1 397 ? 28.26484 11.75529 -20.62379 0.448 22.02504 842 ARG A C 1
ATOM 5947 O O A ARG A 1 397 ? 27.04606 11.79748 -20.41958 0.552 22.59947 842 ARG A O 1
ATOM 5948 O O B ARG A 1 397 ? 27.04582 11.79781 -20.42215 0.448 22.59961 842 ARG A O 1
ATOM 5955 N N . ARG A 1 398 ? 28.92499 10.60277 -20.75319 1.000 22.56791 843 ARG A N 1
ATOM 5956 C CA . ARG A 1 398 ? 28.23351 9.32971 -20.58676 1.000 22.32624 843 ARG A CA 1
ATOM 5957 C C . ARG A 1 398 ? 27.57001 9.25322 -19.21714 1.000 21.97503 843 ARG A C 1
ATOM 5958 O O . ARG A 1 398 ? 26.39731 8.88002 -19.10538 1.000 21.91033 843 ARG A O 1
ATOM 5980 N N . GLU A 1 399 ? 28.30312 9.60888 -18.15734 1.000 21.68306 844 GLU A N 1
ATOM 5981 C CA . GLU A 1 399 ? 27.73355 9.51205 -16.81627 1.000 22.08136 844 GLU A CA 1
ATOM 5982 C C . GLU A 1 399 ? 26.61989 10.53980 -16.61761 1.000 23.27924 844 GLU A C 1
ATOM 5983 O O . GLU A 1 399 ? 25.60291 10.24488 -15.97725 1.000 22.67883 844 GLU A O 1
ATOM 5995 N N . LEU A 1 400 ? 26.79154 11.75153 -17.15929 1.000 19.96642 845 LEU A N 1
ATOM 5996 C CA . LEU A 1 400 ? 25.73870 12.76076 -17.07870 1.000 18.90124 845 LEU A CA 1
ATOM 5997 C C . LEU A 1 400 ? 24.46489 12.27797 -17.76336 1.000 21.24994 845 LEU A C 1
ATOM 5998 O O . LEU A 1 400 ? 23.35685 12.43443 -17.23393 1.000 22.08376 845 LEU A O 1
ATOM 6014 N N . ASN A 1 401 ? 24.60561 11.69762 -18.95522 1.000 21.38200 846 ASN A N 1
ATOM 6015 C CA . ASN A 1 401 ? 23.43809 11.25805 -19.70987 1.000 21.72245 846 ASN A CA 1
ATOM 6016 C C . ASN A 1 401 ? 22.77666 10.04974 -19.06731 1.000 21.26778 846 ASN A C 1
ATOM 6017 O O . ASN A 1 401 ? 21.54967 9.91776 -19.12622 1.000 22.13241 846 ASN A O 1
ATOM 6028 N N . LYS A 1 402 ? 23.56275 9.16544 -18.45130 1.000 19.42805 847 LYS A N 1
ATOM 6029 C CA . LYS A 1 402 ? 22.98699 8.04012 -17.72273 1.000 20.39611 847 LYS A CA 1
ATOM 6030 C C . LYS A 1 402 ? 22.15908 8.52879 -16.54133 1.000 20.96986 847 LYS A C 1
ATOM 6031 O O . LYS A 1 402 ? 21.01294 8.10646 -16.35717 1.000 20.91158 847 LYS A O 1
ATOM 6050 N N . ALA A 1 403 ? 22.72375 9.42769 -15.72920 1.000 19.67274 848 ALA A N 1
ATOM 6051 C CA . ALA A 1 403 ? 21.98002 9.95167 -14.58714 1.000 22.22605 848 ALA A CA 1
ATOM 6052 C C . ALA A 1 403 ? 20.76434 10.74546 -15.04763 1.000 21.21309 848 ALA A C 1
ATOM 6053 O O . ALA A 1 403 ? 19.68345 10.64300 -14.45620 1.000 20.86459 848 ALA A O 1
ATOM 6060 N N . TYR A 1 404 ? 20.91901 11.53040 -16.11630 1.000 19.80211 849 TYR A N 1
ATOM 6061 C CA . TYR A 1 404 ? 19.79839 12.30724 -16.63507 1.000 23.84374 849 TYR A CA 1
ATOM 6062 C C . TYR A 1 404 ? 18.66499 11.39481 -17.07366 1.000 24.83326 849 TYR A C 1
ATOM 6063 O O . TYR A 1 404 ? 17.49798 11.64009 -16.75118 1.000 22.50934 849 TYR A O 1
ATOM 6081 N N . CYS A 1 405 ? 18.98725 10.32525 -17.79402 1.000 21.31908 850 CYS A N 1
ATOM 6082 C CA . CYS A 1 405 ? 17.94985 9.37250 -18.16018 1.000 22.57157 850 CYS A CA 1
ATOM 6083 C C . CYS A 1 405 ? 17.26021 8.80504 -16.92308 1.000 21.36350 850 CYS A C 1
ATOM 6084 O O . CYS A 1 405 ? 16.03186 8.65388 -16.90100 1.000 22.20247 850 CYS A O 1
ATOM 6092 N N . GLY A 1 406 ? 18.03085 8.49543 -15.87778 1.000 19.71018 851 GLY A N 1
ATOM 6093 C CA . GLY A 1 406 ? 17.43693 7.95709 -14.66600 1.000 20.33863 851 GLY A CA 1
ATOM 6094 C C . GLY A 1 406 ? 16.54378 8.93910 -13.93685 1.000 21.80125 851 GLY A C 1
ATOM 6095 O O . GLY A 1 406 ? 15.58297 8.53482 -13.27437 1.000 21.62188 851 GLY A O 1
ATOM 6099 N N . PHE A 1 407 ? 16.83777 10.23322 -14.04555 1.000 23.05359 852 PHE A N 1
ATOM 6100 C CA . PHE A 1 407 ? 16.09180 11.24191 -13.31749 1.000 22.63784 852 PHE A CA 1
ATOM 6101 C C . PHE A 1 407 ? 14.95364 11.87011 -14.11923 1.000 22.22840 852 PHE A C 1
ATOM 6102 O O . PHE A 1 407 ? 14.00691 12.38309 -13.51365 1.000 23.11661 852 PHE A O 1
ATOM 6119 N N . LEU A 1 408 ? 15.01016 11.85103 -15.44858 1.000 23.92335 853 LEU A N 1
ATOM 6120 C CA . LEU A 1 408 ? 14.04304 12.59443 -16.24878 1.000 25.87120 853 LEU A CA 1
ATOM 6121 C C . LEU A 1 408 ? 12.72044 11.84198 -16.34369 1.000 24.93002 853 LEU A C 1
ATOM 6122 O O . LEU A 1 408 ? 12.70085 10.63291 -16.58641 1.000 26.19135 853 LEU A O 1
ATOM 6138 N N . ARG A 1 409 ? 11.61623 12.55897 -16.14449 1.000 28.27513 854 ARG A N 1
ATOM 6139 C CA . ARG A 1 409 ? 10.26954 12.01379 -16.33269 1.000 32.87563 854 ARG A CA 1
ATOM 6140 C C . ARG A 1 409 ? 9.59548 12.91162 -17.36196 1.000 40.76831 854 ARG A C 1
ATOM 6141 O O . ARG A 1 409 ? 9.06706 13.98244 -17.00981 1.000 37.57400 854 ARG A O 1
ATOM 6162 N N . PRO A 1 410 ? 9.61073 12.53231 -18.64173 1.000 43.04597 855 PRO A N 1
ATOM 6163 C CA . PRO A 1 410 ? 9.27552 13.49516 -19.70803 1.000 50.69125 855 PRO A CA 1
ATOM 6164 C C . PRO A 1 410 ? 7.97629 14.26175 -19.53067 1.000 50.42642 855 PRO A C 1
ATOM 6165 O O . PRO A 1 410 ? 7.94852 15.47498 -19.77471 1.000 57.47212 855 PRO A O 1
ATOM 6176 N N . GLY A 1 411 ? 6.89846 13.60066 -19.13070 1.000 42.27242 856 GLY A N 1
ATOM 6177 C CA . GLY A 1 411 ? 5.62113 14.27735 -19.06631 1.000 63.21780 856 GLY A CA 1
ATOM 6178 C C . GLY A 1 411 ? 5.19713 14.72054 -17.68221 1.000 67.28019 856 GLY A C 1
ATOM 6179 O O . GLY A 1 411 ? 4.05260 14.47762 -17.28715 1.000 70.48499 856 GLY A O 1
ATOM 6183 N N . VAL A 1 412 ? 6.08189 15.38891 -16.94040 1.000 61.81985 857 VAL A N 1
ATOM 6184 C CA . VAL A 1 412 ? 5.80814 15.73246 -15.54792 1.000 49.37415 857 VAL A CA 1
ATOM 6185 C C . VAL A 1 412 ? 6.38726 17.09912 -15.20720 1.000 48.57349 857 VAL A C 1
ATOM 6186 O O . VAL A 1 412 ? 7.56846 17.36433 -15.45399 1.000 47.24275 857 VAL A O 1
ATOM 6199 N N . SER A 1 413 ? 5.55851 17.95261 -14.60990 1.000 46.17649 858 SER A N 1
ATOM 6200 C CA . SER A 1 413 ? 6.02217 19.23553 -14.10688 1.000 42.29667 858 SER A CA 1
ATOM 6201 C C . SER A 1 413 ? 6.99493 19.03081 -12.95132 1.000 37.71215 858 SER A C 1
ATOM 6202 O O . SER A 1 413 ? 6.88182 18.07882 -12.17442 1.000 39.01107 858 SER A O 1
ATOM 6210 N N . SER A 1 414 ? 7.95954 19.94748 -12.83747 1.000 40.63630 859 SER A N 1
ATOM 6211 C CA . SER A 1 414 ? 8.96036 19.82784 -11.78285 1.000 41.51372 859 SER A CA 1
ATOM 6212 C C . SER A 1 414 ? 8.31794 19.82501 -10.40106 1.000 43.58862 859 SER A C 1
ATOM 6213 O O . SER A 1 414 ? 8.82068 19.16232 -9.48600 1.000 36.25562 859 SER A O 1
ATOM 6221 N N . GLU A 1 415 ? 7.20426 20.54492 -10.23206 1.000 39.54410 860 GLU A N 1
ATOM 6222 C CA . GLU A 1 415 ? 6.53468 20.58256 -8.93786 1.000 37.78496 860 GLU A CA 1
ATOM 6223 C C . GLU A 1 415 ? 6.04152 19.20877 -8.50626 1.000 31.59195 860 GLU A C 1
ATOM 6224 O O . GLU A 1 415 ? 5.80854 18.99061 -7.31265 1.000 38.03925 860 GLU A O 1
ATOM 6228 N N . ASN A 1 416 ? 5.87003 18.28287 -9.44477 1.000 31.63134 861 ASN A N 1
ATOM 6229 C CA . ASN A 1 416 ? 5.37301 16.95051 -9.13889 1.000 34.12100 861 ASN A CA 1
ATOM 6230 C C . ASN A 1 416 ? 6.47673 15.90349 -9.10550 1.000 33.23030 861 ASN A C 1
ATOM 6231 O O . ASN A 1 416 ? 6.17770 14.70638 -9.04508 1.000 33.80920 861 ASN A O 1
ATOM 6242 N N . LEU A 1 417 ? 7.73809 16.32499 -9.13922 1.000 29.05446 862 LEU A N 1
ATOM 6243 C CA . LEU A 1 417 ? 8.87404 15.41759 -9.09967 1.000 30.63507 862 LEU A CA 1
ATOM 6244 C C . LEU A 1 417 ? 9.48404 15.43313 -7.70604 1.000 25.01025 862 LEU A C 1
ATOM 6245 O O . LEU A 1 417 ? 9.83714 16.49770 -7.18665 1.000 28.84703 862 LEU A O 1
ATOM 6261 N N . SER A 1 418 ? 9.61572 14.25495 -7.11159 1.000 23.48072 863 SER A N 1
ATOM 6262 C CA . SER A 1 418 ? 10.30604 14.14170 -5.84176 1.000 22.21139 863 SER A CA 1
ATOM 6263 C C . SER A 1 418 ? 11.78719 14.45556 -6.02248 1.000 22.64214 863 SER A C 1
ATOM 6264 O O . SER A 1 418 ? 12.32965 14.43704 -7.13165 1.000 23.26211 863 SER A O 1
ATOM 6272 N N . ALA A 1 419 ? 12.43745 14.76995 -4.90911 1.000 21.47068 864 ALA A N 1
ATOM 6273 C CA . ALA A 1 419 ? 13.88453 14.88038 -4.91299 1.000 20.18702 864 ALA A CA 1
ATOM 6274 C C . ALA A 1 419 ? 14.51367 13.53080 -5.25120 1.000 21.26007 864 ALA A C 1
ATOM 6275 O O . ALA A 1 419 ? 13.90279 12.46858 -5.09027 1.000 21.38752 864 ALA A O 1
ATOM 6282 N N . VAL A 1 420 ? 15.74977 13.58874 -5.74352 1.000 18.62753 865 VAL A N 1
ATOM 6283 C CA . VAL A 1 420 ? 16.56013 12.40280 -5.98169 1.000 19.57373 865 VAL A CA 1
ATOM 6284 C C . VAL A 1 420 ? 17.33817 12.09432 -4.71332 1.000 20.57984 865 VAL A C 1
ATOM 6285 O O . VAL A 1 420 ? 18.05606 12.95842 -4.19659 1.000 22.14425 865 VAL A O 1
ATOM 6298 N N . ALA A 1 421 ? 17.24042 10.85581 -4.23502 1.000 18.69833 866 ALA A N 1
ATOM 6299 C CA . ALA A 1 421 ? 18.00017 10.39724 -3.07616 1.000 19.15911 866 ALA A CA 1
ATOM 6300 C C . ALA A 1 421 ? 19.12456 9.50504 -3.58457 1.000 21.44551 866 ALA A C 1
ATOM 6301 O O . ALA A 1 421 ? 18.86890 8.42285 -4.12733 1.000 19.41408 866 ALA A O 1
ATOM 6308 N N . THR A 1 422 ? 20.36302 9.95559 -3.40848 1.000 18.20649 867 THR A N 1
ATOM 6309 C CA . THR A 1 422 ? 21.49485 9.26167 -3.99284 1.000 16.84753 867 THR A CA 1
ATOM 6310 C C . THR A 1 422 ? 22.70797 9.38273 -3.07865 1.000 18.40531 867 THR A C 1
ATOM 6311 O O . THR A 1 422 ? 22.60166 9.77018 -1.91148 1.000 18.78654 867 THR A O 1
ATOM 6322 N N . GLY A 1 423 ? 23.86193 8.99436 -3.61195 1.000 19.08773 868 GLY A N 1
ATOM 6323 C CA . GLY A 1 423 ? 25.11223 9.04326 -2.88679 1.000 19.75460 868 GLY A CA 1
ATOM 6324 C C . GLY A 1 423 ? 26.27050 8.80432 -3.83216 1.000 18.44738 868 GLY A C 1
ATOM 6325 O O . GLY A 1 423 ? 26.17029 9.15507 -5.01217 1.000 21.67449 868 GLY A O 1
ATOM 6329 N N . ASN A 1 424 ? 27.34906 8.17496 -3.34270 1.000 21.08283 869 ASN A N 1
ATOM 6330 C CA . ASN A 1 424 ? 28.61113 8.05069 -4.08043 1.000 22.42215 869 ASN A CA 1
ATOM 6331 C C . ASN A 1 424 ? 28.52689 6.95515 -5.14926 1.000 21.25385 869 ASN A C 1
ATOM 6332 O O . ASN A 1 424 ? 29.22193 5.93552 -5.11788 1.000 26.10855 869 ASN A O 1
ATOM 6343 N N . TRP A 1 425 ? 27.70466 7.22800 -6.14927 1.000 21.64042 870 TRP A N 1
ATOM 6344 C CA . TRP A 1 425 ? 27.45567 6.31633 -7.25846 1.000 21.24692 870 TRP A CA 1
ATOM 6345 C C . TRP A 1 425 ? 28.72133 5.95053 -8.01734 1.000 21.16900 870 TRP A C 1
ATOM 6346 O O . TRP A 1 425 ? 29.42528 6.81793 -8.53813 1.000 24.10884 870 TRP A O 1
ATOM 6367 N N . GLY A 1 426 ? 29.00064 4.65250 -8.09238 1.000 21.25839 871 GLY A N 1
ATOM 6368 C CA . GLY A 1 426 ? 30.15089 4.17705 -8.83080 1.000 24.51538 871 GLY A CA 1
ATOM 6369 C C . GLY A 1 426 ? 31.49337 4.40597 -8.17466 1.000 23.52484 871 GLY A C 1
ATOM 6370 O O . GLY A 1 426 ? 32.52409 4.26127 -8.84353 1.000 23.56588 871 GLY A O 1
ATOM 6374 N N . CYS A 1 427 ? 31.52710 4.74526 -6.89435 1.000 23.40446 872 CYS A N 1
ATOM 6375 C CA . CYS A 1 427 ? 32.77659 5.10918 -6.24423 1.000 26.29150 872 CYS A CA 1
ATOM 6376 C C . CYS A 1 427 ? 33.31181 3.92829 -5.43342 1.000 30.15388 872 CYS A C 1
ATOM 6377 O O . CYS A 1 427 ? 33.02506 2.76740 -5.74241 1.000 30.74797 872 CYS A O 1
ATOM 6385 N N . GLY A 1 428 ? 34.11540 4.21069 -4.41994 1.000 35.57056 873 GLY A N 1
ATOM 6386 C CA . GLY A 1 428 ? 34.75558 3.13076 -3.68874 1.000 48.90885 873 GLY A CA 1
ATOM 6387 C C . GLY A 1 428 ? 35.55708 2.24722 -4.62793 1.000 53.63659 873 GLY A C 1
ATOM 6388 O O . GLY A 1 428 ? 36.42046 2.71732 -5.37887 1.000 45.02563 873 GLY A O 1
ATOM 6392 N N . ALA A 1 429 ? 35.25425 0.94661 -4.61228 1.000 45.69520 874 ALA A N 1
ATOM 6393 C CA . ALA A 1 429 ? 36.05215 -0.02168 -5.35439 1.000 48.66100 874 ALA A CA 1
ATOM 6394 C C . ALA A 1 429 ? 35.86767 0.07468 -6.86491 1.000 49.73959 874 ALA A C 1
ATOM 6395 O O . ALA A 1 429 ? 36.71319 -0.43594 -7.60749 1.000 47.55061 874 ALA A O 1
ATOM 6402 N N . PHE A 1 430 ? 34.79346 0.70412 -7.33976 1.000 38.99191 875 PHE A N 1
ATOM 6403 C CA . PHE A 1 430 ? 34.53483 0.79205 -8.77381 1.000 33.70972 875 PHE A CA 1
ATOM 6404 C C . PHE A 1 430 ? 35.35285 1.88005 -9.46133 1.000 29.95714 875 PHE A C 1
ATOM 6405 O O . PHE A 1 430 ? 35.28318 2.01351 -10.68884 1.000 35.02395 875 PHE A O 1
ATOM 6422 N N . GLY A 1 431 ? 36.10173 2.67388 -8.70559 1.000 29.28657 876 GLY A N 1
ATOM 6423 C CA . GLY A 1 431 ? 37.04481 3.60653 -9.27199 1.000 27.30746 876 GLY A CA 1
ATOM 6424 C C . GLY A 1 431 ? 36.54209 5.02306 -9.43929 1.000 25.14603 876 GLY A C 1
ATOM 6425 O O . GLY A 1 431 ? 37.34403 5.91170 -9.75326 1.000 27.68521 876 GLY A O 1
ATOM 6429 N N . GLY A 1 432 ? 35.25164 5.26623 -9.24540 1.000 24.80935 877 GLY A N 1
ATOM 6430 C CA . GLY A 1 432 ? 34.73153 6.60593 -9.42119 1.000 23.99072 877 GLY A CA 1
ATOM 6431 C C . GLY A 1 432 ? 35.22089 7.55316 -8.34364 1.000 23.10847 877 GLY A C 1
ATOM 6432 O O . GLY A 1 432 ? 35.43373 7.17229 -7.19344 1.000 25.36415 877 GLY A O 1
ATOM 6436 N N . ASP A 1 433 ? 35.41156 8.81083 -8.73700 1.000 21.96928 878 ASP A N 1
ATOM 6437 C CA . ASP A 1 433 ? 35.76763 9.88113 -7.81504 1.000 24.50645 878 ASP A CA 1
ATOM 6438 C C . ASP A 1 433 ? 34.49039 10.48602 -7.24609 1.000 24.09372 878 ASP A C 1
ATOM 6439 O O . ASP A 1 433 ? 33.64638 10.97758 -8.00166 1.000 23.76629 878 ASP A O 1
ATOM 6448 N N . ALA A 1 434 ? 34.35499 10.47152 -5.91821 1.000 22.19967 879 ALA A N 1
ATOM 6449 C CA . ALA A 1 434 ? 33.08792 10.87266 -5.31381 1.000 22.94457 879 ALA A CA 1
ATOM 6450 C C . ALA A 1 434 ? 32.76745 12.33755 -5.58936 1.000 21.38308 879 ALA A C 1
ATOM 6451 O O . ALA A 1 434 ? 31.60142 12.70178 -5.77465 1.000 20.73071 879 ALA A O 1
ATOM 6458 N N . ARG A 1 435 ? 33.77889 13.20188 -5.59143 1.000 20.54526 880 ARG A N 1
ATOM 6459 C CA . ARG A 1 435 ? 33.50524 14.62300 -5.78657 1.000 20.31451 880 ARG A CA 1
ATOM 6460 C C . ARG A 1 435 ? 33.06544 14.90732 -7.21731 1.000 20.16194 880 ARG A C 1
ATOM 6461 O O . ARG A 1 435 ? 32.14374 15.70314 -7.44047 1.000 19.82338 880 ARG A O 1
ATOM 6482 N N . LEU A 1 436 ? 33.67735 14.23526 -8.19529 1.000 20.84234 881 LEU A N 1
ATOM 6483 C CA . LEU A 1 436 ? 33.20463 14.34717 -9.56963 1.000 19.84444 881 LEU A CA 1
ATOM 6484 C C . LEU A 1 436 ? 31.80164 13.76977 -9.71304 1.000 20.12637 881 LEU A C 1
ATOM 6485 O O . LEU A 1 436 ? 30.91646 14.39545 -10.30633 1.000 20.15759 881 LEU A O 1
ATOM 6501 N N . LYS A 1 437 ? 31.58448 12.55848 -9.19711 1.000 20.06186 882 LYS A N 1
ATOM 6502 C CA . LYS A 1 437 ? 30.28225 11.92200 -9.35875 1.000 20.36587 882 LYS A CA 1
ATOM 6503 C C . LYS A 1 437 ? 29.17856 12.69954 -8.65059 1.000 19.64249 882 LYS A C 1
ATOM 6504 O O . LYS A 1 437 ? 28.03349 12.70487 -9.11414 1.000 20.31712 882 LYS A O 1
ATOM 6523 N N . ALA A 1 438 ? 29.48859 13.36831 -7.53993 1.000 21.04336 883 ALA A N 1
ATOM 6524 C CA . ALA A 1 438 ? 28.47016 14.19084 -6.89455 1.000 20.73023 883 ALA A CA 1
ATOM 6525 C C . ALA A 1 438 ? 28.07211 15.35750 -7.79174 1.000 20.40210 883 ALA A C 1
ATOM 6526 O O . ALA A 1 438 ? 26.88197 15.65559 -7.95624 1.000 20.67492 883 ALA A O 1
ATOM 6533 N N . LEU A 1 439 ? 29.06172 16.03287 -8.38114 1.000 21.28155 884 LEU A N 1
ATOM 6534 C CA . LEU A 1 439 ? 28.76938 17.16102 -9.25747 1.000 19.65352 884 LEU A CA 1
ATOM 6535 C C . LEU A 1 439 ? 28.03359 16.69571 -10.50454 1.000 20.45300 884 LEU A C 1
ATOM 6536 O O . LEU A 1 439 ? 27.09811 17.36131 -10.95878 1.000 21.79570 884 LEU A O 1
ATOM 6552 N N . ILE A 1 440 ? 28.41589 15.53675 -11.05165 1.000 19.36204 885 ILE A N 1
ATOM 6553 C CA . ILE A 1 440 ? 27.70921 14.99801 -12.21399 1.000 20.33770 885 ILE A CA 1
ATOM 6554 C C . ILE A 1 440 ? 26.23892 14.76862 -11.88824 1.000 20.13504 885 ILE A C 1
ATOM 6555 O O . ILE A 1 440 ? 25.35077 15.12678 -12.66952 1.000 21.26663 885 ILE A O 1
ATOM 6571 N N . GLN A 1 441 ? 25.95464 14.16187 -10.73565 1.000 18.85303 886 GLN A N 1
ATOM 6572 C CA . GLN A 1 441 ? 24.55743 13.93162 -10.38930 1.000 19.01697 886 GLN A CA 1
ATOM 6573 C C . GLN A 1 441 ? 23.83377 15.23783 -10.10191 1.000 20.75517 886 GLN A C 1
ATOM 6574 O O . GLN A 1 441 ? 22.65001 15.37392 -10.42485 1.000 19.94691 886 GLN A O 1
ATOM 6588 N N . ILE A 1 442 ? 24.52408 16.21047 -9.50927 1.000 19.33189 887 ILE A N 1
ATOM 6589 C CA . ILE A 1 442 ? 23.91217 17.51765 -9.27976 1.000 21.93881 887 ILE A CA 1
ATOM 6590 C C . ILE A 1 442 ? 23.54411 18.17826 -10.60234 1.000 21.84287 887 ILE A C 1
ATOM 6591 O O . ILE A 1 442 ? 22.47238 18.78336 -10.73156 1.000 21.89054 887 ILE A O 1
ATOM 6607 N N . LEU A 1 443 ? 24.41128 18.05622 -11.61165 1.000 20.65317 888 LEU A N 1
ATOM 6608 C CA . LEU A 1 443 ? 24.11388 18.64908 -12.91236 1.000 21.76675 888 LEU A CA 1
ATOM 6609 C C . LEU A 1 443 ? 22.96475 17.92635 -13.61003 1.000 21.53252 888 LEU A C 1
ATOM 6610 O O . LEU A 1 443 ? 22.08135 18.56905 -14.19151 1.000 23.59124 888 LEU A O 1
ATOM 6626 N N . ALA A 1 444 ? 22.96850 16.59117 -13.58833 1.000 21.10376 889 ALA A N 1
ATOM 6627 C CA . ALA A 1 444 ? 21.88940 15.84793 -14.23154 1.000 20.38125 889 ALA A CA 1
ATOM 6628 C C . ALA A 1 444 ? 20.55657 16.12468 -13.55189 1.000 22.85239 889 ALA A C 1
ATOM 6629 O O . ALA A 1 444 ? 19.52003 16.24312 -14.21671 1.000 24.49760 889 ALA A O 1
ATOM 6636 N N . ALA A 1 445 ? 20.56047 16.20406 -12.22123 1.000 20.50231 890 ALA A N 1
ATOM 6637 C CA . ALA A 1 445 ? 19.33275 16.51461 -11.50061 1.000 21.43586 890 ALA A CA 1
ATOM 6638 C C . ALA A 1 445 ? 18.83116 17.90737 -11.84961 1.000 23.02467 890 ALA A C 1
ATOM 6639 O O . ALA A 1 445 ? 17.62478 18.11330 -12.02384 1.000 22.07425 890 ALA A O 1
ATOM 6646 N N . ALA A 1 446 ? 19.74187 18.87903 -11.94695 1.000 21.52767 891 ALA A N 1
ATOM 6647 C CA . ALA A 1 446 ? 19.34118 20.22733 -12.33301 1.000 22.01144 891 ALA A CA 1
ATOM 6648 C C . ALA A 1 446 ? 18.69154 20.23030 -13.71033 1.000 26.32970 891 ALA A C 1
ATOM 6649 O O . ALA A 1 446 ? 17.66552 20.88785 -13.92305 1.000 27.37421 891 ALA A O 1
ATOM 6656 N N . ALA A 1 447 ? 19.27456 19.49834 -14.66076 1.000 22.83376 892 ALA A N 1
ATOM 6657 C CA . ALA A 1 447 ? 18.70504 19.44529 -16.00188 1.000 25.35086 892 ALA A CA 1
ATOM 6658 C C . ALA A 1 447 ? 17.34190 18.76730 -16.00710 1.000 26.26336 892 ALA A C 1
ATOM 6659 O O . ALA A 1 447 ? 16.48165 19.11608 -16.82266 1.000 27.48944 892 ALA A O 1
ATOM 6666 N N . ALA A 1 448 ? 17.12727 17.80428 -15.11637 1.000 23.96898 893 ALA A N 1
ATOM 6667 C CA . ALA A 1 448 ? 15.83704 17.14640 -14.96703 1.000 24.99498 893 ALA A CA 1
ATOM 6668 C C . ALA A 1 448 ? 14.90820 17.86981 -13.99938 1.000 26.92841 893 ALA A C 1
ATOM 6669 O O . ALA A 1 448 ? 13.82281 17.35595 -13.70553 1.000 28.36838 893 ALA A O 1
ATOM 6676 N N . GLU A 1 449 ? 15.32291 19.02912 -13.48317 1.000 26.09794 894 GLU A N 1
ATOM 6677 C CA . GLU A 1 449 ? 14.48315 19.88544 -12.64207 1.000 29.89677 894 GLU A CA 1
ATOM 6678 C C . GLU A 1 449 ? 14.09907 19.21163 -11.32603 1.000 28.73224 894 GLU A C 1
ATOM 6679 O O . GLU A 1 449 ? 12.97682 19.36307 -10.83587 1.000 29.78971 894 GLU A O 1
ATOM 6683 N N A ARG A 1 450 ? 15.03641 18.45023 -10.76021 0.385 22.84988 895 ARG A N 1
ATOM 6684 N N B ARG A 1 450 ? 15.04400 18.49235 -10.72850 0.615 22.79236 895 ARG A N 1
ATOM 6685 C CA A ARG A 1 450 ? 14.85491 17.79304 -9.47833 0.385 22.22052 895 ARG A CA 1
ATOM 6686 C CA B ARG A 1 450 ? 14.81664 17.82226 -9.46127 0.615 22.26235 895 ARG A CA 1
ATOM 6687 C C A ARG A 1 450 ? 15.86509 18.33165 -8.47145 0.385 22.90844 895 ARG A C 1
ATOM 6688 C C B ARG A 1 450 ? 15.88353 18.24033 -8.46359 0.615 22.92606 895 ARG A C 1
ATOM 6689 O O A ARG A 1 450 ? 16.98024 18.72095 -8.83408 0.385 22.59424 895 ARG A O 1
ATOM 6690 O O B ARG A 1 450 ? 17.04032 18.47269 -8.82026 0.615 22.25945 895 ARG A O 1
ATOM 6730 N N . ASP A 1 451 ? 15.46853 18.34176 -7.20124 1.000 21.54149 896 ASP A N 1
ATOM 6731 C CA . ASP A 1 451 ? 16.38720 18.60722 -6.10478 1.000 20.41273 896 ASP A CA 1
ATOM 6732 C C . ASP A 1 451 ? 17.14139 17.32341 -5.75973 1.000 21.01238 896 ASP A C 1
ATOM 6733 O O . ASP A 1 451 ? 16.76303 16.22634 -6.18078 1.000 21.09134 896 ASP A O 1
ATOM 6743 N N . VAL A 1 452 ? 18.21619 17.46360 -4.98002 1.000 22.67380 897 VAL A N 1
ATOM 6744 C CA . VAL A 1 452 ? 19.12367 16.35963 -4.67826 1.000 19.88660 897 VAL A CA 1
ATOM 6745 C C . VAL A 1 452 ? 19.24941 16.18556 -3.17179 1.000 20.66982 897 VAL A C 1
ATOM 6746 O O . VAL A 1 452 ? 19.52953 17.14872 -2.44866 1.000 19.95299 897 VAL A O 1
ATOM 6759 N N . VAL A 1 453 ? 19.08174 14.94988 -2.71103 1.000 19.42408 898 VAL A N 1
ATOM 6760 C CA . VAL A 1 453 ? 19.34978 14.55968 -1.33292 1.000 19.06674 898 VAL A CA 1
ATOM 6761 C C . VAL A 1 453 ? 20.49913 13.56501 -1.40479 1.000 20.69206 898 VAL A C 1
ATOM 6762 O O . VAL A 1 453 ? 20.35045 12.47535 -1.97237 1.000 19.61277 898 VAL A O 1
ATOM 6775 N N . TYR A 1 454 ? 21.65222 13.94301 -0.86125 1.000 19.81202 899 TYR A N 1
ATOM 6776 C CA . TYR A 1 454 ? 22.89584 13.21632 -1.08202 1.000 18.20594 899 TYR A CA 1
ATOM 6777 C C . TYR A 1 454 ? 23.40410 12.65020 0.23474 1.000 18.57410 899 TYR A C 1
ATOM 6778 O O . TYR A 1 454 ? 23.66610 13.40080 1.17921 1.000 20.75292 899 TYR A O 1
ATOM 6796 N N . PHE A 1 455 ? 23.56120 11.32945 0.28218 1.000 18.58461 900 PHE A N 1
ATOM 6797 C CA . PHE A 1 455 ? 24.03449 10.61547 1.46141 1.000 19.62788 900 PHE A CA 1
ATOM 6798 C C . PHE A 1 455 ? 25.48933 10.20999 1.25700 1.000 19.99518 900 PHE A C 1
ATOM 6799 O O . PHE A 1 455 ? 25.79330 9.42170 0.35742 1.000 22.13433 900 PHE A O 1
ATOM 6816 N N . THR A 1 456 ? 26.38926 10.73349 2.08974 1.000 21.10795 901 THR A N 1
ATOM 6817 C CA . THR A 1 456 ? 27.80288 10.42309 1.90705 1.000 22.53613 901 THR A CA 1
ATOM 6818 C C . THR A 1 456 ? 28.25650 9.19925 2.69570 1.000 23.91208 901 THR A C 1
ATOM 6819 O O . THR A 1 456 ? 29.44384 8.85726 2.64938 1.000 23.81218 901 THR A O 1
ATOM 6830 N N . PHE A 1 457 ? 27.35638 8.55222 3.43584 1.000 22.82435 902 PHE A N 1
ATOM 6831 C CA . PHE A 1 457 ? 27.61553 7.22061 3.98173 1.000 26.62991 902 PHE A CA 1
ATOM 6832 C C . PHE A 1 457 ? 28.82082 7.23886 4.92109 1.000 25.44697 902 PHE A C 1
ATOM 6833 O O . PHE A 1 457 ? 29.74001 6.42726 4.80568 1.000 28.99632 902 PHE A O 1
ATOM 6850 N N . GLY A 1 458 ? 28.81518 8.19251 5.85697 1.000 25.75045 903 GLY A N 1
ATOM 6851 C CA . GLY A 1 458 ? 29.81710 8.26572 6.90057 1.000 27.54778 903 GLY A CA 1
ATOM 6852 C C . GLY A 1 458 ? 30.92739 9.27104 6.67502 1.000 28.96302 903 GLY A C 1
ATOM 6853 O O . GLY A 1 458 ? 31.67403 9.56295 7.61674 1.000 31.03758 903 GLY A O 1
ATOM 6857 N N . ASP A 1 459 ? 31.04960 9.82188 5.47373 1.000 26.53020 904 ASP A N 1
ATOM 6858 C CA . ASP A 1 459 ? 32.17350 10.68810 5.12101 1.000 25.06003 904 ASP A CA 1
ATOM 6859 C C . ASP A 1 459 ? 31.76884 12.13419 5.37213 1.000 26.44683 904 ASP A C 1
ATOM 6860 O O . ASP A 1 459 ? 31.14012 12.77347 4.52673 1.000 24.66999 904 ASP A O 1
ATOM 6869 N N . SER A 1 460 ? 32.14718 12.66538 6.53466 1.000 26.12278 905 SER A N 1
ATOM 6870 C CA . SER A 1 460 ? 31.72548 14.01826 6.87726 1.000 26.52299 905 SER A CA 1
ATOM 6871 C C . SER A 1 460 ? 32.49288 15.07207 6.08788 1.000 25.12223 905 SER A C 1
ATOM 6872 O O . SER A 1 460 ? 31.93563 16.13008 5.77445 1.000 25.70214 905 SER A O 1
ATOM 6880 N N . GLU A 1 461 ? 33.76545 14.81580 5.76959 1.000 26.08211 906 GLU A N 1
ATOM 6881 C CA . GLU A 1 461 ? 34.52213 15.76655 4.96036 1.000 26.80173 906 GLU A CA 1
ATOM 6882 C C . GLU A 1 461 ? 33.91115 15.90277 3.57302 1.000 25.47495 906 GLU A C 1
ATOM 6883 O O . GLU A 1 461 ? 33.80085 17.01221 3.03597 1.000 25.39354 906 GLU A O 1
ATOM 6887 N N . LEU A 1 462 ? 33.51126 14.78048 2.97451 1.000 23.86745 907 LEU A N 1
ATOM 6888 C CA . LEU A 1 462 ? 32.87259 14.83519 1.66599 1.000 24.08883 907 LEU A CA 1
ATOM 6889 C C . LEU A 1 462 ? 31.57755 15.63084 1.72791 1.000 23.07378 907 LEU A C 1
ATOM 6890 O O . LEU A 1 462 ? 31.29338 16.43472 0.83340 1.000 24.12632 907 LEU A O 1
ATOM 6906 N N . MET A 1 463 ? 30.78608 15.43186 2.78508 1.000 21.43685 908 MET A N 1
ATOM 6907 C CA . MET A 1 463 ? 29.56972 16.21671 2.95115 1.000 21.72495 908 MET A CA 1
ATOM 6908 C C . MET A 1 463 ? 29.88228 17.70516 2.89376 1.000 21.12092 908 MET A C 1
ATOM 6909 O O . MET A 1 463 ? 29.24045 18.46548 2.15978 1.000 23.02453 908 MET A O 1
ATOM 6923 N N . ARG A 1 464 ? 30.85969 18.14260 3.68797 1.000 24.30382 909 ARG A N 1
ATOM 6924 C CA . ARG A 1 464 ? 31.19559 19.55988 3.71705 1.000 24.84755 909 ARG A CA 1
ATOM 6925 C C . ARG A 1 464 ? 31.70548 20.03117 2.36036 1.000 23.04713 909 ARG A C 1
ATOM 6926 O O . ARG A 1 464 ? 31.39045 21.14498 1.92862 1.000 25.94927 909 ARG A O 1
ATOM 6947 N N . ASP A 1 465 ? 32.48105 19.19622 1.66382 1.000 24.59502 910 ASP A N 1
ATOM 6948 C CA . ASP A 1 465 ? 33.04974 19.62802 0.39049 1.000 25.35555 910 ASP A CA 1
ATOM 6949 C C . ASP A 1 465 ? 31.96735 19.79303 -0.67131 1.000 23.52395 910 ASP A C 1
ATOM 6950 O O . ASP A 1 465 ? 31.98106 20.76695 -1.43440 1.000 23.04288 910 ASP A O 1
ATOM 6959 N N . ILE A 1 466 ? 31.02435 18.85003 -0.73663 1.000 21.47601 911 ILE A N 1
ATOM 6960 C CA . ILE A 1 466 ? 29.93356 18.95253 -1.70035 1.000 20.56956 911 ILE A CA 1
ATOM 6961 C C . ILE A 1 466 ? 29.06759 20.16484 -1.39134 1.000 20.67045 911 ILE A C 1
ATOM 6962 O O . ILE A 1 466 ? 28.69744 20.93015 -2.28999 1.000 22.77356 911 ILE A O 1
ATOM 6978 N N . TYR A 1 467 ? 28.71132 20.34365 -0.11772 1.000 22.43875 912 TYR A N 1
ATOM 6979 C CA . TYR A 1 467 ? 27.92000 21.50631 0.26208 1.000 22.49512 912 TYR A CA 1
ATOM 6980 C C . TYR A 1 467 ? 28.62485 22.79032 -0.14564 1.000 22.91228 912 TYR A C 1
ATOM 6981 O O . TYR A 1 467 ? 28.01769 23.69350 -0.73409 1.000 24.91657 912 TYR A O 1
ATOM 6999 N N . SER A 1 468 ? 29.91389 22.89386 0.18271 1.000 24.14768 913 SER A N 1
ATOM 7000 C CA . SER A 1 468 ? 30.64605 24.12615 -0.07396 1.000 26.11945 913 SER A CA 1
ATOM 7001 C C . SER A 1 468 ? 30.69975 24.42894 -1.56106 1.000 22.78786 913 SER A C 1
ATOM 7002 O O . SER A 1 468 ? 30.57670 25.58806 -1.97360 1.000 25.35562 913 SER A O 1
ATOM 7010 N N . MET A 1 469 ? 30.90401 23.40119 -2.38217 1.000 23.25945 914 MET A N 1
ATOM 7011 C CA . MET A 1 469 ? 30.94174 23.61599 -3.82213 1.000 21.91628 914 MET A CA 1
ATOM 7012 C C . MET A 1 469 ? 29.56699 24.00670 -4.34233 1.000 21.60485 914 MET A C 1
ATOM 7013 O O . MET A 1 469 ? 29.43908 24.93621 -5.14565 1.000 24.55136 914 MET A O 1
ATOM 7027 N N . HIS A 1 470 ? 28.52337 23.32696 -3.87691 1.000 23.33763 915 HIS A N 1
ATOM 7028 C CA . HIS A 1 470 ? 27.17585 23.64862 -4.33213 1.000 22.10184 915 HIS A CA 1
ATOM 7029 C C . HIS A 1 470 ? 26.81498 25.09330 -4.00024 1.000 24.01909 915 HIS A C 1
ATOM 7030 O O . HIS A 1 470 ? 26.30775 25.82754 -4.85621 1.000 26.19160 915 HIS A O 1
ATOM 7044 N N . ILE A 1 471 ? 27.09739 25.53377 -2.77081 1.000 24.29573 916 ILE A N 1
ATOM 7045 C CA . ILE A 1 471 ? 26.76902 26.90645 -2.38924 1.000 28.54781 916 ILE A CA 1
ATOM 7046 C C . ILE A 1 471 ? 27.60461 27.90225 -3.18870 1.000 28.38181 916 ILE A C 1
ATOM 7047 O O . ILE A 1 471 ? 27.10700 28.95210 -3.61067 1.000 29.38635 916 ILE A O 1
ATOM 7063 N N . PHE A 1 472 ? 28.87842 27.58229 -3.42656 1.000 25.79917 917 PHE A N 1
ATOM 7064 C CA . PHE A 1 472 ? 29.73742 28.45041 -4.22876 1.000 24.87274 917 PHE A CA 1
ATOM 7065 C C . PHE A 1 472 ? 29.15807 28.65205 -5.62150 1.000 28.36064 917 PHE A C 1
ATOM 7066 O O . PHE A 1 472 ? 29.07730 29.78205 -6.11872 1.000 29.35978 917 PHE A O 1
ATOM 7083 N N . LEU A 1 473 ? 28.73964 27.56084 -6.26431 1.000 25.03866 918 LEU A N 1
ATOM 7084 C CA . LEU A 1 473 ? 28.24615 27.65455 -7.63196 1.000 24.73539 918 LEU A CA 1
ATOM 7085 C C . LEU A 1 473 ? 26.89228 28.34700 -7.68789 1.000 28.51224 918 LEU A C 1
ATOM 7086 O O . LEU A 1 473 ? 26.64238 29.15562 -8.58975 1.000 28.17229 918 LEU A O 1
ATOM 7102 N N . THR A 1 474 ? 26.00125 28.03911 -6.74072 1.000 28.20464 919 THR A N 1
ATOM 7103 C CA . THR A 1 474 ? 24.67256 28.64017 -6.77773 1.000 27.65190 919 THR A CA 1
ATOM 7104 C C . THR A 1 474 ? 24.72911 30.13270 -6.47238 1.000 30.22028 919 THR A C 1
ATOM 7105 O O . THR A 1 474 ? 24.02281 30.92562 -7.10528 1.000 31.99115 919 THR A O 1
ATOM 7116 N N . GLU A 1 475 ? 25.55879 30.53688 -5.50569 1.000 27.42679 920 GLU A N 1
ATOM 7117 C CA . GLU A 1 475 ? 25.63160 31.95026 -5.15073 1.000 32.21058 920 GLU A CA 1
ATOM 7118 C C . GLU A 1 475 ? 26.15919 32.78563 -6.30681 1.000 37.40290 920 GLU A C 1
ATOM 7119 O O . GLU A 1 475 ? 25.82504 33.97022 -6.42357 1.000 36.15970 920 GLU A O 1
ATOM 7131 N N . ARG A 1 476 ? 26.98481 32.19209 -7.16155 1.000 33.70147 921 ARG A N 1
ATOM 7132 C CA . ARG A 1 476 ? 27.52129 32.86226 -8.33825 1.000 32.75836 921 ARG A CA 1
ATOM 7133 C C . ARG A 1 476 ? 26.66011 32.65659 -9.57309 1.000 34.00101 921 ARG A C 1
ATOM 7134 O O . ARG A 1 476 ? 27.03026 33.12281 -10.65532 1.000 37.03898 921 ARG A O 1
ATOM 7155 N N . LYS A 1 477 ? 25.51898 31.98471 -9.42869 1.000 31.70365 922 LYS A N 1
ATOM 7156 C CA . LYS A 1 477 ? 24.54596 31.82394 -10.50584 1.000 34.72618 922 LYS A CA 1
ATOM 7157 C C . LYS A 1 477 ? 25.11935 31.06353 -11.69818 1.000 32.95804 922 LYS A C 1
ATOM 7158 O O . LYS A 1 477 ? 24.68494 31.25377 -12.83549 1.000 36.12293 922 LYS A O 1
ATOM 7162 N N . LEU A 1 478 ? 26.08214 30.18064 -11.46356 1.000 29.33047 923 LEU A N 1
ATOM 7163 C CA . LEU A 1 478 ? 26.58490 29.35764 -12.55437 1.000 28.71329 923 LEU A CA 1
ATOM 7164 C C . LEU A 1 478 ? 25.51185 28.38053 -13.02450 1.000 28.53247 923 LEU A C 1
ATOM 7165 O O . LEU A 1 478 ? 24.81176 27.75942 -12.21878 1.000 30.60506 923 LEU A O 1
ATOM 7181 N N . THR A 1 479 ? 25.38128 28.25564 -14.34150 1.000 29.49332 924 THR A N 1
ATOM 7182 C CA . THR A 1 479 ? 24.42359 27.34087 -14.93523 1.000 29.54841 924 THR A CA 1
ATOM 7183 C C . THR A 1 479 ? 25.03836 25.94938 -15.07326 1.000 26.50113 924 THR A C 1
ATOM 7184 O O . THR A 1 479 ? 26.24105 25.74735 -14.89416 1.000 28.31511 924 THR A O 1
ATOM 7195 N N . VAL A 1 480 ? 24.18795 24.98447 -15.42854 1.000 24.72176 925 VAL A N 1
ATOM 7196 C CA . VAL A 1 480 ? 24.66478 23.63794 -15.74150 1.000 23.11219 925 VAL A CA 1
ATOM 7197 C C . VAL A 1 480 ? 25.78491 23.69403 -16.77320 1.000 27.38077 925 VAL A C 1
ATOM 7198 O O . VAL A 1 480 ? 26.81470 23.01948 -16.64123 1.000 26.98561 925 VAL A O 1
ATOM 7211 N N . GLY A 1 481 ? 25.59472 24.49794 -17.82127 1.000 27.19777 926 GLY A N 1
ATOM 7212 C CA . GLY A 1 481 ? 26.59989 24.59000 -18.86724 1.000 26.16176 926 GLY A CA 1
ATOM 7213 C C . GLY A 1 481 ? 27.88844 25.23981 -18.40045 1.000 25.68214 926 GLY A C 1
ATOM 7214 O O . GLY A 1 481 ? 28.98021 24.83262 -18.81106 1.000 28.66347 926 GLY A O 1
ATOM 7218 N N . ASP A 1 482 ? 27.78273 26.27308 -17.55601 1.000 26.90302 927 ASP A N 1
ATOM 7219 C CA . ASP A 1 482 ? 28.97940 26.88050 -16.98554 1.000 30.57814 927 ASP A CA 1
ATOM 7220 C C . ASP A 1 482 ? 29.80106 25.84030 -16.23012 1.000 27.61404 927 ASP A C 1
ATOM 7221 O O . ASP A 1 482 ? 31.03388 25.80441 -16.33510 1.000 27.09712 927 ASP A O 1
ATOM 7230 N N . VAL A 1 483 ? 29.13241 24.99525 -15.44284 1.000 25.90485 928 VAL A N 1
ATOM 7231 C CA . VAL A 1 483 ? 29.85305 24.01058 -14.64327 1.000 24.63042 928 VAL A CA 1
ATOM 7232 C C . VAL A 1 483 ? 30.45115 22.93333 -15.53875 1.000 24.96953 928 VAL A C 1
ATOM 7233 O O . VAL A 1 483 ? 31.60383 22.52302 -15.35434 1.000 24.22969 928 VAL A O 1
ATOM 7246 N N . TYR A 1 484 ? 29.67723 22.44922 -16.51394 1.000 25.95673 929 TYR A N 1
ATOM 7247 C CA . TYR A 1 484 ? 30.20219 21.44368 -17.42759 1.000 25.55927 929 TYR A CA 1
ATOM 7248 C C . TYR A 1 484 ? 31.45056 21.95181 -18.13501 1.000 25.48550 929 TYR A C 1
ATOM 7249 O O . TYR A 1 484 ? 32.43091 21.21527 -18.29068 1.000 27.82287 929 TYR A O 1
ATOM 7267 N N . LYS A 1 485 ? 31.44684 23.21700 -18.55384 1.000 26.15814 930 LYS A N 1
ATOM 7268 C CA . LYS A 1 485 ? 32.62966 23.75250 -19.22103 1.000 27.54149 930 LYS A CA 1
ATOM 7269 C C . LYS A 1 485 ? 33.83854 23.76244 -18.29584 1.000 25.29613 930 LYS A C 1
ATOM 7270 O O . LYS A 1 485 ? 34.96758 23.55441 -18.75395 1.000 27.20279 930 LYS A O 1
ATOM 7289 N N . LEU A 1 486 ? 33.62490 23.98375 -16.99673 1.000 24.79442 931 LEU A N 1
ATOM 7290 C CA . LEU A 1 486 ? 34.72397 23.88968 -16.04127 1.000 25.64750 931 LEU A CA 1
ATOM 7291 C C . LEU A 1 486 ? 35.25126 22.46253 -15.94284 1.000 25.31935 931 LEU A C 1
ATOM 7292 O O . LEU A 1 486 ? 36.46186 22.25089 -15.80282 1.000 26.64167 931 LEU A O 1
ATOM 7308 N N . LEU A 1 487 ? 34.35850 21.46719 -15.99068 1.000 26.25892 932 LEU A N 1
ATOM 7309 C CA . LEU A 1 487 ? 34.82175 20.08253 -15.99795 1.000 24.54607 932 LEU A CA 1
ATOM 7310 C C . LEU A 1 487 ? 35.70638 19.82524 -17.20864 1.000 26.04921 932 LEU A C 1
ATOM 7311 O O . LEU A 1 487 ? 36.73997 19.15226 -17.11030 1.000 26.02749 932 LEU A O 1
ATOM 7327 N N . LEU A 1 488 ? 35.30992 20.36034 -18.36372 1.000 24.76571 933 LEU A N 1
ATOM 7328 C CA . LEU A 1 488 ? 36.09842 20.17905 -19.57371 1.000 27.17294 933 LEU A CA 1
ATOM 7329 C C . LEU A 1 488 ? 37.45136 20.86135 -19.44561 1.000 28.80923 933 LEU A C 1
ATOM 7330 O O . LEU A 1 488 ? 38.46668 20.32845 -19.90633 1.000 27.58575 933 LEU A O 1
ATOM 7346 N N . ARG A 1 489 ? 37.48185 22.04691 -18.83150 1.000 25.24504 934 ARG A N 1
ATOM 7347 C CA . ARG A 1 489 ? 38.75168 22.72387 -18.59435 1.000 29.88377 934 ARG A CA 1
ATOM 7348 C C . ARG A 1 489 ? 39.63763 21.91446 -17.65717 1.000 25.66813 934 ARG A C 1
ATOM 7349 O O . ARG A 1 489 ? 40.84847 21.80194 -17.88134 1.000 27.48675 934 ARG A O 1
ATOM 7370 N N . TYR A 1 490 ? 39.05619 21.33873 -16.60232 1.000 25.51536 935 TYR A N 1
ATOM 7371 C CA . TYR A 1 490 ? 39.85957 20.53538 -15.68889 1.000 26.22826 935 TYR A CA 1
ATOM 7372 C C . TYR A 1 490 ? 40.51307 19.37628 -16.42615 1.000 24.77305 935 TYR A C 1
ATOM 7373 O O . TYR A 1 490 ? 41.70450 19.09824 -16.23926 1.000 26.22820 935 TYR A O 1
ATOM 7391 N N . TYR A 1 491 ? 39.75078 18.69562 -17.28040 1.000 24.07710 936 TYR A N 1
ATOM 7392 C CA . TYR A 1 491 ? 40.32298 17.59605 -18.04152 1.000 25.32064 936 TYR A CA 1
ATOM 7393 C C . TYR A 1 491 ? 41.51648 18.06716 -18.85629 1.000 27.84397 936 TYR A C 1
ATOM 7394 O O . TYR A 1 491 ? 42.59989 17.47260 -18.80311 1.000 28.49274 936 TYR A O 1
ATOM 7412 N N A ASN A 1 492 ? 41.34212 19.14820 -19.60752 0.482 29.14859 937 ASN A N 1
ATOM 7413 N N B ASN A 1 492 ? 41.34165 19.14080 -19.62994 0.518 29.15808 937 ASN A N 1
ATOM 7414 C CA A ASN A 1 492 ? 42.40942 19.58644 -20.49113 0.482 27.99753 937 ASN A CA 1
ATOM 7415 C CA B ASN A 1 492 ? 42.42435 19.58121 -20.50232 0.518 27.96811 937 ASN A CA 1
ATOM 7416 C C A ASN A 1 492 ? 43.62075 20.06468 -19.70362 0.482 29.28316 937 ASN A C 1
ATOM 7417 C C B ASN A 1 492 ? 43.62909 20.05437 -19.69774 0.518 29.27406 937 ASN A C 1
ATOM 7418 O O A ASN A 1 492 ? 44.76409 19.80066 -20.09353 0.482 33.57130 937 ASN A O 1
ATOM 7419 O O B ASN A 1 492 ? 44.77591 19.78037 -20.07022 0.518 33.54967 937 ASN A O 1
ATOM 7439 N N . GLU A 1 493 ? 43.39493 20.75811 -18.58866 1.000 26.61887 938 GLU A N 1
ATOM 7440 C CA . GLU A 1 493 ? 44.50080 21.40567 -17.89180 1.000 31.53356 938 GLU A CA 1
ATOM 7441 C C . GLU A 1 493 ? 45.24143 20.46498 -16.95174 1.000 28.46981 938 GLU A C 1
ATOM 7442 O O . GLU A 1 493 ? 46.45682 20.61647 -16.77335 1.000 33.81595 938 GLU A O 1
ATOM 7447 N N . GLU A 1 494 ? 44.54272 19.49118 -16.35726 1.000 31.05808 939 GLU A N 1
ATOM 7448 C CA . GLU A 1 494 ? 45.11491 18.66859 -15.30407 1.000 30.38826 939 GLU A CA 1
ATOM 7449 C C . GLU A 1 494 ? 45.11796 17.17295 -15.58343 1.000 34.59855 939 GLU A C 1
ATOM 7450 O O . GLU A 1 494 ? 45.78728 16.43498 -14.84967 1.000 34.85008 939 GLU A O 1
ATOM 7462 N N . CYS A 1 495 ? 44.41846 16.70321 -16.61418 1.000 30.28756 940 CYS A N 1
ATOM 7463 C CA . CYS A 1 495 ? 44.25780 15.27250 -16.83577 1.000 30.36194 940 CYS A CA 1
ATOM 7464 C C . CYS A 1 495 ? 44.81891 14.79803 -18.16691 1.000 34.92302 940 CYS A C 1
ATOM 7465 O O . CYS A 1 495 ? 45.55234 13.80263 -18.19888 1.000 35.81420 940 CYS A O 1
ATOM 7473 N N . ARG A 1 496 ? 44.50318 15.48264 -19.27075 1.000 33.41073 941 ARG A N 1
ATOM 7474 C CA . ARG A 1 496 ? 44.80796 14.93563 -20.59142 1.000 35.92376 941 ARG A CA 1
ATOM 7475 C C . ARG A 1 496 ? 46.30245 14.69763 -20.77919 1.000 35.06189 941 ARG A C 1
ATOM 7476 O O . ARG A 1 496 ? 46.70740 13.68430 -21.36171 1.000 38.51001 941 ARG A O 1
ATOM 7497 N N . ASN A 1 497 ? 47.13512 15.62619 -20.31381 1.000 32.09950 942 ASN A N 1
ATOM 7498 C CA . ASN A 1 497 ? 48.58047 15.53508 -20.46289 1.000 37.11957 942 ASN A CA 1
ATOM 7499 C C . ASN A 1 497 ? 49.27289 15.11435 -19.17423 1.000 36.85469 942 ASN A C 1
ATOM 7500 O O . ASN A 1 497 ? 50.49790 15.23522 -19.06795 1.000 43.25780 942 ASN A O 1
ATOM 7511 N N . CYS A 1 498 ? 48.52041 14.61585 -18.20226 1.000 37.91174 943 CYS A N 1
ATOM 7512 C CA . CYS A 1 498 ? 49.08689 14.19378 -16.93150 1.000 39.61188 943 CYS A CA 1
ATOM 7513 C C . CYS A 1 498 ? 49.79197 12.85277 -17.08670 1.000 41.08038 943 CYS A C 1
ATOM 7514 O O . CYS A 1 498 ? 51.01174 12.76176 -16.95068 1.000 53.54804 943 CYS A O 1
ATOM 7522 N N . THR A 1 500 ? 51.40742 11.27976 -14.28377 1.000 51.20189 945 THR A N 1
ATOM 7523 C CA . THR A 1 500 ? 51.15636 10.62638 -13.00258 1.000 47.32217 945 THR A CA 1
ATOM 7524 C C . THR A 1 500 ? 49.76812 9.99495 -12.98492 1.000 58.53169 945 THR A C 1
ATOM 7525 O O . THR A 1 500 ? 48.86016 10.48199 -13.65716 1.000 50.01502 945 THR A O 1
ATOM 7528 N N . PRO A 1 501 ? 49.59675 8.90688 -12.22502 1.000 50.60723 946 PRO A N 1
ATOM 7529 C CA . PRO A 1 501 ? 48.24624 8.32884 -12.09777 1.000 49.20725 946 PRO A CA 1
ATOM 7530 C C . PRO A 1 501 ? 47.23763 9.29668 -11.50591 1.000 41.04963 946 PRO A C 1
ATOM 7531 O O . PRO A 1 501 ? 46.03331 9.15798 -11.75523 1.000 41.68075 946 PRO A O 1
ATOM 7542 N N . GLY A 1 502 ? 47.69275 10.27083 -10.72285 1.000 40.86302 947 GLY A N 1
ATOM 7543 C CA . GLY A 1 502 ? 46.81544 11.26300 -10.15310 1.000 42.20815 947 GLY A CA 1
ATOM 7544 C C . GLY A 1 502 ? 47.12996 12.64766 -10.67511 1.000 33.50637 947 GLY A C 1
ATOM 7545 O O . GLY A 1 502 ? 48.27304 12.95699 -11.02682 1.000 40.99142 947 GLY A O 1
ATOM 7549 N N . PRO A 1 503 ? 46.11888 13.51208 -10.73584 1.000 36.19973 948 PRO A N 1
ATOM 7550 C CA . PRO A 1 503 ? 46.35175 14.88065 -11.20836 1.000 39.95977 948 PRO A CA 1
ATOM 7551 C C . PRO A 1 503 ? 47.08273 15.71587 -10.16858 1.000 40.18610 948 PRO A C 1
ATOM 7552 O O . PRO A 1 503 ? 47.07308 15.42670 -8.96982 1.000 39.95625 948 PRO A O 1
ATOM 7563 N N . ASP A 1 504 ? 47.71839 16.78488 -10.65487 1.000 34.79320 949 ASP A N 1
ATOM 7564 C CA . ASP A 1 504 ? 48.47365 17.65925 -9.76414 1.000 34.98757 949 ASP A CA 1
ATOM 7565 C C . ASP A 1 504 ? 47.54610 18.42663 -8.82504 1.000 38.77352 949 ASP A C 1
ATOM 7566 O O . ASP A 1 504 ? 47.87698 18.63986 -7.65307 1.000 38.66128 949 ASP A O 1
ATOM 7575 N N . ILE A 1 505 ? 46.38567 18.85006 -9.32339 1.000 33.73672 950 ILE A N 1
ATOM 7576 C CA . ILE A 1 505 ? 45.40783 19.62984 -8.57251 1.000 29.59239 950 ILE A CA 1
ATOM 7577 C C . ILE A 1 505 ? 44.08510 18.88159 -8.63320 1.000 31.55613 950 ILE A C 1
ATOM 7578 O O . ILE A 1 505 ? 43.74716 18.29593 -9.66759 1.000 29.89555 950 ILE A O 1
ATOM 7594 N N . LYS A 1 506 ? 43.35461 18.87324 -7.51836 1.000 28.48636 951 LYS A N 1
ATOM 7595 C CA . LYS A 1 506 ? 42.07278 18.18844 -7.46357 1.000 30.18033 951 LYS A CA 1
ATOM 7596 C C . LYS A 1 506 ? 40.97485 19.04472 -8.09215 1.000 25.73846 951 LYS A C 1
ATOM 7597 O O . LYS A 1 506 ? 41.10872 20.26263 -8.24978 1.000 26.08736 951 LYS A O 1
ATOM 7601 N N . LEU A 1 507 ? 39.85727 18.38091 -8.41049 1.000 26.66069 952 LEU A N 1
ATOM 7602 C CA . LEU A 1 507 ? 38.78792 19.01052 -9.18088 1.000 23.74368 952 LEU A CA 1
ATOM 7603 C C . LEU A 1 507 ? 38.20933 20.22838 -8.47172 1.000 23.04811 952 LEU A C 1
ATOM 7604 O O . LEU A 1 507 ? 38.11352 21.30909 -9.06410 1.000 23.68535 952 LEU A O 1
ATOM 7620 N N . TYR A 1 508 ? 37.76202 20.07034 -7.22716 1.000 22.83444 953 TYR A N 1
ATOM 7621 C CA . TYR A 1 508 ? 37.09417 21.20383 -6.59026 1.000 21.91423 953 TYR A CA 1
ATOM 7622 C C . TYR A 1 508 ? 38.04098 22.38488 -6.40417 1.000 23.64433 953 TYR A C 1
ATOM 7623 O O . TYR A 1 508 ? 37.64785 23.52103 -6.72246 1.000 24.74652 953 TYR A O 1
ATOM 7641 N N . PRO A 1 509 ? 39.26841 22.20828 -5.89280 1.000 25.19939 954 PRO A N 1
ATOM 7642 C CA . PRO A 1 509 ? 40.21761 23.33913 -5.86818 1.000 26.22599 954 PRO A CA 1
ATOM 7643 C C . PRO A 1 509 ? 40.41197 23.98016 -7.23173 1.000 25.23584 954 PRO A C 1
ATOM 7644 O O . PRO A 1 509 ? 40.49639 25.21007 -7.33589 1.000 26.64991 954 PRO A O 1
ATOM 7655 N N . PHE A 1 510 ? 40.46507 23.17737 -8.29219 1.000 24.88057 955 PHE A N 1
ATOM 7656 C CA . PHE A 1 510 ? 40.58883 23.75212 -9.62503 1.000 25.07876 955 PHE A CA 1
ATOM 7657 C C . PHE A 1 510 ? 39.39222 24.63886 -9.94097 1.000 25.03580 955 PHE A C 1
ATOM 7658 O O . PHE A 1 510 ? 39.54300 25.75393 -10.45130 1.000 27.07992 955 PHE A O 1
ATOM 7675 N N . ILE A 1 511 ? 38.18754 24.15244 -9.64872 1.000 23.46367 956 ILE A N 1
ATOM 7676 C CA . ILE A 1 511 ? 36.98497 24.92353 -9.94827 1.000 24.91559 956 ILE A CA 1
ATOM 7677 C C . ILE A 1 511 ? 36.98492 26.24320 -9.18613 1.000 25.85074 956 ILE A C 1
ATOM 7678 O O . ILE A 1 511 ? 36.72805 27.30796 -9.76158 1.000 28.21915 956 ILE A O 1
ATOM 7694 N N . TYR A 1 512 ? 37.24641 26.19304 -7.87595 1.000 24.95489 957 TYR A N 1
ATOM 7695 C CA . TYR A 1 512 ? 37.25104 27.41624 -7.07951 1.000 26.75856 957 TYR A CA 1
ATOM 7696 C C . TYR A 1 512 ? 38.20837 28.44116 -7.67428 1.000 31.53665 957 TYR A C 1
ATOM 7697 O O . TYR A 1 512 ? 37.88336 29.62808 -7.79233 1.000 31.28566 957 TYR A O 1
ATOM 7715 N N . HIS A 1 513 ? 39.40766 27.99180 -8.04627 1.000 26.67326 958 HIS A N 1
ATOM 7716 C CA . HIS A 1 513 ? 40.41053 28.91245 -8.56451 1.000 27.22069 958 HIS A CA 1
ATOM 7717 C C . HIS A 1 513 ? 40.00479 29.44740 -9.92891 1.000 33.52114 958 HIS A C 1
ATOM 7718 O O . HIS A 1 513 ? 40.19422 30.63400 -10.22128 1.000 34.86286 958 HIS A O 1
ATOM 7732 N N . ALA A 1 514 ? 39.44929 28.58598 -10.78046 1.000 30.86948 959 ALA A N 1
ATOM 7733 C CA . ALA A 1 514 ? 39.06548 29.02763 -12.11425 1.000 31.75889 959 ALA A CA 1
ATOM 7734 C C . ALA A 1 514 ? 37.98113 30.09160 -12.04001 1.000 36.04592 959 ALA A C 1
ATOM 7735 O O . ALA A 1 514 ? 38.05144 31.11272 -12.73357 1.000 41.34863 959 ALA A O 1
ATOM 7742 N N . VAL A 1 515 ? 36.98582 29.88591 -11.17957 1.000 32.03479 960 VAL A N 1
ATOM 7743 C CA . VAL A 1 515 ? 35.87033 30.82187 -11.10086 1.000 29.90748 960 VAL A CA 1
ATOM 7744 C C . VAL A 1 515 ? 36.30999 32.13209 -10.46005 1.000 36.53291 960 VAL A C 1
ATOM 7745 O O . VAL A 1 515 ? 35.98837 33.21864 -10.95414 1.000 42.74724 960 VAL A O 1
ATOM 7758 N N . GLU A 1 516 ? 37.04221 32.05463 -9.34708 1.000 36.88576 961 GLU A N 1
ATOM 7759 C CA . GLU A 1 516 ? 37.45294 33.27194 -8.65910 1.000 45.28674 961 GLU A CA 1
ATOM 7760 C C . GLU A 1 516 ? 38.48072 34.08010 -9.44020 1.000 49.43243 961 GLU A C 1
ATOM 7761 O O . GLU A 1 516 ? 38.71166 35.24441 -9.09767 1.000 53.56530 961 GLU A O 1
ATOM 7773 N N . SER A 1 517 ? 39.09786 33.50637 -10.46792 1.000 45.42802 962 SER A N 1
ATOM 7774 C CA . SER A 1 517 ? 40.07824 34.24089 -11.25936 1.000 53.67323 962 SER A CA 1
ATOM 7775 C C . SER A 1 517 ? 39.43894 34.77776 -12.53867 1.000 58.32203 962 SER A C 1
ATOM 7776 O O . SER A 1 517 ? 38.29620 34.44843 -12.86065 1.000 58.23389 962 SER A O 1
#

Foldseek 3Di:
DQKDFDPPVPFDFPPVLADADPQDDDDPFEAEQFDSVPQDPPDATAGPPQAADDDCDQFFFHDLQDCPCPVVHRLLVLLLVLLPDQDDAVVSLLVSLCSSVVVCNPPFAQQQVNCLLPPVDDPVRNCCCRVPLSVLLSVLLNQRRQRRDTGTFADEPRFHKYKHFQSNLSNQLSCLASPRRPQQDDPPGPRCPQFDRRRLRQLRDDDQPVSSQLVVLQSLVSVVCSVPPDHAMKMKTKFFDDDDDPQLPAFFFDTEMEGQDDDCVPSVHRAAEEQLAALNGLPQLSHQAKDRRNVVCSQQVSSSCSRSRYGRYDLRMKMKMWATFGFWDWDDIRSRIHTDGTDDGPADAHPRRGGSYMYMYFYQAADPFLLVCLPLVNLSSLLNSLLRRQADPPDDLSSHGAYEEEQRCDDPSNYDSLSSLLSNSLSCSVRNHYYYYHHNNDVVSSVLNSVLSCVCNVVRPHSSNVSVLSVVCCVPFRPPYPSDTPDDSSVSVVVVVVD

Solvent-accessible surface area: 19670 Å² total

Sequence (499 aa):
KKWLGTPIEEMRRMPRCGIRLPLLRPSANHTVTIRVDLLRAGEVPKPFPTHYKDLWDNKHVKMPCSEQNLYAGSRWELIQTALLNKFTRPQNLKDAILKYNVAYSKKWDFTALIDFWDKVLEEAEAQHLYQSILPDMVKIALLPNICTQPIPLLAAAMNHSITMSQEQIASLLANAFFCTFPRRNAKMKSEYSSYPDINFNRLFEEGRRSSRKPEKLKTLFCYFRRVTAAAPTGLVTFTRQSLEDFPEWEREKPLTRLHVTYEGTIEENGQGMLQVDFANRFVGGGVTSAGLVQEEIRFLINPELIISRLFTEVLDHNECLIIITGTEQYSEYTGYAETYRWSRSHEDGSERRDDWQRRCTEIVAIDALHFRRYLDQFVPEKMRRRELNKAYCGFLRPGVSSENLSAVATGNWGCGAFGGDARLKALIQILAAAAAERRDVVYFTFGDSELMRDIYSMHIFLTERKLTVGDVYKLLLRYYNNEECRNCTPGPDIKLYPFIYHAVES

Radius of gyration: 23.51 Å; Cα contacts (8 Å, |Δi|>4): 1032; chains: 1; bounding box: 63×70×44 Å